Protein AF-A0AA50E262-F1 (afdb_monomer)

Secondary structure (DSSP, 8-state):
--------S-TTSPPPPPSS--TTTHHHHHTGGGTTTS-EEEEEE--S-TTS---EEEEE--PPPB-TTSSBSSSSSSPBHHHHHTTS-HHHHHHHHHHHHHHHHHHHHTT-GGGGT-GGGEEEETTEEEESSPPPPSSS---GGGHHHHTHHHHHT--GGGHHHHHHHHHHHHTT---SHHHHHHHHHHHHHHHHTTS---EEE------TTT-SS--EEEES--SSPEEESSGGGG-EEEEEB-BTBTTHHHHHHHHHHHHHHHHHHHHHHHTTS---HHHHHHHHHHHHHHHHHHHHHHHHHTT--TTSS--B-EEEEEEETTEEEEEEESS---EEE-SS-EEE-S---BHHHHHHHTTSS-HHHHTTSTTTT-BS--BTSS-GGG---EEE-

Foldseek 3Di:
DAAPDDDDPCLLDADDADQAFDLQQLLQLLCVLVCLAEWHFRHKDADPDPVDRPIDTDTHQFFFFADPVRHGPDSYGADFCVVCLLVDDLLLLLLQVLVLLVCQVSCLVSQFNCLSLDRVQWGDDRSGIYGVHTDRHPDSDDWLLVCLVSCVVSLCSHDPVCNVLSVVLSVCSPVCVQGGSVSVSVSSVVSNVVVLVVDDDKDWDADDFDCDPPDPDALKDKPPPDRDIDIDQQQLSQKIKIKQKPPQAPCSNVANVLCRVQLSVQLSVVSVVCVVPPDDPVNSLVSSLVSLQVSLQVLLVVCVVVVHDDRHFIWIWMWIWTDHRPDIKIKTFAADWDWDDDPRGIHTNDDHQFQLSVCSSVSSDHSSVLCVDDRSRPGPGTRNPDHSVPDDIRIDD

Structure (mmCIF, N/CA/C/O backbone):
data_AF-A0AA50E262-F1
#
_entry.id   AF-A0AA50E262-F1
#
loop_
_atom_site.group_PDB
_atom_site.id
_atom_site.type_symbol
_atom_site.label_atom_id
_atom_site.label_alt_id
_atom_site.label_comp_id
_atom_site.label_asym_id
_atom_site.label_entity_id
_atom_site.label_seq_id
_atom_site.pdbx_PDB_ins_code
_atom_site.Cartn_x
_atom_site.Cartn_y
_atom_site.Cartn_z
_atom_site.occupancy
_atom_site.B_iso_or_equiv
_atom_site.auth_seq_id
_atom_site.auth_comp_id
_atom_site.auth_asym_id
_atom_site.auth_atom_id
_atom_site.pdbx_PDB_model_num
ATOM 1 N N . MET A 1 1 ? -33.737 -5.470 2.012 1.00 43.41 1 MET A N 1
ATOM 2 C CA . MET A 1 1 ? -33.192 -5.248 0.654 1.00 43.41 1 MET A CA 1
ATOM 3 C C . MET A 1 1 ? -32.478 -6.526 0.243 1.00 43.41 1 MET A C 1
ATOM 5 O O . MET A 1 1 ? -31.955 -7.188 1.128 1.00 43.41 1 MET A O 1
ATOM 9 N N . ARG A 1 2 ? -32.543 -6.929 -1.033 1.00 38.16 2 ARG A N 1
ATOM 10 C CA . ARG A 1 2 ? -31.774 -8.078 -1.556 1.00 38.16 2 ARG A CA 1
ATOM 11 C C . ARG A 1 2 ? -30.265 -7.793 -1.442 1.00 38.16 2 ARG A C 1
ATOM 13 O O . ARG A 1 2 ? -29.926 -6.611 -1.355 1.00 38.16 2 ARG A O 1
ATOM 20 N N . PRO A 1 3 ? -29.393 -8.819 -1.430 1.00 51.00 3 PRO A N 1
ATOM 21 C CA . PRO A 1 3 ? -27.952 -8.598 -1.362 1.00 51.00 3 PRO A CA 1
ATOM 22 C C . PRO A 1 3 ? -27.506 -7.625 -2.462 1.00 51.00 3 PRO A C 1
ATOM 24 O O . PRO A 1 3 ? -27.822 -7.813 -3.634 1.00 51.00 3 PRO A O 1
ATOM 27 N N . GLN A 1 4 ? -26.805 -6.564 -2.051 1.00 69.06 4 GLN A N 1
ATOM 28 C CA . GLN A 1 4 ? -26.152 -5.560 -2.908 1.00 69.06 4 GLN A CA 1
ATOM 29 C C . GLN A 1 4 ? -24.793 -6.061 -3.429 1.00 69.06 4 GLN A C 1
ATOM 31 O O . GLN A 1 4 ? -23.923 -5.272 -3.778 1.00 69.06 4 GLN A O 1
ATOM 36 N N . VAL A 1 5 ? -24.594 -7.377 -3.421 1.00 73.56 5 VAL A N 1
ATOM 37 C CA . VAL A 1 5 ? -23.365 -8.032 -3.851 1.00 73.56 5 VAL A CA 1
ATOM 38 C C . VAL A 1 5 ? -23.658 -8.679 -5.193 1.00 73.56 5 VAL A C 1
ATOM 40 O O . VAL A 1 5 ? -24.605 -9.457 -5.318 1.00 73.56 5 VAL A O 1
ATOM 43 N N . LEU A 1 6 ? -22.871 -8.314 -6.197 1.00 76.31 6 LEU A N 1
ATOM 44 C CA . LEU A 1 6 ? -22.971 -8.836 -7.552 1.00 76.31 6 LEU A CA 1
ATOM 45 C C . LEU A 1 6 ? -21.699 -9.621 -7.857 1.00 76.31 6 LEU A C 1
ATOM 47 O O . LEU A 1 6 ? -20.601 -9.162 -7.554 1.00 76.31 6 LEU A O 1
ATOM 51 N N . LEU A 1 7 ? -21.859 -10.795 -8.460 1.00 77.19 7 LEU A N 1
ATOM 52 C CA . LEU A 1 7 ? -20.753 -11.560 -9.019 1.00 77.19 7 LEU A CA 1
ATOM 53 C C . LEU A 1 7 ? -20.654 -11.239 -10.510 1.00 77.19 7 LEU A C 1
ATOM 55 O O . LEU A 1 7 ? -21.590 -11.535 -11.257 1.00 77.19 7 LEU A O 1
ATOM 59 N N . ASP A 1 8 ? -19.536 -10.660 -10.947 1.00 79.56 8 ASP A N 1
ATOM 60 C CA . ASP A 1 8 ? -19.276 -10.489 -12.376 1.00 79.56 8 ASP A CA 1
ATOM 61 C C . ASP A 1 8 ? -18.851 -11.832 -12.990 1.00 79.56 8 ASP A C 1
ATOM 63 O O . ASP A 1 8 ? -17.751 -12.338 -12.768 1.00 79.56 8 ASP A O 1
ATOM 67 N N . THR A 1 9 ? -19.755 -12.432 -13.763 1.00 80.81 9 THR A N 1
ATOM 68 C CA . THR A 1 9 ? -19.512 -13.695 -14.473 1.00 80.81 9 THR A CA 1
ATOM 69 C C . THR A 1 9 ? -18.745 -13.516 -15.784 1.00 80.81 9 THR A C 1
ATOM 71 O O . THR A 1 9 ? -18.322 -14.500 -16.391 1.00 80.81 9 THR A O 1
ATOM 74 N N . THR A 1 10 ? -18.595 -12.280 -16.257 1.00 82.38 10 THR A N 1
ATOM 75 C CA . THR A 1 10 ? -17.989 -11.926 -17.544 1.00 82.38 10 THR A CA 1
ATOM 76 C C . THR A 1 10 ? -17.084 -10.693 -17.412 1.00 82.38 10 THR A C 1
ATOM 78 O O . THR A 1 10 ? -17.269 -9.728 -18.152 1.00 82.38 10 THR A O 1
ATOM 81 N N . PRO A 1 11 ? -16.049 -10.724 -16.549 1.00 79.38 11 PRO A N 1
ATOM 82 C CA . PRO A 1 11 ? -15.245 -9.540 -16.215 1.00 79.38 11 PRO A CA 1
ATOM 83 C C . PRO A 1 11 ? -14.501 -8.918 -17.408 1.00 79.38 11 PRO A C 1
ATOM 85 O O . PRO A 1 11 ? -14.114 -7.750 -17.367 1.00 79.38 11 PRO A O 1
ATOM 88 N N . ALA A 1 12 ? -14.320 -9.687 -18.487 1.00 78.75 12 ALA A N 1
ATOM 89 C CA . ALA A 1 12 ? -13.713 -9.232 -19.736 1.00 78.75 12 ALA A CA 1
ATOM 90 C C . ALA A 1 12 ? -14.646 -8.373 -20.614 1.00 78.75 12 ALA A C 1
ATOM 92 O O . ALA A 1 12 ? -14.174 -7.751 -21.560 1.00 78.75 12 ALA A O 1
ATOM 93 N N . LEU A 1 13 ? -15.956 -8.369 -20.353 1.00 75.44 13 LEU A N 1
ATOM 94 C CA . LEU A 1 13 ? -16.946 -7.609 -21.116 1.00 75.44 13 LEU A CA 1
ATOM 95 C C . LEU A 1 13 ? -17.377 -6.400 -20.283 1.00 75.44 13 LEU A C 1
ATOM 97 O O . LEU A 1 13 ? -18.293 -6.493 -19.470 1.00 75.44 13 LEU A O 1
ATOM 101 N N . GLY A 1 14 ? -16.680 -5.276 -20.455 1.00 67.19 14 GLY A N 1
ATOM 102 C CA . GLY A 1 14 ? -17.041 -4.027 -19.790 1.00 67.19 14 GLY A CA 1
ATOM 103 C C . GLY A 1 14 ? -18.207 -3.300 -20.454 1.00 67.19 14 GLY A C 1
ATOM 104 O O . GLY A 1 14 ? -18.466 -3.470 -21.646 1.00 67.19 14 GLY A O 1
ATOM 105 N N . VAL A 1 15 ? -18.903 -2.471 -19.675 1.00 74.81 15 VAL A N 1
ATOM 106 C CA . VAL A 1 15 ? -19.857 -1.483 -20.196 1.00 74.81 15 VAL A CA 1
ATOM 107 C C . VAL A 1 15 ? -19.081 -0.229 -20.612 1.00 74.81 15 VAL A C 1
ATOM 109 O O . VAL A 1 15 ? -18.029 0.073 -20.041 1.00 74.81 15 VAL A O 1
ATOM 112 N N . GLU A 1 16 ? -19.569 0.503 -21.615 1.00 76.56 16 GLU A N 1
ATOM 113 C CA . GLU A 1 16 ? -19.029 1.831 -21.921 1.00 76.56 16 GLU A CA 1
ATOM 114 C C . GLU A 1 16 ? -19.177 2.747 -20.697 1.00 76.56 16 GLU A C 1
ATOM 116 O O . GLU A 1 16 ? -20.249 2.858 -20.098 1.00 76.56 16 GLU A O 1
ATOM 121 N N . GLY A 1 17 ? -18.068 3.374 -20.302 1.00 73.44 17 GLY A N 1
ATOM 122 C CA . GLY A 1 17 ? -18.041 4.301 -19.177 1.00 73.44 17 GLY A CA 1
ATOM 123 C C . GLY A 1 17 ? -18.775 5.602 -19.491 1.00 73.44 17 GLY A C 1
ATOM 124 O O . GLY A 1 17 ? -19.005 5.920 -20.659 1.00 73.44 17 GLY A O 1
ATOM 125 N N . PRO A 1 18 ? -19.131 6.387 -18.462 1.00 81.25 18 PRO A N 1
ATOM 126 C CA . PRO A 1 18 ? -19.701 7.707 -18.691 1.00 81.25 18 PRO A CA 1
ATOM 127 C C . PRO A 1 18 ? -18.656 8.636 -19.328 1.00 81.25 18 PRO A C 1
ATOM 129 O O . PRO A 1 18 ? -17.459 8.486 -19.079 1.00 81.25 18 PRO A O 1
ATOM 132 N N . GLU A 1 19 ? -19.110 9.622 -20.111 1.00 79.50 19 GLU A N 1
ATOM 133 C CA . GLU A 1 19 ? -18.223 10.617 -20.743 1.00 79.50 19 GLU A CA 1
ATOM 134 C C . GLU A 1 19 ? -17.406 11.411 -19.711 1.00 79.50 19 GLU A C 1
ATOM 136 O O . GLU A 1 19 ? -16.244 11.735 -19.948 1.00 79.50 19 GLU A O 1
ATOM 141 N N . GLU A 1 20 ? -18.007 11.702 -18.555 1.00 86.06 20 GLU A N 1
ATOM 142 C CA . GLU A 1 20 ? -17.361 12.389 -17.440 1.00 86.06 20 GLU A CA 1
ATOM 143 C C . GLU A 1 20 ? -17.576 11.621 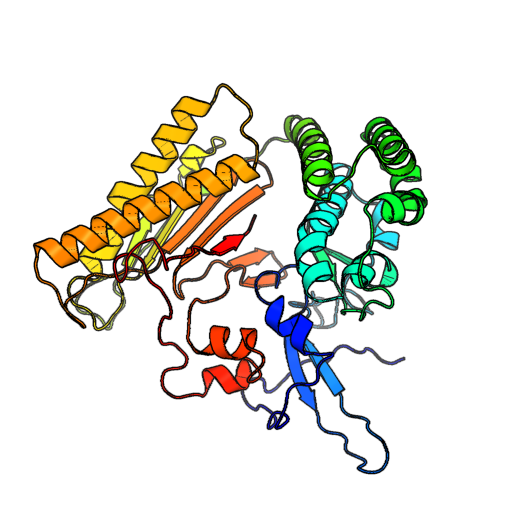-16.134 1.00 86.06 20 GLU A C 1
ATOM 145 O O . GLU A 1 20 ? -18.674 11.142 -15.838 1.00 86.06 20 GLU A O 1
ATOM 150 N N . ILE A 1 21 ? -16.525 11.545 -15.313 1.00 90.31 21 ILE A N 1
ATOM 151 C CA . ILE A 1 21 ? -16.613 10.960 -13.976 1.00 90.31 21 ILE A CA 1
ATOM 152 C C . ILE A 1 21 ? -17.231 11.987 -13.009 1.00 90.31 21 ILE A C 1
ATOM 154 O O . ILE A 1 21 ? -16.664 13.068 -12.820 1.00 90.31 21 ILE A O 1
ATOM 158 N N . PRO A 1 22 ? -18.356 11.670 -12.339 1.00 90.69 22 PRO A N 1
ATOM 159 C CA . PRO A 1 22 ? -19.002 12.598 -11.420 1.00 90.69 22 PRO A CA 1
ATOM 160 C C . PRO A 1 22 ? -18.115 12.993 -10.235 1.00 90.69 22 PRO A C 1
ATOM 162 O O . PRO A 1 22 ? -17.356 12.186 -9.695 1.00 90.69 22 PRO A O 1
ATOM 165 N N . ASN A 1 23 ? -18.300 14.217 -9.731 1.00 90.31 23 ASN A N 1
ATOM 166 C CA . ASN A 1 23 ? -17.513 14.756 -8.613 1.00 90.31 23 ASN A CA 1
ATOM 167 C C . ASN A 1 23 ? -17.556 13.903 -7.334 1.00 90.31 23 ASN A C 1
ATOM 169 O O . ASN A 1 23 ? -16.601 13.930 -6.564 1.00 90.31 23 ASN A O 1
ATOM 173 N N . TYR A 1 24 ? -18.637 13.154 -7.097 1.00 91.06 24 TYR A N 1
ATOM 174 C CA . TYR A 1 24 ? -18.760 12.266 -5.936 1.00 91.06 24 TYR A CA 1
ATOM 175 C C . TYR A 1 24 ? -18.024 10.923 -6.111 1.00 91.06 24 TYR A C 1
ATOM 177 O O . TYR A 1 24 ? -17.832 10.210 -5.130 1.00 91.06 24 TYR A O 1
ATOM 185 N N . ILE A 1 25 ? -17.576 10.597 -7.330 1.00 93.38 25 ILE A N 1
ATOM 186 C CA . ILE A 1 25 ? -16.771 9.408 -7.650 1.00 93.38 25 ILE A CA 1
ATOM 187 C C . ILE A 1 25 ? -15.269 9.719 -7.652 1.00 93.38 25 ILE A C 1
ATOM 189 O O . ILE A 1 25 ? -14.465 8.885 -7.232 1.00 93.38 25 ILE A O 1
ATOM 193 N N . LEU A 1 26 ? -14.877 10.940 -8.032 1.00 94.50 26 LEU A N 1
ATOM 194 C CA . LEU A 1 26 ? -13.472 11.376 -8.056 1.00 94.50 26 LEU A CA 1
ATOM 195 C C . LEU A 1 26 ? -12.675 11.077 -6.762 1.00 94.50 26 LEU A C 1
ATOM 197 O O . LEU A 1 26 ? -11.491 10.744 -6.876 1.00 94.50 26 LEU A O 1
ATOM 201 N N . PRO A 1 27 ? -13.244 11.168 -5.536 1.00 96.38 27 PRO A N 1
ATOM 202 C CA . PRO A 1 27 ? -12.531 10.789 -4.319 1.00 96.38 27 PRO A CA 1
ATOM 203 C C . PRO A 1 27 ? -12.021 9.345 -4.323 1.00 96.38 27 PRO A C 1
ATOM 205 O O . PRO A 1 27 ? -10.885 9.130 -3.909 1.00 96.38 27 PRO A O 1
ATOM 208 N N . TYR A 1 28 ? -12.796 8.377 -4.828 1.00 95.88 28 TYR A N 1
ATOM 209 C CA . TYR A 1 28 ? -12.381 6.969 -4.884 1.00 95.88 28 TYR A CA 1
ATOM 210 C C . TYR A 1 28 ? -11.129 6.799 -5.751 1.00 95.88 28 TYR A C 1
ATOM 212 O O . TYR A 1 28 ? -10.139 6.215 -5.323 1.00 95.88 28 TYR A O 1
ATOM 220 N N . GLN A 1 29 ? -11.128 7.406 -6.939 1.00 94.56 29 GLN A N 1
ATOM 221 C CA . GLN A 1 29 ? -9.999 7.362 -7.871 1.00 94.56 29 GLN A CA 1
ATOM 222 C C . GLN A 1 29 ? -8.734 8.025 -7.307 1.00 94.56 29 GLN A C 1
ATOM 224 O O . GLN A 1 29 ? -7.630 7.494 -7.428 1.00 94.56 29 GLN A O 1
ATOM 229 N N . LYS A 1 30 ? -8.878 9.173 -6.636 1.00 95.19 30 LYS A N 1
ATOM 230 C CA . LYS A 1 30 ? -7.750 9.872 -5.995 1.00 95.19 30 LYS A CA 1
ATOM 231 C C . LYS A 1 30 ? -7.217 9.138 -4.764 1.00 95.19 30 LYS A C 1
ATOM 233 O O . LYS A 1 30 ? -6.060 9.335 -4.392 1.00 95.19 30 LYS A O 1
ATOM 238 N N . LEU A 1 31 ? -8.051 8.314 -4.131 1.00 95.38 31 LEU A N 1
ATOM 239 C CA . LEU A 1 31 ? -7.701 7.475 -2.989 1.00 95.38 31 LEU A CA 1
ATOM 240 C C . LEU A 1 31 ? -7.254 6.065 -3.391 1.00 95.38 31 LEU A C 1
ATOM 242 O O . LEU A 1 31 ? -6.990 5.270 -2.496 1.00 95.38 31 LEU A O 1
ATOM 246 N N . LEU A 1 32 ? -7.058 5.778 -4.685 1.00 92.50 32 LEU A N 1
ATOM 247 C CA . LEU A 1 32 ? -6.508 4.506 -5.174 1.00 92.50 32 LEU A CA 1
ATOM 248 C C . LEU A 1 32 ? -5.227 4.044 -4.437 1.00 92.50 32 LEU A C 1
ATOM 250 O O . LEU A 1 32 ? -5.119 2.857 -4.143 1.00 92.50 32 LEU A O 1
ATOM 254 N N . PRO A 1 33 ? -4.279 4.924 -4.034 1.00 91.62 33 PRO A N 1
ATOM 255 C CA . PRO A 1 33 ? -3.136 4.508 -3.208 1.00 91.62 33 PRO A CA 1
ATOM 256 C C . PRO A 1 33 ? -3.506 3.892 -1.845 1.00 91.62 33 PRO A C 1
ATOM 258 O O . PRO A 1 33 ? -2.666 3.270 -1.207 1.00 91.62 33 PRO A O 1
ATOM 261 N N . PHE A 1 34 ? -4.749 4.062 -1.389 1.00 93.31 34 PHE A N 1
ATOM 262 C CA . PHE A 1 34 ? -5.308 3.504 -0.157 1.00 93.31 34 PHE A CA 1
ATOM 263 C C . PHE A 1 34 ? -6.287 2.352 -0.434 1.00 93.31 34 PHE A C 1
ATOM 265 O O . PHE A 1 34 ? -7.146 2.079 0.402 1.00 93.31 34 PHE A O 1
ATOM 272 N N . ARG A 1 35 ? -6.154 1.658 -1.576 1.00 90.44 35 ARG A N 1
ATOM 273 C CA . ARG A 1 35 ? -7.026 0.547 -2.014 1.00 90.44 35 ARG A CA 1
ATOM 274 C C . ARG A 1 35 ? -7.229 -0.581 -1.002 1.00 90.44 35 ARG A C 1
ATOM 276 O O . ARG A 1 35 ? -8.230 -1.281 -1.031 1.00 90.44 35 ARG A O 1
ATOM 283 N N . LEU A 1 36 ? -6.297 -0.754 -0.063 1.00 90.44 36 LEU A N 1
ATOM 284 C CA . LEU A 1 36 ? -6.463 -1.726 1.019 1.00 90.44 36 LEU A CA 1
ATOM 285 C C . LEU A 1 36 ? -7.535 -1.323 2.040 1.00 90.44 36 LEU A C 1
ATOM 287 O O . LEU A 1 36 ? -7.973 -2.162 2.819 1.00 90.44 36 LEU A O 1
ATOM 291 N N . ASN A 1 37 ? -7.935 -0.056 2.084 1.00 93.62 37 ASN A N 1
ATOM 292 C CA . ASN A 1 37 ? -8.917 0.450 3.036 1.00 93.62 37 ASN A CA 1
ATOM 293 C C . ASN A 1 37 ? -10.095 1.161 2.359 1.00 93.62 37 ASN A C 1
ATOM 295 O O . ASN A 1 37 ? -11.151 1.292 2.971 1.00 93.62 37 ASN A O 1
ATOM 299 N N . VAL A 1 38 ? -9.908 1.661 1.138 1.00 94.25 38 VAL A N 1
ATOM 300 C CA . VAL A 1 38 ? -10.913 2.383 0.353 1.00 94.25 38 VAL A CA 1
ATOM 301 C C . VAL A 1 38 ? -11.290 1.508 -0.842 1.00 94.25 38 VAL A C 1
ATOM 303 O O . VAL A 1 38 ? -10.383 1.079 -1.552 1.00 94.25 38 VAL A O 1
ATOM 306 N N . PRO A 1 39 ? -12.585 1.244 -1.078 1.00 92.38 39 PRO A N 1
ATOM 307 C CA . PRO A 1 39 ? -13.005 0.386 -2.174 1.00 92.38 39 PRO A CA 1
ATOM 308 C C . PRO A 1 39 ? -12.751 1.084 -3.512 1.00 92.38 39 PRO A C 1
ATOM 310 O O . PRO A 1 39 ? -12.756 2.315 -3.601 1.00 92.38 39 PRO A O 1
ATOM 313 N N . GLU A 1 40 ? -12.519 0.305 -4.557 1.00 91.69 40 GLU A N 1
ATOM 314 C CA . GLU A 1 40 ? -12.229 0.836 -5.889 1.00 91.69 40 GLU A CA 1
ATOM 315 C C . GLU A 1 40 ? -13.509 0.971 -6.706 1.00 91.69 40 GLU A C 1
ATOM 317 O O . GLU A 1 40 ? -14.490 0.278 -6.463 1.00 91.69 40 GLU A O 1
ATOM 322 N N . VAL A 1 41 ? -13.524 1.860 -7.696 1.00 92.25 41 VAL A N 1
ATOM 323 C CA . VAL A 1 41 ? -14.650 1.927 -8.634 1.00 92.25 41 VAL A CA 1
ATOM 324 C C . VAL A 1 41 ? -14.485 0.797 -9.638 1.00 92.25 41 VAL A C 1
ATOM 326 O O . VAL A 1 41 ? -13.563 0.830 -10.452 1.00 92.25 41 VAL A O 1
ATOM 329 N N . TYR A 1 42 ? -15.374 -0.190 -9.565 1.00 89.94 42 TYR A N 1
ATOM 330 C CA . TYR A 1 42 ? -15.347 -1.356 -10.438 1.00 89.94 42 TYR A CA 1
ATOM 331 C C . TYR A 1 42 ? -15.934 -1.030 -11.809 1.00 89.94 42 TYR A C 1
ATOM 333 O O . TYR A 1 42 ? -15.273 -1.193 -12.835 1.00 89.94 42 TYR A O 1
ATOM 341 N N . ASP A 1 43 ? -17.179 -0.545 -11.822 1.00 88.56 43 ASP A N 1
ATOM 342 C CA . ASP A 1 43 ? -17.925 -0.313 -13.054 1.00 88.56 43 ASP A CA 1
ATOM 343 C C . ASP A 1 43 ? -19.075 0.683 -12.880 1.00 88.56 43 ASP A C 1
ATOM 345 O O . ASP A 1 43 ? -19.463 1.035 -11.761 1.00 88.56 43 ASP A O 1
ATOM 349 N N . TYR A 1 44 ? -19.638 1.105 -14.007 1.00 88.31 44 TYR A N 1
ATOM 350 C CA . TYR A 1 44 ? -20.789 1.989 -14.086 1.00 88.31 44 TYR A CA 1
ATOM 351 C C . TYR A 1 44 ? -21.885 1.375 -14.957 1.00 88.31 44 TYR A C 1
ATOM 353 O O . TYR A 1 44 ? -21.654 1.004 -16.104 1.00 88.31 44 TYR A O 1
ATOM 361 N N . PHE A 1 45 ? -23.104 1.337 -14.422 1.00 86.00 45 PHE A N 1
ATOM 362 C CA . PHE A 1 45 ? -24.300 0.962 -15.161 1.00 86.00 45 PHE A CA 1
ATOM 363 C C . PHE A 1 45 ? -25.144 2.213 -15.406 1.00 86.00 45 PHE A C 1
ATOM 365 O O . PHE A 1 45 ? -25.623 2.817 -14.437 1.00 86.00 45 PHE A O 1
ATOM 372 N N . PRO A 1 46 ? -25.347 2.616 -16.674 1.00 83.00 46 PRO A N 1
ATOM 373 C CA . PRO A 1 46 ? -26.187 3.760 -16.988 1.00 83.00 46 PRO A CA 1
ATOM 374 C C . PRO A 1 46 ? -27.635 3.500 -16.570 1.00 83.00 46 PRO A C 1
ATOM 376 O O . PRO A 1 46 ? -28.091 2.355 -16.514 1.00 83.00 46 PRO A O 1
ATOM 379 N N . SER A 1 47 ? -28.370 4.580 -16.293 1.00 83.44 47 SER A N 1
ATOM 380 C CA . SER A 1 47 ? -29.797 4.465 -15.999 1.00 83.44 47 SER A CA 1
ATOM 381 C C . SER A 1 47 ? -30.532 3.823 -17.178 1.00 83.44 47 SER A C 1
ATOM 383 O O . SER A 1 47 ? -30.369 4.240 -18.323 1.00 83.44 47 SER A O 1
ATOM 385 N N . TRP A 1 48 ? -31.379 2.833 -16.897 1.00 77.94 48 TRP A N 1
ATOM 386 C CA . TRP A 1 48 ? -32.291 2.258 -17.891 1.00 77.94 48 TRP A CA 1
ATOM 387 C C . TRP A 1 48 ? -33.538 3.127 -18.133 1.00 77.94 48 TRP A C 1
ATOM 389 O O . TRP A 1 48 ? -34.341 2.816 -19.011 1.00 77.94 48 TRP A O 1
ATOM 399 N N . ASP A 1 49 ? -33.750 4.160 -17.313 1.00 79.62 49 ASP A N 1
ATOM 400 C CA . ASP A 1 49 ? -34.883 5.088 -17.367 1.00 79.62 49 ASP A CA 1
ATOM 401 C C . ASP A 1 49 ? -34.322 6.511 -17.484 1.00 79.62 49 ASP A C 1
ATOM 403 O O . ASP A 1 49 ? -33.713 7.020 -16.549 1.00 79.62 49 ASP A O 1
ATOM 407 N N . GLU A 1 50 ? -34.480 7.159 -18.637 1.00 71.50 50 GLU A N 1
ATOM 408 C CA . GLU A 1 50 ? -33.944 8.512 -18.854 1.00 71.50 50 GLU A CA 1
ATOM 409 C C . GLU A 1 50 ? -34.647 9.576 -17.987 1.00 71.50 50 GLU A C 1
ATOM 411 O O . GLU A 1 50 ? -34.079 10.640 -17.740 1.00 71.50 50 GLU A O 1
ATOM 416 N N . GLU A 1 51 ? -35.860 9.307 -17.484 1.00 78.88 51 GLU A N 1
ATOM 417 C CA . GLU A 1 51 ? -36.605 10.242 -16.627 1.00 78.88 51 GLU A CA 1
ATOM 418 C C . GLU A 1 51 ? -36.229 10.124 -15.142 1.00 78.88 51 GLU A C 1
ATOM 420 O O . GLU A 1 51 ? -36.510 11.028 -14.348 1.00 78.88 51 GLU A O 1
ATOM 425 N N . LYS A 1 52 ? -35.597 9.014 -14.745 1.00 75.44 52 LYS A N 1
ATOM 426 C CA . LYS A 1 52 ? -35.145 8.759 -13.375 1.00 75.44 52 LYS A CA 1
ATOM 427 C C . LYS A 1 52 ? -33.682 8.376 -13.421 1.00 75.44 52 LYS A C 1
ATOM 429 O O . LYS A 1 52 ? -33.369 7.298 -13.895 1.00 75.44 52 LYS A O 1
ATOM 434 N N . ASP A 1 53 ? -32.791 9.203 -12.884 1.00 74.81 53 ASP A N 1
ATOM 435 C CA . ASP A 1 53 ? -31.386 8.813 -12.744 1.00 74.81 53 ASP A CA 1
ATOM 436 C C . ASP A 1 53 ? -31.262 7.632 -11.762 1.00 74.81 53 ASP A C 1
ATOM 438 O O . ASP A 1 53 ? -31.215 7.799 -10.543 1.00 74.81 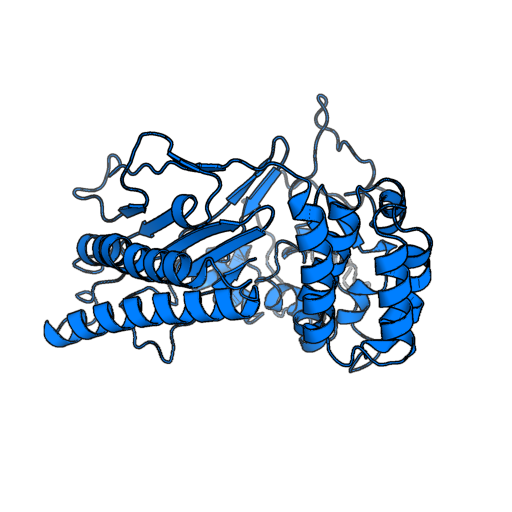53 ASP A O 1
ATOM 442 N N . LEU A 1 54 ? -31.310 6.419 -12.316 1.00 82.12 54 LEU A N 1
ATOM 443 C CA . LEU A 1 54 ? -31.135 5.135 -11.643 1.00 82.12 54 LEU A CA 1
ATOM 444 C C . LEU A 1 54 ? -29.777 4.534 -12.005 1.00 82.12 54 LEU A C 1
ATOM 446 O O . LEU A 1 54 ? -29.620 3.313 -11.984 1.00 82.12 54 LEU A O 1
ATOM 450 N N . SER A 1 55 ? -28.816 5.377 -12.385 1.00 84.94 55 SER A N 1
ATOM 451 C CA . SER A 1 55 ? -27.464 4.920 -12.645 1.00 84.94 55 SER A CA 1
ATOM 452 C C . SER A 1 55 ? -26.853 4.293 -11.387 1.00 84.94 55 SER A C 1
ATOM 454 O O . SER A 1 55 ? -27.120 4.706 -10.254 1.00 84.94 55 SER A O 1
ATOM 456 N N . VAL A 1 56 ? -26.057 3.242 -11.579 1.00 87.75 56 VAL A N 1
ATOM 457 C CA . VAL A 1 56 ? -25.464 2.474 -10.481 1.00 87.75 56 VAL A CA 1
ATOM 458 C C . VAL A 1 56 ? -23.959 2.423 -10.659 1.00 87.75 56 VAL A C 1
ATOM 460 O O . VAL A 1 56 ? -23.452 1.998 -11.693 1.00 87.75 56 VAL A O 1
ATOM 463 N N . TRP A 1 57 ? -23.247 2.821 -9.612 1.00 89.31 57 TRP A N 1
ATOM 464 C CA . TRP A 1 57 ? -21.804 2.663 -9.509 1.00 89.31 57 TRP A CA 1
ATOM 465 C C . TRP A 1 57 ? -21.499 1.416 -8.690 1.00 89.31 57 TRP A C 1
ATOM 467 O O . TRP A 1 57 ? -21.975 1.286 -7.561 1.00 89.31 57 TRP A O 1
ATOM 477 N N . LEU A 1 58 ? -20.721 0.501 -9.262 1.00 90.00 58 LEU A N 1
ATOM 478 C CA . LEU A 1 58 ? -20.229 -0.671 -8.554 1.00 90.00 58 LEU A CA 1
ATOM 479 C C . LEU A 1 58 ? -18.879 -0.365 -7.930 1.00 90.00 58 LEU A C 1
ATOM 481 O O . LEU A 1 58 ? -17.998 0.215 -8.567 1.00 90.00 58 LEU A O 1
ATOM 485 N N . LEU A 1 59 ? -18.725 -0.790 -6.682 1.00 89.81 59 LEU A N 1
ATOM 486 C CA . LEU A 1 59 ? -17.475 -0.693 -5.953 1.00 89.81 59 LEU A CA 1
ATOM 487 C C . LEU A 1 59 ? -16.878 -2.090 -5.797 1.00 89.81 59 LEU A C 1
ATOM 489 O O . LEU A 1 59 ? -17.573 -3.013 -5.372 1.00 89.81 59 LEU A O 1
ATOM 493 N N . ASP A 1 60 ? -15.599 -2.230 -6.127 1.00 87.31 60 ASP A N 1
ATOM 494 C CA . ASP A 1 60 ? -14.829 -3.417 -5.796 1.00 87.31 60 ASP A CA 1
ATOM 495 C C . ASP A 1 60 ? -14.433 -3.329 -4.325 1.00 87.31 60 ASP A C 1
ATOM 497 O O . ASP A 1 60 ? -13.643 -2.480 -3.898 1.00 87.31 60 ASP A O 1
ATOM 501 N N . TYR A 1 61 ? -15.057 -4.199 -3.544 1.00 74.69 61 TYR A N 1
ATOM 502 C CA . TYR A 1 61 ? -14.848 -4.324 -2.113 1.00 74.69 61 TYR A CA 1
ATOM 503 C C . TYR A 1 61 ? -13.780 -5.385 -1.772 1.00 74.69 61 TYR A C 1
ATOM 505 O O . TYR A 1 61 ? -13.421 -5.584 -0.609 1.00 74.69 61 TYR A O 1
ATOM 513 N N . GLY A 1 62 ? -13.238 -6.051 -2.793 1.00 74.62 62 GLY A N 1
ATOM 514 C CA . GLY A 1 62 ? -12.301 -7.150 -2.671 1.00 74.62 62 GLY A CA 1
ATOM 515 C C . GLY A 1 62 ? -12.981 -8.515 -2.501 1.00 74.62 62 GLY A C 1
ATOM 516 O O . GLY A 1 62 ? -14.204 -8.646 -2.596 1.00 74.62 62 GLY A O 1
ATOM 517 N N . PRO A 1 63 ? -12.178 -9.565 -2.260 1.00 72.31 63 PRO A N 1
ATOM 518 C CA . PRO A 1 63 ? -12.656 -10.939 -2.167 1.00 72.31 63 PRO A CA 1
ATOM 519 C C . PRO A 1 63 ? -13.676 -11.133 -1.040 1.00 72.31 63 PRO A C 1
ATOM 521 O O . PRO A 1 63 ? -13.460 -10.728 0.103 1.00 72.31 63 PRO A O 1
ATOM 524 N N . VAL A 1 64 ? -14.770 -11.814 -1.383 1.00 72.56 64 VAL A N 1
ATOM 525 C CA . VAL A 1 64 ? -15.812 -12.267 -0.459 1.00 72.56 64 VAL A CA 1
ATOM 526 C C . VAL A 1 64 ? -15.580 -13.749 -0.192 1.00 72.56 64 VAL A C 1
ATOM 528 O O . VAL A 1 64 ? -15.564 -14.544 -1.131 1.00 72.56 64 VAL A O 1
ATOM 531 N N . ALA A 1 65 ? -15.391 -14.122 1.075 1.00 72.31 65 ALA A N 1
ATOM 532 C CA . ALA A 1 65 ? -15.231 -15.521 1.455 1.00 72.31 65 ALA A CA 1
ATOM 533 C C . ALA A 1 65 ? -16.495 -16.312 1.088 1.00 72.31 65 ALA A C 1
ATOM 535 O O . ALA A 1 65 ? -17.606 -15.889 1.421 1.00 72.31 65 ALA A O 1
ATOM 536 N N . LEU A 1 66 ? -16.312 -17.451 0.422 1.00 75.81 66 LEU A N 1
ATOM 537 C CA . LEU A 1 66 ? -17.386 -18.361 0.030 1.00 75.81 66 LEU A CA 1
ATOM 538 C C . LEU A 1 66 ? -17.313 -19.650 0.858 1.00 75.81 66 LEU A C 1
ATOM 540 O O . LEU A 1 66 ? -16.225 -20.095 1.227 1.00 75.81 66 LEU A O 1
ATOM 544 N N . ASP A 1 67 ? -18.465 -20.234 1.163 1.00 79.00 67 ASP A N 1
ATOM 545 C CA . ASP A 1 67 ? -18.581 -21.538 1.801 1.00 79.00 67 ASP A CA 1
ATOM 546 C C . ASP A 1 67 ? -18.345 -22.686 0.797 1.00 79.00 67 ASP A C 1
ATOM 548 O O . ASP A 1 67 ? -18.088 -22.474 -0.390 1.00 79.00 67 ASP A O 1
ATOM 552 N N . GLU A 1 68 ? -18.424 -23.936 1.265 1.00 81.00 68 GLU A N 1
ATOM 553 C CA . GLU A 1 68 ? -18.235 -25.117 0.408 1.00 81.00 68 GLU A CA 1
ATOM 554 C C . GLU A 1 68 ? -19.281 -25.233 -0.718 1.00 81.00 68 GLU A C 1
ATOM 556 O O . GLU A 1 68 ? -19.043 -25.932 -1.705 1.00 81.00 68 GLU A O 1
ATOM 561 N N . ALA A 1 69 ? -20.431 -24.563 -0.588 1.00 80.25 69 ALA A N 1
ATOM 562 C CA . ALA A 1 69 ? -21.469 -24.502 -1.610 1.00 80.25 69 ALA A CA 1
ATOM 563 C C . ALA A 1 69 ? -21.243 -23.359 -2.619 1.00 80.25 69 ALA A C 1
ATOM 565 O O . ALA A 1 69 ? -21.961 -23.289 -3.618 1.00 80.25 69 ALA A O 1
ATOM 566 N N . GLY A 1 70 ? -20.231 -22.511 -2.404 1.00 72.19 70 GLY A N 1
ATOM 567 C CA . GLY A 1 70 ? -19.940 -21.339 -3.227 1.00 72.19 70 GLY A CA 1
ATOM 568 C C . GLY A 1 70 ? -20.777 -20.110 -2.864 1.00 72.19 70 GLY A C 1
ATOM 569 O O . GLY A 1 70 ? -20.788 -19.146 -3.628 1.00 72.19 70 GLY A O 1
ATOM 570 N N . GLU A 1 71 ? -21.466 -20.128 -1.723 1.00 72.62 71 GLU A N 1
ATOM 571 C CA . GLU A 1 71 ? -22.270 -19.010 -1.231 1.00 72.62 71 GLU A CA 1
ATOM 572 C C . GLU A 1 71 ? -21.445 -18.124 -0.284 1.00 72.62 71 GLU A C 1
ATOM 574 O O . GLU A 1 71 ? -20.577 -18.632 0.425 1.00 72.62 71 GLU A O 1
ATOM 579 N N . PRO A 1 72 ? -21.681 -16.802 -0.219 1.00 72.38 72 PRO A N 1
ATOM 580 C CA . PRO A 1 72 ? -20.981 -15.933 0.724 1.00 72.38 72 PRO A CA 1
ATOM 581 C C . PRO A 1 72 ? -21.110 -16.405 2.180 1.00 72.38 72 PRO A C 1
ATOM 583 O O . PRO A 1 72 ? -22.217 -16.571 2.688 1.00 72.38 72 PRO A O 1
ATOM 586 N N . VAL A 1 73 ? -19.979 -16.539 2.886 1.00 74.00 73 VAL A N 1
ATOM 587 C CA . VAL A 1 73 ? -19.927 -16.922 4.316 1.00 74.00 73 VAL A CA 1
ATOM 588 C C . VAL A 1 73 ? -20.707 -15.937 5.195 1.00 74.00 73 VAL A C 1
ATOM 590 O O . VAL A 1 73 ? -21.258 -16.306 6.232 1.00 74.00 73 VAL A O 1
ATOM 593 N N . HIS A 1 74 ? -20.765 -14.675 4.777 1.00 70.06 74 HIS A N 1
ATOM 594 C CA . HIS A 1 74 ? -21.543 -13.629 5.421 1.00 70.06 74 HIS A CA 1
ATOM 595 C C . HIS A 1 74 ? -22.698 -13.204 4.509 1.00 70.06 74 HIS A C 1
ATOM 597 O O . HIS A 1 74 ? -22.476 -12.849 3.352 1.00 70.06 74 HIS A O 1
ATOM 603 N N . GLU A 1 75 ? -23.926 -13.167 5.045 1.00 61.12 75 GLU A N 1
ATOM 604 C CA . GLU A 1 75 ? -25.125 -12.755 4.291 1.00 61.12 75 GLU A CA 1
ATOM 605 C C . GLU A 1 75 ? -25.012 -11.329 3.709 1.00 61.12 75 GLU A C 1
ATOM 607 O O . GLU A 1 75 ? -25.684 -10.999 2.728 1.00 61.12 75 GLU A O 1
ATOM 612 N N . GLN A 1 76 ? -24.192 -10.464 4.324 1.00 62.94 76 GLN A N 1
ATOM 613 C CA . GLN A 1 76 ? -24.010 -9.055 3.966 1.00 62.94 76 GLN A CA 1
ATOM 614 C C . GLN A 1 76 ? -22.550 -8.616 4.190 1.00 62.94 76 GLN A C 1
ATOM 616 O O . GLN A 1 76 ? -22.202 -8.263 5.310 1.00 62.94 76 GLN A O 1
ATOM 621 N N . LEU A 1 77 ? -21.722 -8.592 3.131 1.00 76.38 77 LEU A N 1
ATOM 622 C CA . LEU A 1 77 ? -20.314 -8.127 3.146 1.00 76.38 77 LEU A CA 1
ATOM 623 C C . LEU A 1 77 ? -19.519 -8.610 4.392 1.00 76.38 77 LEU A C 1
ATOM 625 O O . LEU A 1 77 ? -19.809 -9.659 4.953 1.00 76.38 77 LEU A O 1
ATOM 629 N N . LEU A 1 78 ? -18.467 -7.896 4.802 1.00 83.12 78 LEU A N 1
ATOM 630 C CA . LEU A 1 78 ? -17.729 -8.152 6.048 1.00 83.12 78 LEU A CA 1
ATOM 631 C C . LEU A 1 78 ? -18.509 -7.638 7.284 1.00 83.12 78 LEU A C 1
ATOM 633 O O . LEU A 1 78 ? -19.365 -6.765 7.134 1.00 83.12 78 LEU A O 1
ATOM 637 N N . PRO A 1 79 ? -18.222 -8.108 8.513 1.00 88.00 79 PRO A N 1
ATOM 638 C CA . PRO A 1 79 ? -18.849 -7.566 9.719 1.00 88.00 79 PRO A CA 1
ATOM 639 C C . PRO A 1 79 ? -18.394 -6.124 9.998 1.00 88.00 79 PRO A C 1
ATOM 641 O O . PRO A 1 79 ? -17.287 -5.713 9.622 1.00 88.00 79 PRO A O 1
ATOM 644 N N . SER A 1 80 ? -19.243 -5.336 10.660 1.00 91.50 80 SER A N 1
ATOM 645 C CA . SER A 1 80 ? -18.923 -3.947 11.000 1.00 91.50 80 SER A CA 1
ATOM 646 C C . SER A 1 80 ? -17.898 -3.841 12.133 1.00 91.50 80 SER A C 1
ATOM 648 O O . SER A 1 80 ? -17.772 -4.727 12.982 1.00 91.50 80 SER A O 1
ATOM 650 N N . LEU A 1 81 ? -17.179 -2.713 12.182 1.00 93.31 81 LEU A N 1
ATOM 651 C CA . LEU A 1 81 ? -16.260 -2.403 13.284 1.00 93.31 81 LEU A CA 1
ATOM 652 C C . LEU A 1 81 ? -16.979 -2.457 14.642 1.00 93.31 81 LEU A C 1
ATOM 654 O O . LEU A 1 81 ? -16.432 -2.994 15.601 1.00 93.31 81 LEU A O 1
ATOM 658 N N . GLY A 1 82 ? -18.193 -1.900 14.718 1.00 91.50 82 GLY A N 1
ATOM 659 C CA . GLY A 1 82 ? -18.979 -1.834 15.950 1.00 91.50 82 GLY A CA 1
ATOM 660 C C . GLY A 1 82 ? -19.387 -3.212 16.470 1.00 91.50 82 GLY A C 1
ATOM 661 O O . GLY A 1 82 ? -19.224 -3.478 17.658 1.00 91.50 82 GLY A O 1
ATOM 662 N N . GLU A 1 83 ? -19.847 -4.102 15.584 1.00 90.75 83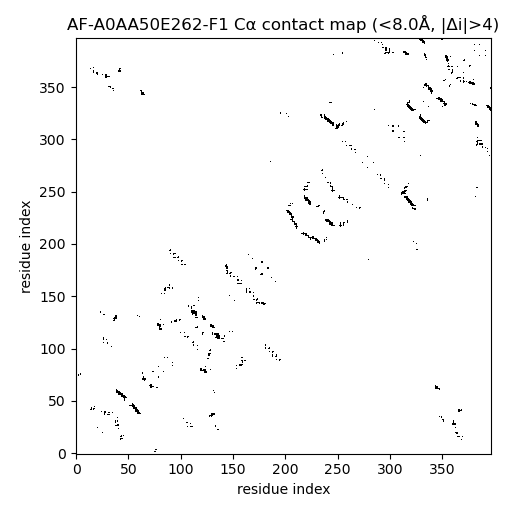 GLU A N 1
ATOM 663 C CA . GLU A 1 83 ? -20.214 -5.484 15.935 1.00 90.75 83 GLU A CA 1
ATOM 664 C C . GLU A 1 83 ? -19.014 -6.288 16.443 1.00 90.75 83 GLU A C 1
ATOM 666 O O . GLU A 1 83 ? -19.134 -7.059 17.392 1.00 90.75 83 GLU A O 1
ATOM 671 N N . MET A 1 84 ? -17.845 -6.104 15.826 1.00 93.25 84 MET A N 1
ATOM 672 C CA . MET A 1 84 ? -16.657 -6.893 16.150 1.00 93.25 84 MET A CA 1
ATOM 673 C C . MET A 1 84 ? -15.831 -6.329 17.301 1.00 93.25 84 MET A C 1
ATOM 675 O O . MET A 1 84 ? -14.980 -7.045 17.828 1.00 93.25 84 MET A O 1
ATOM 679 N N . TRP A 1 85 ? -16.052 -5.073 17.701 1.00 95.38 85 TRP A N 1
ATOM 680 C CA . TRP A 1 85 ? -15.182 -4.368 18.639 1.00 95.38 85 TRP A CA 1
ATOM 681 C C . TRP A 1 85 ? -14.977 -5.127 19.951 1.00 95.38 85 TRP A C 1
ATOM 683 O O . TRP A 1 85 ? -13.837 -5.404 20.316 1.00 95.38 85 TRP A O 1
ATOM 693 N N . GLU A 1 86 ? -16.055 -5.515 20.636 1.00 94.88 86 GLU A N 1
ATOM 694 C CA . GLU A 1 86 ? -15.987 -6.191 21.944 1.00 94.88 86 GLU A CA 1
ATOM 695 C C . GLU A 1 86 ? -15.444 -7.627 21.861 1.00 94.88 86 GLU A C 1
ATOM 697 O O . GLU A 1 86 ? -15.000 -8.188 22.863 1.00 94.88 86 GLU A O 1
ATOM 702 N N . HIS A 1 87 ? -15.451 -8.218 20.664 1.00 94.19 87 HIS A N 1
ATOM 703 C CA . HIS A 1 87 ? -14.947 -9.565 20.401 1.00 94.19 87 HIS A CA 1
ATOM 704 C C . HIS A 1 87 ? -13.492 -9.581 19.915 1.00 94.19 87 HIS A C 1
ATOM 706 O O . HIS A 1 87 ? -12.875 -10.647 19.870 1.00 94.19 87 HIS A O 1
ATOM 712 N N . ALA A 1 88 ? -12.940 -8.425 19.544 1.00 95.12 88 ALA A N 1
ATOM 713 C CA . ALA A 1 88 ? -11.592 -8.323 19.011 1.00 95.12 88 ALA A CA 1
ATOM 714 C C . ALA A 1 88 ? -10.526 -8.405 20.108 1.00 95.12 88 ALA A C 1
ATOM 716 O O . ALA A 1 88 ? -10.716 -7.977 21.251 1.00 95.12 88 ALA A O 1
ATOM 717 N N . CYS A 1 89 ? -9.350 -8.908 19.738 1.00 94.62 89 CYS A N 1
ATOM 718 C CA . CYS A 1 89 ? -8.200 -8.876 20.625 1.00 94.62 89 CYS A CA 1
ATOM 719 C C . CYS A 1 89 ? -7.676 -7.430 20.798 1.00 94.62 89 CYS A C 1
ATOM 721 O O . CYS A 1 89 ? -7.922 -6.564 19.950 1.00 94.62 89 CYS A O 1
ATOM 723 N N . PRO A 1 90 ? -6.898 -7.148 21.861 1.00 95.12 90 PRO A N 1
ATOM 724 C CA . PRO A 1 90 ? -6.320 -5.821 22.103 1.00 95.12 90 PRO A CA 1
ATOM 725 C C . PRO A 1 90 ? -5.568 -5.235 20.907 1.00 95.12 90 PRO A C 1
ATOM 727 O O . PRO A 1 90 ? -5.651 -4.039 20.628 1.00 95.12 90 PRO A O 1
ATOM 730 N N . LEU A 1 91 ? -4.830 -6.094 20.201 1.00 91.94 91 LEU A N 1
ATOM 731 C CA . LEU A 1 91 ? -4.011 -5.700 19.066 1.00 91.94 91 LEU A CA 1
ATOM 732 C C . LEU A 1 91 ? -4.882 -5.269 17.882 1.00 91.94 91 LEU A C 1
ATOM 734 O O . LEU A 1 91 ? -4.620 -4.229 17.289 1.00 91.94 91 LEU A O 1
ATOM 738 N N . GLN A 1 92 ? -5.962 -6.005 17.594 1.00 94.25 92 GLN A N 1
ATOM 739 C CA . GLN A 1 92 ? -6.948 -5.627 16.577 1.00 94.25 92 GLN A CA 1
ATOM 740 C C . GLN A 1 92 ? -7.565 -4.264 16.885 1.00 94.25 92 GLN A C 1
ATOM 742 O O . GLN A 1 92 ? -7.548 -3.388 16.025 1.00 94.25 92 GLN A O 1
ATOM 747 N N . GLN A 1 93 ? -8.031 -4.052 18.120 1.00 96.69 93 GLN A N 1
ATOM 748 C CA . GLN A 1 93 ? -8.657 -2.791 18.521 1.00 96.69 93 GLN A CA 1
ATOM 749 C C . GLN A 1 93 ? -7.731 -1.587 18.288 1.00 96.69 93 GLN A C 1
ATOM 751 O O . GLN A 1 93 ? -8.140 -0.603 17.668 1.00 96.69 93 GLN A O 1
ATOM 756 N N . LEU A 1 94 ? -6.467 -1.655 18.726 1.00 95.62 94 LEU A N 1
ATOM 757 C CA . LEU A 1 94 ? -5.524 -0.552 18.513 1.00 95.62 94 LEU A CA 1
ATOM 758 C C . LEU A 1 94 ? -5.119 -0.389 17.042 1.00 95.62 94 LEU A C 1
ATOM 760 O O . LEU A 1 94 ? -5.038 0.744 16.563 1.00 95.62 94 LEU A O 1
ATOM 764 N N . THR A 1 95 ? -4.907 -1.488 16.316 1.00 93.81 95 THR A N 1
ATOM 765 C CA . THR A 1 95 ? -4.549 -1.462 14.892 1.00 93.81 95 THR A CA 1
ATOM 766 C C . THR A 1 95 ? -5.678 -0.883 14.030 1.00 93.81 95 THR A C 1
ATOM 768 O O . THR A 1 95 ? -5.409 -0.120 13.099 1.00 93.81 95 THR A O 1
ATOM 771 N N . TRP A 1 96 ? -6.944 -1.154 14.358 1.00 96.19 96 TRP A N 1
ATOM 772 C CA . TRP A 1 96 ? -8.087 -0.565 13.659 1.00 96.19 96 TRP A CA 1
ATOM 773 C C . TRP A 1 96 ? -8.173 0.946 13.868 1.00 96.19 96 TRP A C 1
ATOM 775 O O . TRP A 1 96 ? -8.269 1.696 12.894 1.00 96.19 96 TRP A O 1
ATOM 785 N N . LEU A 1 97 ? -8.047 1.413 15.117 1.00 96.44 97 LEU A N 1
ATOM 786 C CA . LEU A 1 97 ? -7.981 2.849 15.404 1.00 96.44 97 LEU A CA 1
ATOM 787 C C . LEU A 1 97 ? -6.807 3.503 14.668 1.00 96.44 97 LEU A C 1
ATOM 789 O O . LEU A 1 97 ? -6.953 4.590 14.114 1.00 96.44 97 LEU A O 1
ATOM 793 N N . TRP A 1 98 ? -5.651 2.839 14.616 1.00 95.06 98 TRP A N 1
ATOM 794 C CA . TRP A 1 98 ? -4.476 3.340 13.907 1.00 95.06 98 TRP A CA 1
ATOM 795 C C . TRP A 1 98 ? -4.733 3.514 12.404 1.00 95.06 98 TRP A C 1
ATOM 797 O O . TRP A 1 98 ? -4.456 4.587 11.861 1.00 95.06 98 TRP A O 1
ATOM 807 N N . GLN A 1 99 ? -5.342 2.523 11.742 1.00 94.88 99 GLN A N 1
ATOM 808 C CA . GLN A 1 99 ? -5.673 2.603 10.313 1.00 94.88 99 GLN A CA 1
ATOM 809 C C . GLN A 1 99 ? -6.667 3.725 10.016 1.00 94.88 99 GLN A C 1
ATOM 811 O O . GLN A 1 99 ? -6.457 4.493 9.076 1.00 94.88 99 GLN A O 1
ATOM 816 N N . MET A 1 100 ? -7.695 3.892 10.853 1.00 96.38 100 MET A N 1
ATOM 817 C CA . MET A 1 100 ? -8.642 5.002 10.711 1.00 96.38 100 MET A CA 1
ATOM 818 C C . MET A 1 100 ? -7.920 6.357 10.722 1.00 96.38 100 MET A C 1
ATOM 820 O O . MET A 1 100 ? -8.193 7.226 9.897 1.00 96.38 100 MET A O 1
ATOM 824 N N . ILE A 1 101 ? -6.942 6.545 11.609 1.00 96.19 101 ILE A N 1
ATOM 825 C CA . ILE A 1 101 ? -6.210 7.816 11.694 1.00 96.19 101 ILE A CA 1
ATOM 826 C C . ILE A 1 101 ? -5.193 7.979 10.567 1.00 96.19 101 ILE A C 1
ATOM 828 O O . ILE A 1 101 ? -4.996 9.100 10.091 1.00 96.19 101 ILE A O 1
ATOM 832 N N . ARG A 1 102 ? -4.593 6.890 10.077 1.00 93.56 102 ARG A N 1
ATOM 833 C CA . ARG A 1 102 ? -3.737 6.922 8.882 1.00 93.56 102 ARG A CA 1
ATOM 834 C C . ARG A 1 102 ? -4.509 7.452 7.668 1.00 93.56 102 ARG A C 1
ATOM 836 O O . ARG A 1 102 ? -3.964 8.243 6.899 1.00 93.56 102 ARG A O 1
ATOM 843 N N . LEU A 1 103 ? -5.781 7.077 7.541 1.00 95.19 103 LEU A N 1
ATOM 844 C CA . LEU A 1 103 ? -6.682 7.516 6.471 1.00 95.19 103 LEU A CA 1
ATOM 845 C C . LEU A 1 103 ? -7.209 8.946 6.656 1.00 95.19 103 LEU A C 1
ATOM 847 O O . LEU A 1 103 ? -7.652 9.562 5.689 1.00 95.19 103 LEU A O 1
ATOM 851 N N . TRP A 1 104 ? -7.113 9.522 7.857 1.00 95.44 104 TRP A N 1
ATOM 852 C CA . TRP A 1 104 ? -7.718 10.820 8.165 1.00 95.44 104 TRP A CA 1
ATOM 853 C C . TRP A 1 104 ? -7.287 11.944 7.216 1.00 95.44 104 TRP A C 1
ATOM 855 O O . TRP A 1 104 ? -8.115 12.636 6.630 1.00 95.44 104 TRP A O 1
ATOM 865 N N . GLN A 1 105 ? -5.976 12.154 7.069 1.00 94.31 105 GLN A N 1
ATOM 866 C CA . GLN A 1 105 ? -5.422 13.220 6.226 1.00 94.31 105 GLN A CA 1
ATOM 867 C C . GLN A 1 105 ? -5.771 13.031 4.737 1.00 94.31 105 GLN A C 1
ATOM 869 O O . GLN A 1 105 ? -6.259 13.990 4.136 1.00 94.31 105 GLN A O 1
ATOM 874 N N . PRO A 1 106 ? -5.550 11.845 4.133 1.00 95.19 106 PRO A N 1
ATOM 875 C CA . PRO A 1 106 ? -5.959 11.571 2.756 1.00 95.19 106 PRO A CA 1
ATOM 876 C C . PRO A 1 106 ? -7.444 11.825 2.493 1.00 95.19 106 PRO A C 1
ATOM 878 O O . PRO A 1 106 ? -7.770 12.558 1.561 1.00 95.19 106 PRO A O 1
ATOM 881 N N . LEU A 1 107 ? -8.332 11.292 3.336 1.00 96.31 107 LEU A N 1
ATOM 882 C CA . LEU A 1 107 ? -9.776 11.444 3.157 1.00 96.31 107 LEU A CA 1
ATOM 883 C C . LEU A 1 107 ? -10.219 12.896 3.364 1.00 96.31 107 LEU A C 1
ATOM 885 O O . LEU A 1 107 ? -11.029 13.400 2.592 1.00 96.31 107 LEU A O 1
ATOM 889 N N . GLN A 1 108 ? -9.635 13.612 4.330 1.00 95.31 108 GLN A N 1
ATOM 890 C CA . GLN A 1 108 ? -9.964 15.021 4.557 1.00 95.31 108 GLN A CA 1
ATOM 891 C C . GLN A 1 108 ? -9.554 15.915 3.383 1.00 95.31 108 GLN A C 1
ATOM 893 O O . GLN A 1 108 ? -10.263 16.862 3.058 1.00 95.31 108 GLN A O 1
ATOM 898 N N . ARG A 1 109 ? -8.442 15.614 2.697 1.00 95.25 109 ARG A N 1
ATOM 899 C CA . ARG A 1 109 ? -8.054 16.341 1.471 1.00 95.25 109 ARG A CA 1
ATOM 900 C C . ARG A 1 109 ? -9.037 16.129 0.323 1.00 95.25 109 ARG A C 1
ATOM 902 O O . ARG A 1 109 ? -9.136 17.002 -0.532 1.00 95.25 109 ARG A O 1
ATOM 909 N N . GLN A 1 110 ? -9.728 14.991 0.305 1.00 95.88 110 GLN A N 1
ATOM 910 C CA . GLN A 1 110 ? -10.764 14.687 -0.681 1.00 95.88 110 GLN A CA 1
ATOM 911 C C . GLN A 1 110 ? -12.177 15.066 -0.212 1.00 95.88 110 GLN A C 1
ATOM 913 O O . GLN A 1 110 ? -13.125 14.853 -0.959 1.00 95.88 110 GLN A O 1
ATOM 918 N N . GLY A 1 111 ? -12.328 15.638 0.991 1.00 96.06 111 GLY A N 1
ATOM 919 C CA . GLY A 1 111 ? -13.629 16.014 1.546 1.00 96.06 111 GLY A CA 1
ATOM 920 C C . GLY A 1 111 ? -14.539 14.815 1.811 1.00 96.06 111 GLY A C 1
ATOM 921 O O . GLY A 1 111 ? -15.734 14.895 1.542 1.00 96.06 111 GLY A O 1
ATOM 922 N N . VAL A 1 112 ? -13.970 13.699 2.280 1.00 96.44 112 VAL A N 1
ATOM 923 C CA . VAL A 1 112 ? -14.711 12.471 2.620 1.00 96.44 112 VAL A CA 1
ATOM 924 C C . VAL A 1 112 ? -14.303 11.865 3.972 1.00 96.44 112 VAL A C 1
ATOM 926 O O . VAL A 1 112 ? -14.448 10.660 4.196 1.00 96.44 112 VAL A O 1
ATOM 929 N N . VAL A 1 113 ? -13.738 12.654 4.892 1.00 95.94 113 VAL A N 1
ATOM 930 C CA . VAL A 1 113 ? -13.234 12.135 6.183 1.00 95.94 113 VAL A CA 1
ATOM 931 C C . VAL A 1 113 ? -14.348 11.690 7.125 1.00 95.94 113 VAL A C 1
ATOM 933 O O . VAL A 1 113 ? -14.131 10.804 7.952 1.00 95.94 113 VAL A O 1
ATOM 936 N N . SER A 1 114 ? -15.556 12.230 6.962 1.00 94.50 114 SER A N 1
ATOM 937 C CA . SER A 1 114 ? -16.746 11.811 7.703 1.00 94.50 114 SER A CA 1
ATOM 938 C C . SER A 1 114 ? -17.102 10.338 7.485 1.00 94.50 114 SER A C 1
ATOM 940 O O . SER A 1 114 ? -17.715 9.739 8.365 1.00 94.50 114 SER A O 1
ATOM 942 N N . SER A 1 115 ? -16.631 9.717 6.395 1.00 94.88 115 SER A N 1
ATOM 943 C CA . SER A 1 115 ? -16.748 8.268 6.162 1.00 94.88 115 SER A CA 1
ATOM 944 C C . SER A 1 115 ? -16.155 7.431 7.304 1.00 94.88 115 SER A C 1
ATOM 946 O O . SER A 1 115 ? -16.628 6.335 7.573 1.00 94.88 115 SER A O 1
ATOM 948 N N . LEU A 1 116 ? -15.138 7.947 8.008 1.00 94.69 116 LEU A N 1
ATOM 949 C CA . LEU A 1 116 ? -14.511 7.281 9.159 1.00 94.69 116 LEU A CA 1
ATOM 950 C C . LEU A 1 116 ? -15.301 7.437 10.467 1.00 94.69 116 LEU A C 1
ATOM 952 O O . LEU A 1 116 ? -14.920 6.857 11.484 1.00 94.69 116 LEU A O 1
ATOM 956 N N . LEU A 1 117 ? -16.339 8.273 10.482 1.00 92.00 117 LEU A N 1
ATOM 957 C CA . LEU A 1 117 ? -17.113 8.585 11.685 1.00 92.00 117 LEU A CA 1
ATOM 958 C C . LEU A 1 117 ? -18.388 7.738 11.796 1.00 92.00 117 LEU A C 1
ATOM 960 O O . LEU A 1 117 ? -18.975 7.675 12.872 1.00 92.00 117 LEU A O 1
ATOM 964 N N . GLU A 1 118 ? -18.784 7.071 10.711 1.00 89.12 118 GLU A N 1
ATOM 965 C CA . GLU A 1 118 ? -19.949 6.190 10.642 1.00 89.12 118 GLU A CA 1
ATOM 966 C C . GLU A 1 118 ? -19.489 4.731 10.795 1.00 89.12 118 GLU A C 1
ATOM 968 O O . GLU A 1 118 ? -19.040 4.099 9.838 1.00 89.12 118 GLU A O 1
ATOM 973 N N . PHE A 1 119 ? -19.571 4.171 12.007 1.00 86.56 119 PHE A N 1
ATOM 974 C CA . PHE A 1 119 ? -19.085 2.806 12.276 1.00 86.56 119 PHE A CA 1
ATOM 975 C C . PHE A 1 119 ? -19.798 1.733 11.452 1.00 86.56 119 PHE A C 1
ATOM 977 O O . PHE A 1 119 ? -19.183 0.727 11.103 1.00 86.56 119 PHE A O 1
ATOM 984 N N . ASP A 1 120 ? -21.045 1.988 11.057 1.00 83.88 120 ASP A N 1
ATOM 985 C CA . ASP A 1 120 ? -21.817 1.115 10.175 1.00 83.88 120 ASP A CA 1
ATOM 986 C C . ASP A 1 120 ? -21.253 1.050 8.753 1.00 83.88 120 ASP A C 1
ATOM 988 O O . ASP A 1 120 ? -21.658 0.176 7.993 1.00 83.88 120 ASP A O 1
ATOM 992 N N . TRP A 1 121 ? -20.337 1.940 8.359 1.00 89.25 121 TRP A N 1
ATOM 993 C CA . TRP A 1 121 ? -19.658 1.906 7.055 1.00 89.25 121 TRP A CA 1
ATOM 994 C C . TRP A 1 121 ? -18.240 1.356 7.155 1.00 89.25 121 TRP A C 1
ATOM 996 O O . TRP A 1 121 ? -17.613 1.075 6.134 1.00 89.25 121 TRP A O 1
ATOM 1006 N N . LEU A 1 122 ? -17.737 1.185 8.377 1.00 92.75 122 LEU A N 1
ATOM 1007 C CA . LEU A 1 122 ? -16.457 0.559 8.643 1.00 92.75 122 LEU A CA 1
ATOM 1008 C C . LEU A 1 122 ? -16.658 -0.931 8.834 1.00 92.75 122 LEU A C 1
ATOM 1010 O O . LEU A 1 122 ? -17.564 -1.402 9.522 1.00 92.75 122 LEU A O 1
ATOM 1014 N N . ARG A 1 123 ? -15.785 -1.681 8.201 1.00 91.62 123 ARG A N 1
ATOM 1015 C CA . ARG A 1 123 ? -15.825 -3.127 8.128 1.00 91.62 123 ARG A CA 1
ATOM 1016 C C . ARG A 1 123 ? -14.464 -3.658 8.504 1.00 91.62 123 ARG A C 1
ATOM 1018 O O . ARG A 1 123 ? -13.462 -2.971 8.298 1.00 91.62 123 ARG A O 1
ATOM 1025 N N . VAL A 1 124 ? -14.422 -4.858 9.061 1.00 91.31 124 VAL A N 1
ATOM 1026 C CA . VAL A 1 124 ? -13.169 -5.424 9.556 1.00 91.31 124 VAL A CA 1
ATOM 1027 C C . VAL A 1 124 ? -12.951 -6.849 9.074 1.00 91.31 124 VAL A C 1
ATOM 1029 O O . VAL A 1 124 ? -13.877 -7.654 9.017 1.00 91.31 124 VAL A O 1
ATOM 1032 N N . GLN A 1 125 ? -11.697 -7.161 8.751 1.00 86.94 125 GLN A N 1
ATOM 1033 C CA . GLN A 1 125 ? -11.235 -8.510 8.421 1.00 86.94 125 GLN A CA 1
ATOM 1034 C C . GLN A 1 125 ? -9.842 -8.706 9.021 1.00 86.94 125 GLN A C 1
ATOM 1036 O O . GLN A 1 125 ? -8.874 -8.069 8.604 1.00 86.94 125 GLN A O 1
ATOM 1041 N N . GLY A 1 126 ? -9.729 -9.563 10.038 1.00 87.12 126 GLY A N 1
ATOM 1042 C CA . GLY A 1 126 ? -8.474 -9.742 10.769 1.00 87.12 126 GLY A CA 1
ATOM 1043 C C . GLY A 1 126 ? -7.996 -8.427 11.395 1.00 87.12 126 GLY A C 1
ATOM 1044 O O . GLY A 1 126 ? -8.661 -7.884 12.276 1.00 87.12 126 GLY A O 1
ATOM 1045 N N . LEU A 1 127 ? -6.845 -7.920 10.947 1.00 88.25 127 LEU A N 1
ATOM 1046 C CA . LEU A 1 127 ? -6.293 -6.627 11.370 1.00 88.25 127 LEU A CA 1
ATOM 1047 C C . LEU A 1 127 ? -6.739 -5.457 10.481 1.00 88.25 127 LEU A C 1
ATOM 1049 O O . LEU A 1 127 ? -6.486 -4.317 10.841 1.00 88.25 127 LEU A O 1
ATOM 1053 N N . GLN A 1 128 ? -7.379 -5.696 9.337 1.00 89.19 128 GLN A N 1
ATOM 1054 C CA . GLN A 1 128 ? -7.696 -4.667 8.343 1.00 89.19 128 GLN A CA 1
ATOM 1055 C C . GLN A 1 128 ? -9.011 -3.942 8.658 1.00 89.19 128 GLN A C 1
ATOM 1057 O O . GLN A 1 128 ? -9.991 -4.582 9.039 1.00 89.19 128 GLN A O 1
ATOM 1062 N N . VAL A 1 129 ? -9.034 -2.623 8.441 1.00 93.38 129 VAL A N 1
ATOM 1063 C CA . VAL A 1 129 ? -10.256 -1.804 8.373 1.00 93.38 129 VAL A CA 1
ATOM 1064 C C . VAL A 1 129 ? -10.545 -1.463 6.918 1.00 93.38 129 VAL A C 1
ATOM 1066 O O . VAL A 1 129 ? -9.659 -0.994 6.211 1.00 93.38 129 VAL A O 1
ATOM 1069 N N . LEU A 1 130 ? -11.783 -1.640 6.475 1.00 92.62 130 LEU A N 1
ATOM 1070 C CA . LEU A 1 130 ? -12.231 -1.281 5.135 1.00 92.62 130 LEU A CA 1
ATOM 1071 C C . LEU A 1 130 ? -13.451 -0.367 5.218 1.00 92.62 130 LEU A C 1
ATOM 1073 O O . LEU A 1 130 ? -14.343 -0.574 6.040 1.00 92.62 130 LEU A O 1
ATOM 1077 N N . LEU A 1 131 ? -13.507 0.629 4.345 1.00 93.88 131 LEU A N 1
ATOM 1078 C CA . LEU A 1 131 ? -14.695 1.438 4.118 1.00 93.88 131 LEU A CA 1
ATOM 1079 C C . LEU A 1 131 ? -15.606 0.725 3.127 1.00 93.88 131 LEU A C 1
ATOM 1081 O O . LEU A 1 131 ? -15.162 0.277 2.079 1.00 93.88 131 LEU A O 1
ATOM 1085 N N . GLN A 1 132 ? -16.893 0.641 3.438 1.00 90.88 132 GLN A N 1
ATOM 1086 C CA . GLN A 1 132 ? -17.891 0.145 2.495 1.00 90.88 132 GLN A CA 1
ATOM 1087 C C . GLN A 1 132 ? -18.145 1.150 1.364 1.00 90.88 132 GLN A C 1
ATOM 1089 O O . GLN A 1 132 ? -18.375 0.759 0.225 1.00 90.88 132 GLN A O 1
ATOM 1094 N N . GLN A 1 133 ? -18.124 2.442 1.689 1.00 91.50 133 GLN A N 1
ATOM 1095 C CA . GLN A 1 133 ? -18.366 3.547 0.765 1.00 91.50 133 GLN A CA 1
ATOM 1096 C C . GLN A 1 133 ? -17.806 4.854 1.344 1.00 91.50 133 GLN A C 1
ATOM 1098 O O . GLN A 1 133 ? -17.474 4.932 2.530 1.00 91.50 133 GLN A O 1
ATOM 1103 N N . LEU A 1 134 ? -17.731 5.889 0.511 1.00 94.44 134 LEU A N 1
ATOM 1104 C CA . LEU A 1 134 ? -17.332 7.243 0.885 1.00 94.44 134 LEU A CA 1
ATOM 1105 C C . LEU A 1 134 ? -18.550 8.163 1.035 1.00 94.44 134 LEU A C 1
ATOM 1107 O O . LEU A 1 134 ? -19.460 8.161 0.206 1.00 94.44 134 LEU A O 1
ATOM 1111 N N . LYS A 1 135 ? -18.532 8.985 2.087 1.00 92.81 135 LYS A N 1
ATOM 1112 C CA . LYS A 1 135 ? -19.484 10.068 2.356 1.00 92.81 135 LYS A CA 1
ATOM 1113 C C . LYS A 1 135 ? -18.843 11.376 1.939 1.00 92.81 135 LYS A C 1
ATOM 1115 O O . LYS A 1 135 ? -17.740 11.659 2.393 1.00 92.81 135 LYS A O 1
ATOM 1120 N N . LEU A 1 136 ? -19.530 12.189 1.143 1.00 93.00 136 LEU A N 1
ATOM 1121 C CA . LEU A 1 136 ? -19.116 13.581 0.979 1.00 93.00 136 LEU A CA 1
ATOM 1122 C C . LEU A 1 136 ? -19.331 14.335 2.291 1.00 93.00 136 LEU A C 1
ATOM 1124 O O . LEU A 1 136 ? -20.396 14.253 2.905 1.00 93.00 136 LEU A O 1
ATOM 1128 N N . ASP A 1 137 ? -18.308 15.068 2.701 1.00 94.19 137 ASP A N 1
ATOM 1129 C CA . ASP A 1 137 ? -18.312 15.829 3.935 1.00 94.19 137 ASP A CA 1
ATOM 1130 C C . ASP A 1 137 ? -19.299 17.004 3.865 1.00 94.19 137 ASP A C 1
ATOM 1132 O O . ASP A 1 137 ? -19.298 17.799 2.925 1.00 94.19 137 ASP A O 1
ATOM 1136 N N . GLU A 1 138 ? -20.102 17.170 4.917 1.00 85.62 138 GLU A N 1
ATOM 1137 C CA . GLU A 1 138 ? -20.957 18.356 5.095 1.00 85.62 138 GLU A CA 1
ATOM 1138 C C . GLU A 1 138 ? -20.144 19.598 5.491 1.00 85.62 138 GLU A C 1
ATOM 1140 O O . GLU A 1 138 ? -20.593 20.742 5.370 1.00 85.62 138 GLU A O 1
ATOM 1145 N N . HIS A 1 139 ? -18.938 19.375 6.010 1.00 81.75 139 HIS A N 1
ATOM 1146 C CA . HIS A 1 139 ? -18.041 20.407 6.498 1.00 81.75 139 HIS A CA 1
ATOM 1147 C C . HIS A 1 139 ? -16.705 20.328 5.781 1.00 81.75 139 HIS A C 1
ATOM 1149 O O . HIS A 1 139 ? -16.163 19.256 5.554 1.00 81.75 139 HIS A O 1
ATOM 1155 N N . GLN A 1 140 ? -16.109 21.485 5.510 1.00 75.62 140 GLN A N 1
ATOM 1156 C CA . GLN A 1 140 ? -14.816 21.543 4.832 1.00 75.62 140 GLN A CA 1
ATOM 1157 C C . GLN A 1 140 ? -13.672 20.912 5.653 1.00 75.62 140 GLN A C 1
ATOM 1159 O O . GLN A 1 140 ? -12.618 20.601 5.101 1.00 75.62 140 GLN A O 1
ATOM 1164 N N . PHE A 1 141 ? -13.838 20.770 6.975 1.00 86.44 141 PHE A N 1
ATOM 1165 C CA . PHE A 1 141 ? -12.784 20.295 7.867 1.00 86.44 141 PHE A CA 1
ATOM 1166 C C . PHE A 1 141 ? -13.335 19.692 9.166 1.00 86.44 141 PHE A C 1
ATOM 1168 O O . PHE A 1 141 ? -14.187 20.296 9.820 1.00 86.44 141 PHE A O 1
ATOM 1175 N N . TYR A 1 142 ? -12.763 18.563 9.591 1.00 89.12 142 TYR A N 1
ATOM 1176 C CA . TYR A 1 142 ? -13.033 17.914 10.872 1.00 89.12 142 TYR A CA 1
ATOM 1177 C C . TYR A 1 142 ? -11.787 17.967 11.768 1.00 89.12 142 TYR A C 1
ATOM 1179 O O . TYR A 1 142 ? -10.689 17.527 11.425 1.00 89.12 142 TYR A O 1
ATOM 1187 N N . GLU A 1 143 ? -11.949 18.513 12.970 1.00 87.88 143 GLU A N 1
ATOM 1188 C CA . GLU A 1 143 ? -10.888 18.545 13.980 1.00 87.88 143 GLU A CA 1
ATOM 1189 C C . GLU A 1 143 ? -10.728 17.192 14.700 1.00 87.88 143 GLU A C 1
ATOM 1191 O O . GLU A 1 143 ? -11.683 16.445 14.897 1.00 87.88 143 GLU A O 1
ATOM 1196 N N . MET A 1 144 ? -9.537 16.915 15.237 1.00 89.81 144 MET A N 1
ATOM 1197 C CA . MET A 1 144 ? -9.302 15.705 16.047 1.00 89.81 144 MET A CA 1
ATOM 1198 C C . MET A 1 144 ? -10.237 15.591 17.259 1.00 89.81 144 MET A C 1
ATOM 1200 O O . MET A 1 144 ? -10.553 14.490 17.696 1.00 89.81 144 MET A O 1
ATOM 1204 N N . LYS A 1 145 ? -10.709 16.716 17.813 1.00 87.00 145 LYS A N 1
ATOM 1205 C CA . LYS A 1 145 ? -11.599 16.716 18.985 1.00 87.00 145 LYS A CA 1
ATOM 1206 C C . LYS A 1 145 ? -12.941 16.020 18.725 1.00 87.00 145 LYS A C 1
ATOM 1208 O O . LYS A 1 145 ? -13.537 15.529 19.677 1.00 87.00 145 LYS A O 1
ATOM 1213 N N . TYR A 1 146 ? -13.403 15.958 17.469 1.00 86.38 146 TYR A N 1
ATOM 1214 C CA . TYR A 1 146 ? -14.650 15.269 17.115 1.00 86.38 146 TYR A CA 1
ATOM 1215 C C . TYR A 1 146 ? -14.557 13.764 17.403 1.00 86.38 146 TYR A C 1
ATOM 1217 O O . TYR A 1 146 ? -15.529 13.168 17.864 1.00 86.38 146 TYR A O 1
ATOM 1225 N N . LEU A 1 147 ? -13.361 13.176 17.261 1.00 91.88 147 LEU A N 1
ATOM 1226 C CA . LEU A 1 147 ? -13.108 11.776 17.606 1.00 91.88 147 LEU A CA 1
ATOM 1227 C C . LEU A 1 147 ? -13.388 11.471 19.077 1.00 91.88 147 LEU A C 1
ATOM 1229 O O . LEU A 1 147 ? -13.744 10.347 19.393 1.00 91.88 147 LEU A O 1
ATOM 1233 N N . ALA A 1 148 ? -13.263 12.446 19.985 1.00 90.69 148 ALA A N 1
ATOM 1234 C CA . ALA A 1 148 ? -13.516 12.208 21.405 1.00 90.69 148 ALA A CA 1
ATOM 1235 C C . ALA A 1 148 ? -14.960 11.757 21.676 1.00 90.69 148 ALA A C 1
ATOM 1237 O O . ALA A 1 148 ? -15.169 10.946 22.571 1.00 90.69 148 ALA A O 1
ATOM 1238 N N . GLY A 1 149 ? -15.930 12.295 20.926 1.00 91.81 149 GLY A N 1
ATOM 1239 C CA . GLY A 1 149 ? -17.332 11.886 21.023 1.00 91.81 149 GLY A CA 1
ATOM 1240 C C . GLY A 1 149 ? -17.608 10.615 20.227 1.00 91.81 149 GLY A C 1
ATOM 1241 O O . GLY A 1 149 ? -18.215 9.688 20.747 1.00 91.81 149 GLY A O 1
ATOM 1242 N N . VAL A 1 150 ? -17.101 10.541 18.992 1.00 93.06 150 VAL A N 1
ATOM 1243 C CA . VAL A 1 150 ? -17.331 9.390 18.102 1.00 93.06 150 VAL A CA 1
ATOM 1244 C C . VAL A 1 150 ? -16.731 8.107 18.681 1.00 93.06 150 VAL A C 1
ATOM 1246 O O . VAL A 1 150 ? -17.390 7.077 18.702 1.00 93.06 150 VAL A O 1
ATOM 1249 N N . TRP A 1 151 ? -15.508 8.159 19.211 1.00 95.38 151 TRP A N 1
ATOM 1250 C CA . TRP A 1 151 ? -14.823 6.998 19.785 1.00 95.38 151 TRP A CA 1
ATOM 1251 C C . TRP A 1 151 ? -15.171 6.722 21.249 1.00 95.38 151 TRP A C 1
ATOM 1253 O O . TRP A 1 151 ? -14.670 5.745 21.795 1.00 95.38 151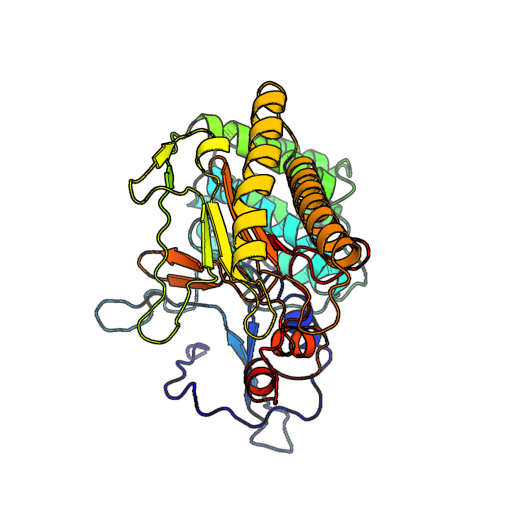 TRP A O 1
ATOM 1263 N N . GLU A 1 152 ? -16.001 7.535 21.911 1.00 95.00 152 GLU A N 1
ATOM 1264 C CA . GLU A 1 152 ? -16.367 7.293 23.314 1.00 95.00 152 GLU A CA 1
ATOM 1265 C C . GLU A 1 152 ? -16.923 5.872 23.545 1.00 95.00 152 GLU A C 1
ATOM 1267 O O . GLU A 1 152 ? -16.404 5.205 24.445 1.00 95.00 152 GLU A O 1
ATOM 1272 N N . PRO A 1 153 ? -17.859 5.341 22.725 1.00 94.25 153 PRO A N 1
ATOM 1273 C CA . PRO A 1 153 ? -18.351 3.973 22.894 1.00 94.25 153 PRO A CA 1
ATOM 1274 C C . PRO A 1 153 ? -17.247 2.918 22.732 1.00 94.25 153 PRO A C 1
ATOM 1276 O O . PRO A 1 153 ? -17.117 2.034 23.576 1.00 94.25 153 PRO A O 1
ATOM 1279 N N . LEU A 1 154 ? -16.399 3.053 21.704 1.00 95.44 154 LEU A N 1
ATOM 1280 C CA . LEU A 1 154 ? -15.301 2.115 21.439 1.00 95.44 154 LEU A CA 1
ATOM 1281 C C . LEU A 1 154 ? -14.283 2.107 22.587 1.00 95.44 154 LEU A C 1
ATOM 1283 O O . LEU A 1 154 ? -13.913 1.060 23.108 1.00 95.44 154 LEU A O 1
ATOM 1287 N N . LEU A 1 155 ? -13.842 3.286 23.025 1.00 95.81 155 LEU A N 1
ATOM 1288 C CA . LEU A 1 155 ? -12.829 3.401 24.074 1.00 95.81 155 LEU A CA 1
ATOM 1289 C C . LEU A 1 155 ? -13.370 3.002 25.454 1.00 95.81 155 LEU A C 1
ATOM 1291 O O . LEU A 1 155 ? -12.590 2.539 26.283 1.00 95.81 155 LEU A O 1
ATOM 1295 N N . THR A 1 156 ? -14.675 3.158 25.702 1.00 94.19 156 THR A N 1
ATOM 1296 C CA . THR A 1 156 ? -15.314 2.709 26.952 1.00 94.19 156 THR A CA 1
ATOM 1297 C C . THR A 1 156 ? -15.426 1.188 27.012 1.00 94.19 156 THR A C 1
ATOM 1299 O O . THR A 1 156 ? -15.162 0.608 28.062 1.00 94.19 156 THR A O 1
ATOM 1302 N N . ASN A 1 157 ? -15.746 0.546 25.886 1.00 95.00 157 ASN A N 1
ATOM 1303 C CA . ASN A 1 157 ? -15.902 -0.908 25.781 1.00 95.00 157 ASN A CA 1
ATOM 1304 C C . ASN A 1 157 ? -14.641 -1.594 25.222 1.00 95.00 157 ASN A C 1
ATOM 1306 O O . ASN A 1 157 ? -14.713 -2.644 24.584 1.00 95.00 157 ASN A O 1
ATOM 1310 N N . ALA A 1 158 ? -13.470 -0.984 25.413 1.00 97.25 158 ALA A N 1
ATOM 1311 C CA . ALA A 1 158 ? -12.206 -1.558 24.974 1.00 97.25 158 ALA A CA 1
ATOM 1312 C C . ALA A 1 158 ? -11.845 -2.805 25.797 1.00 97.25 158 ALA A C 1
ATOM 1314 O O . ALA A 1 158 ? -12.242 -2.957 26.955 1.00 97.25 158 ALA A O 1
ATOM 1315 N N . HIS A 1 159 ? -11.047 -3.693 25.207 1.00 97.19 159 HIS A N 1
ATOM 1316 C CA . HIS A 1 159 ? -10.589 -4.905 25.867 1.00 97.19 159 HIS A CA 1
ATOM 1317 C C . HIS A 1 159 ? -9.843 -4.557 27.175 1.00 97.19 159 HIS A C 1
ATOM 1319 O O . HIS A 1 159 ? -9.024 -3.630 27.177 1.00 97.19 159 HIS A O 1
ATOM 1325 N N . PRO A 1 160 ? -10.032 -5.313 28.279 1.00 96.25 160 PRO A N 1
ATOM 1326 C CA . PRO A 1 160 ? -9.452 -4.984 29.587 1.00 96.25 160 PRO A CA 1
ATOM 1327 C C . PRO A 1 160 ? -7.944 -4.700 29.576 1.00 96.25 160 PRO A C 1
ATOM 1329 O O . PRO A 1 160 ? -7.481 -3.785 30.248 1.00 96.25 160 PRO A O 1
ATOM 1332 N N . ALA A 1 161 ? -7.183 -5.441 28.764 1.00 95.44 161 ALA A N 1
ATOM 1333 C CA . ALA A 1 161 ? -5.735 -5.266 28.604 1.00 95.44 161 ALA A CA 1
ATOM 1334 C C . ALA A 1 161 ? -5.295 -3.875 28.095 1.00 95.44 161 ALA A C 1
ATOM 1336 O O . ALA A 1 161 ? -4.146 -3.501 28.303 1.00 95.44 161 ALA A O 1
ATOM 1337 N N . ILE A 1 162 ? -6.178 -3.110 27.441 1.00 96.38 162 ILE A N 1
ATOM 1338 C CA . ILE A 1 162 ? -5.885 -1.757 26.931 1.00 96.38 162 ILE A CA 1
ATOM 1339 C C . ILE A 1 162 ? -6.810 -0.679 27.505 1.00 96.38 162 ILE A C 1
ATOM 1341 O O . ILE A 1 162 ? -6.725 0.478 27.092 1.00 96.38 162 ILE A O 1
ATOM 1345 N N . ALA A 1 163 ? -7.670 -1.018 28.468 1.00 96.56 163 ALA A N 1
ATOM 1346 C CA . ALA A 1 163 ? -8.674 -0.100 29.003 1.00 96.56 163 ALA A CA 1
ATOM 1347 C C . ALA A 1 163 ? -8.053 1.199 29.557 1.00 96.56 163 ALA A C 1
ATOM 1349 O O . ALA A 1 163 ? -8.498 2.295 29.212 1.00 96.56 163 ALA A O 1
ATOM 1350 N N . ASP A 1 164 ? -6.966 1.099 30.330 1.00 96.56 164 ASP A N 1
ATOM 1351 C CA . ASP A 1 164 ? -6.267 2.262 30.900 1.00 96.56 164 ASP A CA 1
ATOM 1352 C C . ASP A 1 164 ? -5.641 3.162 29.818 1.00 96.56 164 ASP A C 1
ATOM 1354 O O . ASP A 1 164 ? -5.679 4.401 29.901 1.00 96.56 164 ASP A O 1
ATOM 1358 N N . PHE A 1 165 ? -5.088 2.542 28.770 1.00 97.00 165 PHE A N 1
ATOM 1359 C CA . PHE A 1 165 ? -4.548 3.248 27.610 1.00 97.00 165 PHE A CA 1
ATOM 1360 C C . PHE A 1 165 ? -5.665 3.998 26.870 1.00 97.00 165 PHE A C 1
ATOM 1362 O O . PHE A 1 165 ? -5.550 5.208 26.649 1.00 97.00 165 PHE A O 1
ATOM 1369 N N . CYS A 1 166 ? -6.774 3.318 26.562 1.00 97.06 166 CYS A N 1
ATOM 1370 C CA . CYS A 1 166 ? -7.941 3.883 25.884 1.00 97.06 166 CYS A CA 1
ATOM 1371 C C . CYS A 1 166 ? -8.587 5.018 26.690 1.00 97.06 166 CYS A C 1
ATOM 1373 O O . CYS A 1 166 ? -8.893 6.074 26.131 1.00 97.06 166 CYS A O 1
ATOM 1375 N N . GLN A 1 167 ? -8.709 4.872 28.012 1.00 96.19 167 GLN A N 1
ATOM 1376 C CA . GLN A 1 167 ? -9.239 5.919 28.888 1.00 96.19 167 GLN A CA 1
ATOM 1377 C C . GLN A 1 167 ? -8.337 7.163 28.895 1.00 96.19 167 GLN A C 1
ATOM 1379 O O . GLN A 1 167 ? -8.812 8.305 28.826 1.00 96.19 167 GLN A O 1
ATOM 1384 N N . THR A 1 168 ? -7.018 6.961 28.943 1.00 96.25 168 THR A N 1
ATOM 1385 C CA . THR A 1 168 ? -6.037 8.052 28.870 1.00 96.25 168 THR A CA 1
ATOM 1386 C C . THR A 1 168 ? -6.096 8.758 27.518 1.00 96.25 168 THR A C 1
ATOM 1388 O O . THR A 1 168 ? -6.092 9.994 27.464 1.00 96.25 168 THR A O 1
ATOM 1391 N N . LEU A 1 169 ? -6.175 7.988 26.432 1.00 95.94 169 LEU A N 1
ATOM 1392 C CA . LEU A 1 169 ? -6.299 8.492 25.072 1.00 95.94 169 LEU A CA 1
ATOM 1393 C C . LEU A 1 169 ? -7.565 9.345 24.912 1.00 95.94 169 LEU A C 1
ATOM 1395 O O . LEU A 1 169 ? -7.474 10.502 24.492 1.00 95.94 169 LEU A O 1
ATOM 1399 N N . TRP A 1 170 ? -8.719 8.823 25.332 1.00 95.81 170 TRP A N 1
ATOM 1400 C CA . TRP A 1 170 ? -9.997 9.532 25.298 1.00 95.81 170 TRP A CA 1
ATOM 1401 C C . TRP A 1 170 ? -9.935 10.866 26.051 1.00 95.81 170 TRP A C 1
ATOM 1403 O O . TRP A 1 170 ? -10.308 11.916 25.522 1.00 95.81 170 TRP A O 1
ATOM 1413 N N . LYS A 1 171 ? -9.370 10.870 27.266 1.00 95.00 171 LYS A N 1
ATOM 1414 C CA . LYS A 1 171 ? -9.200 12.095 28.061 1.00 95.00 171 LYS A CA 1
ATOM 1415 C C . LYS A 1 171 ? -8.313 13.120 27.352 1.00 95.00 171 LYS A C 1
ATOM 1417 O O . LYS A 1 171 ? -8.615 14.314 27.395 1.00 95.00 171 LYS A O 1
ATOM 1422 N N . LYS A 1 172 ? -7.229 12.686 26.698 1.00 94.81 172 LYS A N 1
ATOM 1423 C CA . LYS A 1 172 ? -6.353 13.573 25.913 1.00 94.81 172 LYS A CA 1
ATOM 1424 C C . LYS A 1 172 ? -7.081 14.162 24.700 1.00 94.81 172 LYS A C 1
ATOM 1426 O O . LYS A 1 172 ? -6.937 15.364 24.468 1.00 94.81 172 LYS A O 1
ATOM 1431 N N . LEU A 1 173 ? -7.876 13.364 23.981 1.00 94.31 173 LEU A N 1
ATOM 1432 C CA . LEU A 1 173 ? -8.712 13.826 22.864 1.00 94.31 173 LEU A CA 1
ATOM 1433 C C . LEU A 1 173 ? -9.725 14.879 23.330 1.00 94.31 173 LEU A C 1
ATOM 1435 O O . LEU A 1 173 ? -9.748 15.988 22.801 1.00 94.31 173 LEU A O 1
ATOM 1439 N N . LYS A 1 174 ? -10.486 14.578 24.390 1.00 93.50 174 LYS A N 1
ATOM 1440 C CA . LYS A 1 174 ? -11.503 15.477 24.961 1.00 93.50 174 LYS A CA 1
ATOM 1441 C C . LYS A 1 174 ? -10.923 16.808 25.446 1.00 93.50 174 LYS A C 1
ATOM 1443 O O . LYS A 1 174 ? -11.574 17.843 25.356 1.00 93.50 174 LYS A O 1
ATOM 1448 N N . GLN A 1 175 ? -9.692 16.791 25.956 1.00 93.75 175 GLN A N 1
ATOM 1449 C CA . GLN A 1 175 ? -8.969 17.986 26.404 1.00 93.75 175 GLN A CA 1
ATOM 1450 C C . GLN A 1 175 ? -8.264 18.746 25.266 1.00 93.75 175 GLN A C 1
ATOM 1452 O O . GLN A 1 175 ? -7.579 19.726 25.547 1.00 93.75 175 GLN A O 1
ATOM 1457 N N . GLY A 1 176 ? -8.364 18.291 24.011 1.00 92.12 176 GLY A N 1
ATOM 1458 C CA . GLY A 1 176 ? -7.685 18.913 22.869 1.00 92.12 176 GLY A CA 1
ATOM 1459 C C . GLY A 1 176 ? -6.156 18.788 22.902 1.00 92.12 176 GLY A C 1
ATOM 1460 O O . GLY A 1 176 ? -5.460 19.542 22.231 1.00 92.12 176 GLY A O 1
ATOM 1461 N N . LYS A 1 177 ? -5.605 17.843 23.677 1.00 93.75 177 LYS A N 1
ATOM 1462 C CA . LYS A 1 177 ? -4.147 17.627 23.803 1.00 93.75 177 LYS A CA 1
ATOM 1463 C C . LYS A 1 177 ? -3.540 16.863 22.626 1.00 93.75 177 LYS A C 1
ATOM 1465 O O . LYS A 1 177 ? -2.321 16.735 22.542 1.00 93.75 177 LYS A O 1
ATOM 1470 N N . ILE A 1 178 ? -4.385 16.351 21.738 1.00 93.38 178 ILE A N 1
ATOM 1471 C CA . ILE A 1 178 ? -4.004 15.691 20.492 1.00 93.38 178 ILE A CA 1
ATOM 1472 C C . ILE A 1 178 ? -4.486 16.597 19.362 1.00 93.38 178 ILE A C 1
ATOM 1474 O O . ILE A 1 178 ? -5.645 16.513 18.960 1.00 93.38 178 ILE A O 1
ATOM 1478 N N . PRO A 1 179 ? -3.642 17.531 18.899 1.00 88.62 179 PRO A N 1
ATOM 1479 C CA . PRO A 1 179 ? -4.110 18.585 18.023 1.00 88.62 179 PRO A CA 1
ATOM 1480 C C . PRO A 1 179 ? -4.208 18.107 16.567 1.00 88.62 179 PRO A C 1
ATOM 1482 O O . PRO A 1 179 ? -4.952 18.702 15.791 1.00 88.62 179 PRO A O 1
ATOM 1485 N N . HIS A 1 180 ? -3.434 17.091 16.155 1.00 90.69 180 HIS A N 1
ATOM 1486 C CA . HIS A 1 180 ? -3.302 16.651 14.757 1.00 90.69 180 HIS A CA 1
ATOM 1487 C C . HIS A 1 180 ? -3.216 15.115 14.675 1.00 90.69 180 HIS A C 1
ATOM 1489 O O . HIS A 1 180 ? -2.727 14.483 15.616 1.00 90.69 180 HIS A O 1
ATOM 1495 N N . ALA A 1 181 ? -3.613 14.538 13.533 1.00 92.06 181 ALA A N 1
ATOM 1496 C CA . ALA A 1 181 ? -3.622 13.088 13.282 1.00 92.06 181 ALA A CA 1
ATOM 1497 C C . ALA A 1 181 ? -2.252 12.428 13.526 1.00 92.06 181 ALA A C 1
ATOM 1499 O O . ALA A 1 181 ? -2.169 11.372 14.140 1.00 92.06 181 ALA A O 1
ATOM 1500 N N . ASP A 1 182 ? -1.162 13.102 13.155 1.00 89.88 182 ASP A N 1
ATOM 1501 C CA . ASP A 1 182 ? 0.202 12.596 13.351 1.00 89.88 182 ASP A CA 1
ATOM 1502 C C . ASP A 1 182 ? 0.566 12.405 14.830 1.00 89.88 182 ASP A C 1
ATOM 1504 O O . ASP A 1 182 ? 1.301 11.487 15.182 1.00 89.88 182 ASP A O 1
ATOM 1508 N N . HIS A 1 183 ? 0.048 13.257 15.722 1.00 91.81 183 HIS A N 1
ATOM 1509 C CA . HIS A 1 183 ? 0.244 13.065 17.158 1.00 91.81 183 HIS A CA 1
ATOM 1510 C C . HIS A 1 183 ? -0.561 11.857 17.651 1.00 91.81 183 HIS A C 1
ATOM 1512 O O . HIS A 1 183 ? -0.062 11.092 18.469 1.00 91.81 183 HIS A O 1
ATOM 1518 N N . LEU A 1 184 ? -1.775 11.659 17.135 1.00 94.38 184 LEU A N 1
ATOM 1519 C CA . LEU A 1 184 ? -2.606 10.515 17.496 1.00 94.38 184 LEU A CA 1
ATOM 1520 C C . LEU A 1 184 ? -1.985 9.188 17.043 1.00 94.38 184 LEU A C 1
ATOM 1522 O O . LEU A 1 184 ? -1.922 8.261 17.845 1.00 94.38 184 LEU A O 1
ATOM 1526 N N . LEU A 1 185 ? -1.458 9.130 15.815 1.00 92.12 185 LEU A N 1
ATOM 1527 C CA . LEU A 1 185 ? -0.723 7.967 15.308 1.00 92.12 185 LEU A CA 1
ATOM 1528 C C . LEU A 1 185 ? 0.422 7.591 16.247 1.00 92.12 185 LEU A C 1
ATOM 1530 O O . LEU A 1 185 ? 0.456 6.460 16.704 1.00 92.12 185 LEU A O 1
ATOM 1534 N N . ARG A 1 186 ? 1.255 8.557 16.662 1.00 88.50 186 ARG A N 1
ATOM 1535 C CA . ARG A 1 186 ? 2.355 8.290 17.608 1.00 88.50 186 ARG A CA 1
ATOM 1536 C C . ARG A 1 186 ? 1.887 7.705 18.940 1.00 88.50 186 ARG A C 1
ATOM 1538 O O . ARG A 1 186 ? 2.566 6.862 19.516 1.00 88.50 186 ARG A O 1
ATOM 1545 N N . VAL A 1 187 ? 0.751 8.175 19.458 1.00 92.94 187 VAL A N 1
ATOM 1546 C CA . VAL A 1 187 ? 0.184 7.634 20.703 1.00 92.94 187 VAL A CA 1
ATOM 1547 C C . VAL A 1 187 ? -0.262 6.186 20.499 1.00 92.94 187 VAL A C 1
ATOM 1549 O O . VAL A 1 187 ? 0.013 5.352 21.358 1.00 92.94 187 VAL A O 1
ATOM 1552 N N . LEU A 1 188 ? -0.918 5.888 19.375 1.00 93.69 188 LEU A N 1
ATOM 1553 C CA . LEU A 1 188 ? -1.360 4.537 19.024 1.00 93.69 188 LEU A CA 1
ATOM 1554 C C . LEU A 1 188 ? -0.176 3.600 18.751 1.00 93.69 188 LEU A C 1
ATOM 1556 O O . LEU A 1 188 ? -0.193 2.486 19.261 1.00 93.69 188 LEU A O 1
ATOM 1560 N N . ASP A 1 189 ? 0.872 4.069 18.067 1.00 88.38 189 ASP A N 1
ATOM 1561 C CA . ASP A 1 189 ? 2.117 3.325 17.829 1.00 88.38 189 ASP A CA 1
ATOM 1562 C C . ASP A 1 189 ? 2.729 2.840 19.148 1.00 88.38 189 ASP A C 1
ATOM 1564 O O . ASP A 1 189 ? 3.072 1.670 19.279 1.00 88.38 189 ASP A O 1
ATOM 1568 N N . THR A 1 190 ? 2.789 3.708 20.167 1.00 88.81 190 THR A N 1
ATOM 1569 C CA . THR A 1 190 ? 3.312 3.327 21.493 1.00 88.81 190 THR A CA 1
ATOM 1570 C C . THR A 1 190 ? 2.457 2.243 22.159 1.00 88.81 190 THR A C 1
ATOM 1572 O O . THR A 1 190 ? 2.992 1.325 22.776 1.00 88.81 190 THR A O 1
ATOM 1575 N N . GLY A 1 191 ? 1.127 2.336 22.044 1.00 91.75 191 GLY A N 1
ATOM 1576 C CA . GLY A 1 191 ? 0.219 1.325 22.594 1.00 91.75 191 GLY A CA 1
ATOM 1577 C C . GLY A 1 191 ? 0.354 -0.020 21.880 1.00 91.75 191 GLY A C 1
ATOM 1578 O O . GLY A 1 191 ? 0.442 -1.061 22.526 1.00 91.75 191 GLY A O 1
ATOM 1579 N N . ILE A 1 192 ? 0.434 0.015 20.551 1.00 89.69 192 ILE A N 1
ATOM 1580 C CA . ILE A 1 192 ? 0.641 -1.156 19.700 1.00 89.69 192 ILE A CA 1
ATOM 1581 C C . ILE A 1 192 ? 1.975 -1.834 20.019 1.00 89.69 192 ILE A C 1
ATOM 1583 O O . ILE A 1 192 ? 2.001 -3.043 20.226 1.00 89.69 192 ILE A O 1
ATOM 1587 N N . GLN A 1 193 ? 3.063 -1.069 20.102 1.00 85.25 193 GLN A N 1
ATOM 1588 C CA . GLN A 1 193 ? 4.395 -1.600 20.388 1.00 85.25 193 GLN A CA 1
ATOM 1589 C C . GLN A 1 193 ? 4.444 -2.288 21.757 1.00 85.25 193 GLN A C 1
ATOM 1591 O O . GLN A 1 193 ? 4.955 -3.397 21.870 1.00 85.25 193 GLN A O 1
ATOM 1596 N N . SER A 1 194 ? 3.824 -1.689 22.779 1.00 87.50 194 SER A N 1
ATOM 1597 C CA . SER A 1 194 ? 3.752 -2.289 24.117 1.00 87.50 194 SER A CA 1
ATOM 1598 C C . SER A 1 194 ? 2.963 -3.604 24.154 1.00 87.50 194 SER A C 1
ATOM 1600 O O . SER A 1 194 ? 3.259 -4.468 24.979 1.00 87.50 194 SER A O 1
ATOM 1602 N N . LEU A 1 195 ? 1.956 -3.769 23.290 1.00 87.44 195 LEU A N 1
ATOM 1603 C CA . LEU A 1 195 ? 1.265 -5.051 23.135 1.00 87.44 195 LEU A CA 1
ATOM 1604 C C . LEU A 1 195 ? 2.109 -6.049 22.347 1.00 87.44 195 LEU A C 1
ATOM 1606 O O . LEU A 1 195 ? 2.127 -7.223 22.700 1.00 87.44 195 LEU A O 1
ATOM 1610 N N . ALA A 1 196 ? 2.781 -5.590 21.290 1.00 79.25 196 ALA A N 1
ATOM 1611 C CA . ALA A 1 196 ? 3.571 -6.424 20.391 1.00 79.25 196 ALA A CA 1
ATOM 1612 C C . ALA A 1 196 ? 4.706 -7.160 21.118 1.00 79.25 196 ALA A C 1
ATOM 1614 O O . ALA A 1 196 ? 4.981 -8.304 20.778 1.00 79.25 196 ALA A O 1
ATOM 1615 N N . GLU A 1 197 ? 5.282 -6.569 22.171 1.00 80.25 197 GLU A N 1
ATOM 1616 C CA . GLU A 1 197 ? 6.281 -7.212 23.047 1.00 80.25 197 GLU A CA 1
ATOM 1617 C C . GLU A 1 197 ? 5.800 -8.527 23.696 1.00 80.25 197 GLU A C 1
ATOM 1619 O O . GLU A 1 197 ? 6.610 -9.293 24.212 1.00 80.25 197 GLU A O 1
ATOM 1624 N N . GLN A 1 198 ? 4.491 -8.797 23.694 1.00 82.88 198 GLN A N 1
ATOM 1625 C CA . GLN A 1 198 ? 3.891 -10.002 24.275 1.00 82.88 198 GLN A CA 1
ATOM 1626 C C . GLN A 1 198 ? 3.685 -11.131 23.256 1.00 82.88 198 GLN A C 1
ATOM 1628 O O . GLN A 1 198 ? 3.216 -12.206 23.634 1.00 82.88 198 GLN A O 1
ATOM 1633 N N . TYR A 1 199 ? 3.986 -10.892 21.978 1.00 80.50 199 TYR A N 1
ATOM 1634 C CA . TYR A 1 199 ? 3.772 -11.843 20.893 1.00 80.50 199 TYR A CA 1
ATOM 1635 C C . TYR A 1 199 ? 5.107 -12.277 20.289 1.00 80.50 199 TYR A C 1
ATOM 1637 O O . TYR A 1 199 ? 5.961 -11.449 19.975 1.00 80.50 199 TYR A O 1
ATOM 1645 N N . ASP A 1 200 ? 5.249 -13.581 20.062 1.00 81.19 200 ASP A N 1
ATOM 1646 C CA . ASP A 1 200 ? 6.358 -14.131 19.292 1.00 81.19 200 ASP A CA 1
ATOM 1647 C C . ASP A 1 200 ? 5.989 -14.152 17.804 1.00 81.19 200 ASP A C 1
ATOM 1649 O O . ASP A 1 200 ? 4.976 -14.733 17.409 1.00 81.19 200 ASP A O 1
ATOM 1653 N N . PHE A 1 201 ? 6.832 -13.543 16.972 1.00 78.94 201 PHE A N 1
ATOM 1654 C CA . PHE A 1 201 ? 6.706 -13.578 15.516 1.00 78.94 201 PHE A CA 1
ATOM 1655 C C . PHE A 1 201 ? 7.925 -14.251 14.898 1.00 78.94 201 PHE A C 1
ATOM 1657 O O . PHE A 1 201 ? 9.043 -14.155 15.405 1.00 78.94 201 PHE A O 1
ATOM 1664 N N . SER A 1 202 ? 7.712 -14.916 13.770 1.00 84.88 202 SER A N 1
ATOM 1665 C CA . SER A 1 202 ? 8.777 -15.452 12.932 1.00 84.88 202 SER A CA 1
ATOM 1666 C C . SER A 1 202 ? 8.402 -15.257 11.478 1.00 84.88 202 SER A C 1
ATOM 1668 O O . SER A 1 202 ? 7.264 -15.535 11.095 1.00 84.88 202 SER A O 1
ATOM 1670 N N . TYR A 1 203 ? 9.368 -14.838 10.673 1.00 86.88 203 TYR A N 1
ATOM 1671 C CA . TYR A 1 203 ? 9.201 -14.744 9.233 1.00 86.88 203 TYR A CA 1
ATOM 1672 C C . TYR A 1 203 ? 10.070 -15.773 8.543 1.00 86.88 203 TYR A C 1
ATOM 1674 O O . TYR A 1 203 ? 11.187 -16.068 8.977 1.00 86.88 203 TYR A O 1
ATOM 1682 N N . THR A 1 204 ? 9.550 -16.256 7.427 1.00 89.19 204 THR A N 1
ATOM 1683 C CA . THR A 1 204 ? 10.283 -17.078 6.483 1.00 89.19 204 THR A CA 1
ATOM 1684 C C . THR A 1 204 ? 10.296 -16.333 5.164 1.00 89.19 204 THR A C 1
ATOM 1686 O O . THR A 1 204 ? 9.244 -16.031 4.604 1.00 89.19 204 THR A O 1
ATOM 1689 N N . VAL A 1 205 ? 11.493 -16.019 4.687 1.00 89.81 205 VAL A N 1
ATOM 1690 C CA . VAL A 1 205 ? 11.709 -15.268 3.456 1.00 89.81 205 VAL A CA 1
ATOM 1691 C C . VAL A 1 205 ? 12.459 -16.136 2.460 1.00 89.81 205 VAL A C 1
ATOM 1693 O O . VAL A 1 205 ? 13.457 -16.758 2.803 1.00 89.81 205 VAL A O 1
ATOM 1696 N N . PHE A 1 206 ? 12.006 -16.157 1.215 1.00 90.56 206 PHE A N 1
ATOM 1697 C CA . PHE A 1 206 ? 12.724 -16.753 0.094 1.00 90.56 206 PHE A CA 1
ATOM 1698 C C . PHE A 1 206 ? 12.447 -15.925 -1.158 1.00 90.56 206 PHE A C 1
ATOM 1700 O O . PHE A 1 206 ? 11.427 -15.238 -1.235 1.00 90.56 206 PHE A O 1
ATOM 1707 N N . ALA A 1 207 ? 13.351 -15.987 -2.129 1.00 91.44 207 ALA A N 1
ATOM 1708 C CA . ALA A 1 207 ? 13.159 -15.350 -3.420 1.00 91.44 207 ALA A CA 1
ATOM 1709 C C . ALA A 1 207 ? 13.627 -16.291 -4.531 1.00 91.44 207 ALA A C 1
ATOM 1711 O O . ALA A 1 207 ? 14.555 -17.078 -4.345 1.00 91.44 207 ALA A O 1
ATOM 1712 N N . LEU A 1 208 ? 12.940 -16.230 -5.667 1.00 92.44 208 LEU A N 1
ATOM 1713 C CA . LEU A 1 208 ? 13.184 -17.062 -6.839 1.00 92.44 208 LEU A CA 1
ATOM 1714 C C . LEU A 1 208 ? 13.073 -16.184 -8.084 1.00 92.44 208 LEU A C 1
ATOM 1716 O O . LEU A 1 208 ? 12.278 -15.245 -8.109 1.00 92.44 208 LEU A O 1
ATOM 1720 N N . THR A 1 209 ? 13.850 -16.513 -9.110 1.00 93.12 209 THR A N 1
ATOM 1721 C CA . THR A 1 209 ? 13.821 -15.846 -10.415 1.00 93.12 209 THR A CA 1
ATOM 1722 C C . THR A 1 209 ? 14.052 -16.879 -11.517 1.00 93.12 209 THR A C 1
ATOM 1724 O O . THR A 1 209 ? 14.768 -17.858 -11.305 1.00 93.12 209 THR A O 1
ATOM 1727 N N . ASP A 1 210 ? 13.430 -16.686 -12.678 1.00 92.06 210 ASP A N 1
ATOM 1728 C CA . ASP A 1 210 ? 13.539 -17.566 -13.843 1.00 92.06 210 ASP A CA 1
ATOM 1729 C C . ASP A 1 210 ? 13.474 -16.717 -15.118 1.00 92.06 210 ASP A C 1
ATOM 1731 O O . ASP A 1 2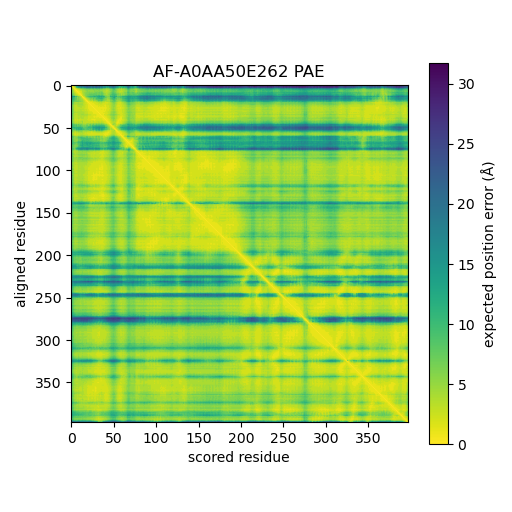10 ? 12.642 -15.822 -15.217 1.00 92.06 210 ASP A O 1
ATOM 1735 N N . GLY A 1 211 ? 14.333 -16.992 -16.105 1.00 88.94 211 GLY A N 1
ATOM 1736 C CA . GLY A 1 211 ? 14.339 -16.235 -17.369 1.00 88.94 211 GLY A CA 1
ATOM 1737 C C . GLY A 1 211 ? 13.137 -16.524 -18.275 1.00 88.94 211 GLY A C 1
ATOM 1738 O O . GLY A 1 211 ? 12.951 -15.878 -19.308 1.00 88.94 211 GLY A O 1
ATOM 1739 N N . GLY A 1 212 ? 12.318 -17.508 -17.910 1.00 90.31 212 GLY A N 1
ATOM 1740 C CA . GLY A 1 212 ? 11.215 -17.986 -18.712 1.00 90.31 212 GLY A CA 1
ATOM 1741 C C . GLY A 1 212 ? 11.670 -18.659 -20.013 1.00 90.31 212 GLY A C 1
ATOM 1742 O O . GLY A 1 212 ? 12.856 -18.768 -20.324 1.00 90.31 212 GLY A O 1
ATOM 1743 N N . PRO A 1 213 ? 10.708 -19.127 -20.825 1.00 89.12 213 PRO A N 1
ATOM 1744 C CA . PRO A 1 213 ? 11.006 -19.859 -22.055 1.00 89.12 213 PRO A CA 1
ATOM 1745 C C . PRO A 1 213 ? 11.282 -18.957 -23.269 1.00 89.12 213 PRO A C 1
ATOM 1747 O O . PRO A 1 213 ? 11.641 -19.469 -24.328 1.00 89.12 213 PRO A O 1
ATOM 1750 N N . SER A 1 214 ? 11.050 -17.645 -23.153 1.00 86.12 214 SER A N 1
ATOM 1751 C CA . SER A 1 214 ? 10.894 -16.742 -24.307 1.00 86.12 214 SER A CA 1
ATOM 1752 C C . SER A 1 214 ? 11.936 -15.625 -24.396 1.00 86.12 214 SER A C 1
ATOM 1754 O O . SER A 1 214 ? 11.945 -14.906 -25.394 1.00 86.12 214 SER A O 1
ATOM 1756 N N . ARG A 1 215 ? 12.760 -15.421 -23.364 1.00 80.56 215 ARG A N 1
ATOM 1757 C CA . ARG A 1 215 ? 13.771 -14.356 -23.316 1.00 80.56 215 ARG A CA 1
ATOM 1758 C C . ARG A 1 215 ? 15.169 -14.964 -23.365 1.00 80.56 215 ARG A C 1
ATOM 1760 O O . ARG A 1 215 ? 15.413 -16.007 -22.770 1.00 80.56 215 ARG A O 1
ATOM 1767 N N . ASP A 1 216 ? 16.082 -14.289 -24.061 1.00 82.69 216 ASP A N 1
ATOM 1768 C CA . ASP A 1 216 ? 17.481 -14.726 -24.174 1.00 82.69 216 ASP A CA 1
ATOM 1769 C C . ASP A 1 216 ? 18.276 -14.479 -22.880 1.00 82.69 216 ASP A C 1
ATOM 1771 O O . ASP A 1 216 ? 19.246 -15.181 -22.590 1.00 82.69 216 ASP A O 1
ATOM 1775 N N . HIS A 1 217 ? 17.848 -13.491 -22.090 1.00 85.88 217 HIS A N 1
ATOM 1776 C CA . HIS A 1 217 ? 18.455 -13.095 -20.826 1.00 85.88 217 HIS A CA 1
ATOM 1777 C C . HIS A 1 217 ? 17.370 -12.774 -19.798 1.00 85.88 217 HIS A C 1
ATOM 1779 O O . HIS A 1 217 ? 16.290 -12.302 -20.155 1.00 85.88 217 HIS A O 1
ATOM 1785 N N . ASN A 1 218 ? 17.674 -13.042 -18.528 1.00 91.94 218 ASN A N 1
ATOM 1786 C CA . ASN A 1 218 ? 16.828 -12.655 -17.409 1.00 91.94 218 ASN A CA 1
ATOM 1787 C C . ASN A 1 218 ? 17.239 -11.253 -16.939 1.00 91.94 218 ASN A C 1
ATOM 1789 O O . ASN A 1 218 ? 18.362 -11.077 -16.465 1.00 91.94 218 ASN A O 1
ATOM 1793 N N . GLU A 1 219 ? 16.354 -10.274 -17.113 1.00 94.25 219 GLU A N 1
ATOM 1794 C CA . GLU A 1 219 ? 16.548 -8.898 -16.638 1.00 94.25 219 GLU A CA 1
ATOM 1795 C C . GLU A 1 219 ? 15.972 -8.695 -15.224 1.00 94.25 219 GLU A C 1
ATOM 1797 O O . GLU A 1 219 ? 16.156 -7.627 -14.639 1.00 94.25 219 GLU A O 1
ATOM 1802 N N . ASP A 1 220 ? 15.353 -9.728 -14.641 1.00 95.62 220 ASP A N 1
ATOM 1803 C CA . ASP A 1 220 ? 14.806 -9.701 -13.290 1.00 95.62 220 ASP A CA 1
ATOM 1804 C C . ASP A 1 220 ? 15.875 -10.034 -12.248 1.00 95.62 220 ASP A C 1
ATOM 1806 O O . ASP A 1 220 ? 16.681 -10.959 -12.396 1.00 95.62 220 ASP A O 1
ATOM 1810 N N . ALA A 1 221 ? 15.819 -9.333 -11.121 1.00 96.06 221 ALA A N 1
ATOM 1811 C CA . ALA A 1 221 ? 16.668 -9.571 -9.967 1.00 96.06 221 ALA A CA 1
ATOM 1812 C C . ALA A 1 221 ? 15.841 -9.586 -8.679 1.00 96.06 221 ALA A C 1
ATOM 1814 O O . ALA A 1 221 ? 14.896 -8.814 -8.508 1.00 96.06 221 ALA A O 1
ATOM 1815 N N . CYS A 1 222 ? 16.214 -10.449 -7.734 1.00 96.06 222 CYS A N 1
ATOM 1816 C CA . CYS A 1 222 ? 15.541 -10.544 -6.445 1.00 96.06 222 CYS A CA 1
ATOM 1817 C C . CYS A 1 222 ? 16.528 -10.622 -5.278 1.00 96.06 222 CYS A C 1
ATOM 1819 O O . CYS A 1 222 ? 17.661 -11.084 -5.413 1.00 96.06 222 CYS A O 1
ATOM 1821 N N . PHE A 1 223 ? 16.075 -10.188 -4.106 1.00 94.00 223 PHE A N 1
ATOM 1822 C CA . PHE A 1 223 ? 16.799 -10.293 -2.845 1.00 94.00 223 PHE A CA 1
ATOM 1823 C C . PHE A 1 223 ? 15.874 -10.895 -1.775 1.00 94.00 223 PHE A C 1
ATOM 1825 O O . PHE A 1 223 ? 14.708 -10.494 -1.712 1.00 94.00 223 PHE A O 1
ATOM 1832 N N . PRO A 1 224 ? 16.366 -11.797 -0.906 1.00 91.56 224 PRO A N 1
ATOM 1833 C CA . PRO A 1 224 ? 17.739 -12.311 -0.838 1.00 91.56 224 PRO A CA 1
ATOM 1834 C C . PRO A 1 224 ? 18.101 -13.195 -2.040 1.00 91.56 224 PRO A C 1
ATOM 1836 O O . PRO A 1 224 ? 17.245 -13.857 -2.613 1.00 91.56 224 PRO A O 1
ATOM 1839 N N . VAL A 1 225 ? 19.387 -13.249 -2.400 1.00 81.88 225 VAL A N 1
ATOM 1840 C CA . VAL A 1 225 ? 19.896 -14.158 -3.448 1.00 81.88 225 VAL A CA 1
ATOM 1841 C C . VAL A 1 225 ? 20.083 -15.555 -2.844 1.00 81.88 225 VAL A C 1
ATOM 1843 O O . VAL A 1 225 ? 21.197 -16.040 -2.658 1.00 81.88 225 VAL A O 1
ATOM 1846 N N . SER A 1 226 ? 18.983 -16.158 -2.403 1.00 77.31 226 SER A N 1
ATOM 1847 C CA . SER A 1 226 ? 18.955 -17.470 -1.761 1.00 77.31 226 SER A CA 1
ATOM 1848 C C . SER A 1 226 ? 17.638 -18.163 -2.075 1.00 77.31 226 SER A C 1
ATOM 1850 O O . SER A 1 226 ? 16.576 -17.700 -1.664 1.00 77.31 226 SER A O 1
ATOM 1852 N N . GLU A 1 227 ? 17.730 -19.320 -2.729 1.00 74.69 227 GLU A N 1
ATOM 1853 C CA . GLU A 1 227 ? 16.589 -20.222 -2.933 1.00 74.69 227 GLU A CA 1
ATOM 1854 C C . GLU A 1 227 ? 16.199 -20.949 -1.637 1.00 74.69 227 GLU A C 1
ATOM 1856 O O . GLU A 1 227 ? 15.108 -21.507 -1.524 1.00 74.69 227 GLU A O 1
ATOM 1861 N N . THR A 1 228 ? 17.090 -20.957 -0.637 1.00 79.75 228 THR A N 1
ATOM 1862 C CA . THR A 1 228 ? 16.783 -21.521 0.676 1.00 79.75 228 THR A CA 1
ATOM 1863 C C . THR A 1 228 ? 16.040 -20.507 1.541 1.00 79.75 228 THR A C 1
ATOM 1865 O O . THR A 1 228 ? 16.481 -19.353 1.612 1.00 79.75 228 THR A O 1
ATOM 1868 N N . PRO A 1 229 ? 14.965 -20.924 2.235 1.00 83.12 229 PRO A N 1
ATOM 1869 C CA . PRO A 1 229 ? 14.259 -20.058 3.162 1.00 83.12 229 PRO A CA 1
ATOM 1870 C C . PRO A 1 229 ? 15.179 -19.527 4.265 1.00 83.12 229 PRO A C 1
ATOM 1872 O O . PRO A 1 229 ? 15.887 -20.287 4.924 1.00 83.12 229 PRO A O 1
ATOM 1875 N N . ILE A 1 230 ? 15.147 -18.214 4.469 1.00 82.88 230 ILE A N 1
ATOM 1876 C CA . ILE A 1 230 ? 15.802 -17.526 5.574 1.00 82.88 230 ILE A CA 1
ATOM 1877 C C . ILE A 1 230 ? 14.756 -17.328 6.664 1.00 82.88 230 ILE A C 1
ATOM 1879 O O . ILE A 1 230 ? 13.755 -16.639 6.464 1.00 82.88 230 ILE A O 1
ATOM 1883 N N . GLU A 1 231 ? 14.990 -17.943 7.819 1.00 81.38 231 GLU A N 1
ATOM 1884 C CA . GLU A 1 231 ? 14.198 -17.702 9.020 1.00 81.38 231 GLU A CA 1
ATOM 1885 C C . GLU A 1 231 ? 14.792 -16.534 9.806 1.00 81.38 231 GLU A C 1
ATOM 1887 O O . GLU A 1 231 ? 16.007 -16.440 10.012 1.00 81.38 231 GLU A O 1
ATOM 1892 N N . GLY A 1 232 ? 13.936 -15.630 10.269 1.00 67.00 232 GLY A N 1
ATOM 1893 C CA . GLY A 1 232 ? 14.390 -14.486 11.038 1.00 67.00 232 GLY A CA 1
ATOM 1894 C C . GLY A 1 232 ? 13.281 -13.813 11.825 1.00 67.00 232 GLY A C 1
ATOM 1895 O O . GLY A 1 232 ? 12.120 -13.800 11.427 1.00 67.00 232 GLY A O 1
ATOM 1896 N N . GLN A 1 233 ? 13.677 -13.230 12.953 1.00 65.44 233 GLN A N 1
ATOM 1897 C CA . GLN A 1 233 ? 12.842 -12.332 13.758 1.00 65.44 233 GLN A CA 1
ATOM 1898 C C . GLN A 1 233 ? 13.318 -10.877 13.666 1.00 65.44 233 GLN A C 1
ATOM 1900 O O . GLN A 1 233 ? 12.606 -9.963 14.059 1.00 65.44 233 GLN A O 1
ATOM 1905 N N . GLN A 1 234 ? 14.537 -10.651 13.166 1.00 71.94 234 GLN A N 1
ATOM 1906 C CA . GLN A 1 234 ? 15.113 -9.315 13.042 1.00 71.94 234 GLN A CA 1
ATOM 1907 C C . GLN A 1 234 ? 14.699 -8.679 11.720 1.00 71.94 234 GLN A C 1
ATOM 1909 O O . GLN A 1 234 ? 14.851 -9.306 10.674 1.00 71.94 234 GLN A O 1
ATOM 1914 N N . LEU A 1 235 ? 14.302 -7.406 11.766 1.00 76.19 235 LEU A N 1
ATOM 1915 C CA . LEU A 1 235 ? 13.928 -6.589 10.607 1.00 76.19 235 LEU A CA 1
ATOM 1916 C C . LEU A 1 235 ? 14.933 -6.663 9.443 1.00 76.19 235 LEU A C 1
ATOM 1918 O O . LEU A 1 235 ? 14.555 -6.720 8.279 1.00 76.19 235 LEU A O 1
ATOM 1922 N N . ALA A 1 236 ? 16.233 -6.719 9.739 1.00 76.19 236 ALA A N 1
ATOM 1923 C CA . ALA A 1 236 ? 17.268 -6.846 8.711 1.00 76.19 236 ALA A CA 1
ATOM 1924 C C . ALA A 1 236 ? 17.166 -8.153 7.896 1.00 76.19 236 ALA A C 1
ATOM 1926 O O . ALA A 1 236 ? 17.520 -8.170 6.720 1.00 76.19 236 ALA A O 1
ATOM 1927 N N . ASN A 1 237 ? 16.669 -9.232 8.506 1.00 82.25 237 ASN A N 1
ATOM 1928 C CA . ASN A 1 237 ? 16.547 -10.551 7.882 1.00 82.25 237 ASN A CA 1
ATOM 1929 C C . ASN A 1 237 ? 15.218 -10.728 7.133 1.00 82.25 237 ASN A C 1
ATOM 1931 O O . ASN A 1 237 ? 15.029 -11.750 6.480 1.00 82.25 237 ASN A O 1
ATOM 1935 N N . THR A 1 238 ? 14.298 -9.763 7.233 1.00 87.81 238 THR A N 1
ATOM 1936 C CA . THR A 1 238 ? 12.990 -9.809 6.564 1.00 87.81 238 THR A CA 1
ATOM 1937 C C . THR A 1 238 ? 12.970 -9.033 5.249 1.00 87.81 238 THR A C 1
ATOM 1939 O O . THR A 1 238 ? 11.965 -9.050 4.540 1.00 87.81 238 THR A O 1
ATOM 1942 N N . MET A 1 239 ? 14.075 -8.356 4.910 1.00 91.06 239 MET A N 1
ATOM 1943 C CA . MET A 1 239 ? 14.174 -7.546 3.703 1.00 91.06 239 MET A CA 1
ATOM 1944 C C . MET A 1 239 ? 14.047 -8.408 2.448 1.00 91.06 239 MET A C 1
ATOM 1946 O O . MET A 1 239 ? 14.833 -9.328 2.229 1.00 91.06 239 MET A O 1
ATOM 1950 N N . THR A 1 240 ? 13.091 -8.051 1.598 1.00 93.88 240 THR A N 1
ATOM 1951 C CA . THR A 1 240 ? 12.888 -8.651 0.279 1.00 93.88 240 THR A CA 1
ATOM 1952 C C . THR A 1 240 ? 12.802 -7.582 -0.783 1.00 93.88 240 THR A C 1
ATOM 1954 O O . THR A 1 240 ? 12.284 -6.493 -0.531 1.00 93.88 240 THR A O 1
ATOM 1957 N N . LEU A 1 241 ? 13.344 -7.883 -1.960 1.00 95.81 241 LEU A N 1
ATOM 1958 C CA . LEU A 1 241 ? 13.279 -7.007 -3.119 1.00 95.81 241 LEU A CA 1
ATOM 1959 C C . LEU A 1 241 ? 13.010 -7.830 -4.370 1.00 95.81 241 LEU A C 1
ATOM 1961 O O . LEU A 1 241 ? 13.555 -8.921 -4.522 1.00 95.81 241 LEU A O 1
ATOM 1965 N N . ILE A 1 242 ? 12.227 -7.264 -5.277 1.00 96.88 242 ILE A N 1
ATOM 1966 C CA . ILE A 1 242 ? 12.086 -7.709 -6.660 1.00 96.88 242 ILE A CA 1
ATOM 1967 C C . ILE A 1 242 ? 12.295 -6.484 -7.545 1.00 96.88 242 ILE A C 1
ATOM 1969 O O . ILE A 1 242 ? 11.812 -5.394 -7.232 1.00 96.88 242 ILE A O 1
ATOM 1973 N N . CYS A 1 243 ? 13.063 -6.660 -8.607 1.00 97.31 243 CYS A N 1
ATOM 1974 C CA . CYS A 1 243 ? 13.404 -5.650 -9.594 1.00 97.31 243 CYS A CA 1
ATOM 1975 C C . CYS A 1 243 ? 13.240 -6.282 -10.978 1.00 97.31 243 CYS A C 1
ATOM 1977 O O . CYS A 1 243 ? 13.817 -7.337 -11.217 1.00 97.31 243 CYS A O 1
ATOM 1979 N N . ASP A 1 244 ? 12.480 -5.643 -11.856 1.00 96.00 244 ASP A N 1
ATOM 1980 C CA . ASP A 1 244 ? 12.303 -6.012 -13.265 1.00 96.00 244 ASP A CA 1
ATOM 1981 C C . ASP A 1 244 ? 12.994 -4.936 -14.113 1.00 96.00 244 ASP A C 1
ATOM 1983 O O . ASP A 1 244 ? 12.643 -3.748 -14.046 1.00 96.00 244 ASP A O 1
ATOM 1987 N N . GLY A 1 245 ? 14.045 -5.327 -14.835 1.00 94.88 245 GLY A N 1
ATOM 1988 C CA . GLY A 1 245 ? 14.748 -4.441 -15.756 1.00 94.88 245 GLY A CA 1
ATOM 1989 C C . GLY A 1 245 ? 13.802 -3.959 -16.855 1.00 94.88 245 GLY A C 1
ATOM 1990 O O . GLY A 1 245 ? 13.142 -4.748 -17.517 1.00 94.88 245 GLY A O 1
ATOM 1991 N N . VAL A 1 246 ? 13.714 -2.644 -17.071 1.00 86.00 246 VAL A N 1
ATOM 1992 C CA . VAL A 1 246 ? 12.704 -2.073 -17.975 1.00 86.00 246 VAL A CA 1
ATOM 1993 C C . VAL A 1 246 ? 12.939 -2.547 -19.412 1.00 86.00 246 VAL A C 1
ATOM 1995 O O . VAL A 1 246 ? 13.778 -2.008 -20.136 1.00 86.00 246 VAL A O 1
ATOM 1998 N N . GLY A 1 247 ? 12.137 -3.517 -19.850 1.00 69.69 247 GLY A N 1
ATOM 1999 C CA . GLY A 1 247 ? 12.259 -4.120 -21.171 1.00 69.69 247 GLY A CA 1
ATOM 2000 C C . GLY A 1 247 ? 12.129 -3.110 -22.319 1.00 69.69 247 GLY A C 1
ATOM 2001 O O . GLY A 1 247 ? 11.240 -2.257 -22.349 1.00 69.69 247 GLY A O 1
ATOM 2002 N N . GLY A 1 248 ? 13.012 -3.228 -23.315 1.00 68.31 248 GLY A N 1
ATOM 2003 C CA . GLY A 1 248 ? 13.099 -2.292 -24.444 1.00 68.31 248 GLY A CA 1
ATOM 2004 C C . GLY A 1 248 ? 14.029 -1.096 -24.203 1.00 68.31 248 GLY A C 1
ATOM 2005 O O . GLY A 1 248 ? 14.180 -0.271 -25.112 1.00 68.31 248 GLY A O 1
ATOM 2006 N N . GLN A 1 249 ? 14.644 -1.030 -23.018 1.00 71.38 249 GLN A N 1
ATOM 2007 C CA . GLN A 1 249 ? 15.858 -0.270 -22.727 1.00 71.38 249 GLN A CA 1
ATOM 2008 C C . GLN A 1 249 ? 17.090 -1.192 -22.796 1.00 71.38 249 GLN A C 1
ATOM 2010 O O . GLN A 1 249 ? 16.965 -2.401 -22.620 1.00 71.38 249 GLN A O 1
ATOM 2015 N N . GLU A 1 250 ? 18.281 -0.646 -23.038 1.00 81.44 250 GLU A N 1
ATOM 2016 C CA . GLU A 1 250 ? 19.537 -1.392 -22.900 1.00 81.44 250 GLU A CA 1
ATOM 2017 C C . GLU A 1 250 ? 19.984 -1.455 -21.429 1.00 81.44 250 GLU A C 1
ATOM 2019 O O . GLU A 1 250 ? 19.923 -0.463 -20.698 1.00 81.44 250 GLU A O 1
ATOM 2024 N N . GLY A 1 251 ? 20.483 -2.617 -20.996 1.00 89.06 251 GLY A N 1
ATOM 2025 C CA . GLY A 1 251 ? 21.062 -2.806 -19.663 1.00 89.06 251 GLY A CA 1
ATOM 2026 C C . GLY A 1 251 ? 20.036 -2.892 -18.528 1.00 89.06 251 GLY A C 1
ATOM 2027 O O . GLY A 1 251 ? 20.321 -2.431 -17.418 1.00 89.06 251 GLY A O 1
ATOM 2028 N N . GLY A 1 252 ? 18.852 -3.459 -18.789 1.00 92.88 252 GLY A N 1
ATOM 2029 C CA . GLY A 1 252 ? 17.842 -3.746 -17.764 1.00 92.88 252 GLY A CA 1
ATOM 2030 C C . GLY A 1 252 ? 18.387 -4.652 -16.656 1.00 92.88 252 GLY A C 1
ATOM 2031 O O . GLY A 1 252 ? 18.232 -4.345 -15.475 1.00 92.88 252 GLY A O 1
ATOM 2032 N N . GLU A 1 253 ? 19.155 -5.678 -17.024 1.00 93.50 253 GLU A N 1
ATOM 2033 C CA . GLU A 1 253 ? 19.853 -6.583 -16.109 1.00 93.50 253 GLU A CA 1
ATOM 2034 C C . GLU A 1 253 ? 20.905 -5.864 -15.253 1.00 93.50 253 GLU A C 1
ATOM 2036 O O . GLU A 1 253 ? 21.126 -6.202 -14.092 1.00 93.50 253 GLU A O 1
ATOM 2041 N N . ILE A 1 254 ? 21.549 -4.827 -15.802 1.00 94.88 254 ILE A N 1
ATOM 2042 C CA . ILE A 1 254 ? 22.510 -4.011 -15.053 1.00 94.88 254 ILE A CA 1
ATOM 2043 C C . ILE A 1 254 ? 21.766 -3.146 -14.030 1.00 94.88 254 ILE A C 1
ATOM 2045 O O . ILE A 1 254 ? 22.252 -2.966 -12.912 1.00 94.88 254 ILE A O 1
ATOM 2049 N N . ALA A 1 255 ? 20.603 -2.602 -14.398 1.00 96.75 255 ALA A N 1
ATOM 2050 C CA . ALA A 1 255 ? 19.785 -1.786 -13.509 1.00 96.75 255 ALA A CA 1
ATOM 2051 C C . ALA A 1 255 ? 19.193 -2.596 -12.350 1.00 96.75 255 ALA A C 1
ATOM 2053 O O . ALA A 1 255 ? 19.307 -2.172 -11.198 1.00 96.75 255 ALA A O 1
ATOM 2054 N N . SER A 1 256 ? 18.586 -3.749 -12.631 1.00 97.06 256 SER A N 1
ATOM 2055 C CA . SER A 1 256 ? 17.976 -4.594 -11.602 1.00 97.06 256 SER A CA 1
ATOM 2056 C C . SER A 1 256 ? 19.034 -5.132 -10.631 1.00 97.06 256 SER A C 1
ATOM 2058 O O . SER A 1 256 ? 18.879 -5.002 -9.411 1.00 97.06 256 SER A O 1
ATOM 2060 N N . GLN A 1 257 ? 20.180 -5.587 -11.153 1.00 96.38 257 GLN A N 1
ATOM 2061 C CA . GLN A 1 257 ? 21.327 -6.005 -10.344 1.00 96.38 257 GLN A CA 1
ATOM 2062 C C . GLN A 1 257 ? 21.879 -4.859 -9.480 1.00 96.38 257 GLN A C 1
ATOM 2064 O O . GLN A 1 257 ? 22.181 -5.049 -8.300 1.00 96.38 257 GLN A O 1
ATOM 2069 N N . TRP A 1 258 ? 21.966 -3.643 -10.031 1.00 97.25 258 TRP A N 1
ATOM 2070 C CA . TRP A 1 258 ? 22.426 -2.466 -9.292 1.00 97.25 258 TRP A CA 1
ATOM 2071 C C . TRP A 1 258 ? 21.601 -2.231 -8.026 1.00 97.25 258 TRP A C 1
ATOM 2073 O O . TRP A 1 258 ? 22.162 -1.984 -6.954 1.00 97.25 258 TRP A O 1
ATOM 2083 N N . VAL A 1 259 ? 20.273 -2.325 -8.128 1.00 97.56 259 VAL A N 1
ATOM 2084 C CA . VAL A 1 259 ? 19.379 -2.086 -6.992 1.00 97.56 259 VAL A CA 1
ATOM 2085 C C . VAL A 1 259 ? 19.565 -3.146 -5.909 1.00 97.56 259 VAL A C 1
ATOM 2087 O O . VAL A 1 259 ? 19.735 -2.775 -4.744 1.00 97.56 259 VAL A O 1
ATOM 2090 N N . ILE A 1 260 ? 19.607 -4.434 -6.265 1.00 96.00 260 ILE A N 1
ATOM 2091 C CA . ILE A 1 260 ? 19.759 -5.508 -5.270 1.00 96.00 260 ILE A CA 1
ATOM 2092 C C . ILE A 1 260 ? 21.157 -5.556 -4.629 1.00 96.00 260 ILE A C 1
ATOM 2094 O O . ILE A 1 260 ? 21.292 -6.041 -3.507 1.00 96.00 260 ILE A O 1
ATOM 2098 N N . GLU A 1 261 ? 22.192 -5.010 -5.276 1.00 95.56 261 GLU A N 1
ATOM 2099 C CA . GLU A 1 261 ? 23.541 -4.898 -4.698 1.00 95.56 261 GLU A CA 1
ATOM 2100 C C . GLU A 1 261 ? 23.688 -3.706 -3.740 1.00 95.56 261 GLU A C 1
ATOM 2102 O O . GLU A 1 261 ? 24.386 -3.799 -2.727 1.00 95.56 261 GLU A O 1
ATOM 2107 N N . HIS A 1 262 ? 23.042 -2.575 -4.040 1.00 96.56 262 HIS A N 1
ATOM 2108 C CA . HIS A 1 262 ? 23.278 -1.320 -3.322 1.00 96.56 262 HIS A CA 1
ATOM 2109 C C . HIS A 1 262 ? 22.222 -1.033 -2.251 1.00 96.56 262 HIS A C 1
ATOM 2111 O O . HIS A 1 262 ? 22.571 -0.578 -1.157 1.00 96.56 262 HIS A O 1
ATOM 2117 N N . LEU A 1 263 ? 20.938 -1.281 -2.529 1.00 96.75 263 LEU A N 1
ATOM 2118 C CA . LEU A 1 263 ? 19.854 -0.901 -1.620 1.00 96.75 263 LEU A CA 1
ATOM 2119 C C . LEU A 1 263 ? 19.874 -1.707 -0.305 1.00 96.75 263 LEU A C 1
ATOM 2121 O O . LEU A 1 263 ? 19.846 -1.072 0.756 1.00 96.75 263 LEU A O 1
ATOM 2125 N N . PRO A 1 264 ? 20.020 -3.050 -0.309 1.00 94.56 264 PRO A N 1
ATOM 2126 C CA . PRO A 1 264 ? 20.052 -3.827 0.931 1.00 94.56 264 PRO A CA 1
ATOM 2127 C C . PRO A 1 264 ? 21.199 -3.438 1.856 1.00 94.56 264 PRO A C 1
ATOM 2129 O O . PRO A 1 264 ? 20.992 -3.261 3.054 1.00 94.56 264 PRO A O 1
ATOM 2132 N N . VAL A 1 265 ? 22.400 -3.215 1.311 1.00 92.69 265 VAL A N 1
ATOM 2133 C CA . VAL A 1 265 ? 23.576 -2.807 2.098 1.00 92.69 265 VAL A CA 1
ATOM 2134 C C . VAL A 1 265 ? 23.306 -1.499 2.844 1.00 92.69 265 VAL A C 1
ATOM 2136 O O . VAL A 1 265 ? 23.630 -1.372 4.028 1.00 92.69 265 VAL A O 1
ATOM 2139 N N . ARG A 1 266 ? 22.682 -0.522 2.179 1.00 92.88 266 ARG A N 1
ATOM 2140 C CA . ARG A 1 266 ? 22.347 0.768 2.793 1.00 92.88 266 ARG A CA 1
ATOM 2141 C C . ARG A 1 266 ? 21.318 0.615 3.904 1.00 92.88 266 ARG A C 1
ATOM 2143 O O . ARG A 1 266 ? 21.574 1.066 5.020 1.00 92.88 266 ARG A O 1
ATOM 2150 N N . VAL A 1 267 ? 20.207 -0.054 3.610 1.00 91.88 267 VAL A N 1
ATOM 2151 C CA . VAL A 1 267 ? 19.079 -0.197 4.536 1.00 91.88 267 VAL A CA 1
ATOM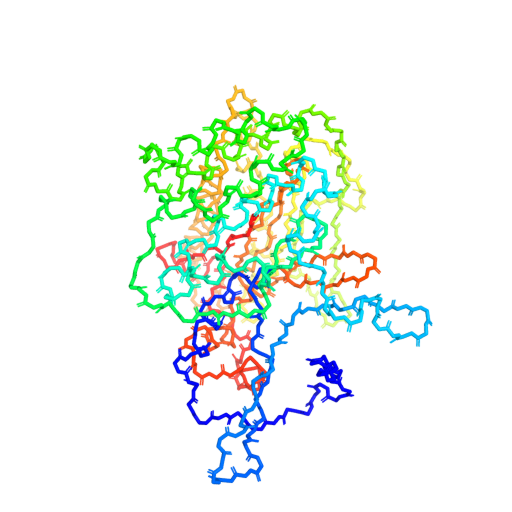 2152 C C . VAL A 1 267 ? 19.474 -1.040 5.749 1.00 91.88 267 VAL A C 1
ATOM 2154 O O . VAL A 1 267 ? 19.346 -0.583 6.884 1.00 91.88 267 VAL A O 1
ATOM 2157 N N . ILE A 1 268 ? 20.062 -2.220 5.533 1.00 88.94 268 ILE A N 1
ATOM 2158 C CA . ILE A 1 268 ? 20.485 -3.124 6.612 1.00 88.94 268 ILE A CA 1
ATOM 2159 C C . ILE A 1 268 ? 21.543 -2.460 7.500 1.00 88.94 268 ILE A C 1
ATOM 2161 O O . ILE A 1 268 ? 21.450 -2.537 8.725 1.00 88.94 268 ILE A O 1
ATOM 2165 N N . SER A 1 269 ? 22.524 -1.757 6.919 1.00 86.94 269 SER A N 1
ATOM 2166 C CA . SER A 1 269 ? 23.565 -1.097 7.719 1.00 86.94 269 SER A CA 1
ATOM 2167 C C . SER A 1 269 ? 23.027 0.037 8.598 1.00 86.94 269 SER A C 1
ATOM 2169 O O . SER A 1 269 ? 23.580 0.282 9.672 1.00 86.94 269 SER A O 1
ATOM 2171 N N . LYS A 1 270 ? 21.964 0.732 8.172 1.00 85.06 270 LYS A N 1
ATOM 2172 C CA . LYS A 1 270 ? 21.275 1.736 8.995 1.00 85.06 270 LYS A CA 1
ATOM 2173 C C . LYS A 1 270 ? 20.464 1.080 10.104 1.00 85.06 270 LYS A C 1
ATOM 2175 O O . LYS A 1 270 ? 20.678 1.436 11.261 1.00 85.06 270 LYS A O 1
ATOM 2180 N N . ILE A 1 271 ? 19.651 0.073 9.770 1.00 83.12 271 ILE A N 1
ATOM 2181 C CA . ILE A 1 271 ? 18.868 -0.701 10.746 1.00 83.12 271 ILE A CA 1
ATOM 2182 C C . ILE A 1 271 ? 19.784 -1.212 11.862 1.00 83.12 271 ILE A C 1
ATOM 2184 O O . ILE A 1 271 ? 19.528 -0.954 13.033 1.00 83.12 271 ILE A O 1
ATOM 2188 N N . GLN A 1 272 ? 20.911 -1.841 11.509 1.00 80.44 272 GLN A N 1
ATOM 2189 C CA . GLN A 1 272 ? 21.881 -2.373 12.474 1.00 80.44 272 GLN A CA 1
ATOM 2190 C C . GLN A 1 272 ? 22.509 -1.296 13.375 1.00 80.44 272 GLN A C 1
ATOM 2192 O O . GLN A 1 272 ? 22.783 -1.554 14.546 1.00 80.44 272 GLN A O 1
ATOM 2197 N N . LYS A 1 273 ? 22.736 -0.079 12.863 1.00 77.88 273 LYS A N 1
ATOM 2198 C CA . LYS A 1 273 ? 23.270 1.045 13.655 1.00 77.88 273 LYS A CA 1
ATOM 2199 C C . LYS A 1 273 ? 22.225 1.662 14.582 1.00 77.88 273 LYS A C 1
ATOM 2201 O O . LYS A 1 273 ? 22.594 2.197 15.624 1.00 77.88 273 LYS A O 1
ATOM 2206 N N . GLN A 1 274 ? 20.953 1.601 14.198 1.00 70.19 274 GLN A N 1
ATOM 2207 C CA . GLN A 1 274 ? 19.832 2.201 14.919 1.00 70.19 274 GLN A CA 1
ATOM 2208 C C . GLN A 1 274 ? 19.144 1.232 15.896 1.00 70.19 274 GLN A C 1
ATOM 2210 O O . GLN A 1 274 ? 18.267 1.664 16.631 1.00 70.19 274 GLN A O 1
ATOM 2215 N N . MET A 1 275 ? 19.589 -0.031 15.994 1.00 55.44 275 MET A N 1
ATOM 2216 C CA . MET A 1 275 ? 18.998 -1.080 16.853 1.00 55.44 275 MET A CA 1
ATOM 2217 C C . MET A 1 275 ? 18.799 -0.710 18.338 1.00 55.44 275 MET A C 1
ATOM 2219 O O . MET A 1 275 ? 18.078 -1.415 19.038 1.00 55.44 275 MET A O 1
ATOM 2223 N N . ASN A 1 276 ? 19.428 0.359 18.835 1.00 47.97 276 ASN A N 1
ATOM 2224 C CA . ASN A 1 276 ? 19.364 0.765 20.242 1.00 47.97 276 ASN A CA 1
ATOM 2225 C C . ASN A 1 276 ? 18.395 1.926 20.529 1.00 47.97 276 ASN A C 1
ATOM 2227 O O . ASN A 1 276 ? 18.232 2.286 21.694 1.00 47.97 276 ASN A O 1
ATOM 2231 N N . GLU A 1 277 ? 17.756 2.517 19.515 1.00 54.62 277 GLU A N 1
ATOM 2232 C CA . GLU A 1 277 ? 16.748 3.565 19.699 1.00 54.62 277 GLU A CA 1
ATOM 2233 C C . GLU A 1 277 ? 15.464 3.177 18.953 1.00 54.62 277 GLU A C 1
ATOM 2235 O O . GLU A 1 277 ? 15.531 2.914 17.754 1.00 54.62 277 GLU A O 1
ATOM 2240 N N . PRO A 1 278 ? 14.291 3.138 19.617 1.00 55.75 278 PRO A N 1
ATOM 2241 C CA . PRO A 1 278 ? 13.020 2.930 18.932 1.00 55.75 278 PRO A CA 1
ATOM 2242 C C . PRO A 1 278 ? 12.805 4.042 17.899 1.00 55.75 278 PRO A C 1
ATOM 2244 O O . PRO A 1 278 ? 12.463 5.177 18.246 1.00 55.75 278 PRO A O 1
ATOM 2247 N N . GLU A 1 279 ? 13.049 3.742 16.624 1.00 62.66 279 GLU A N 1
ATOM 2248 C CA . GLU A 1 279 ? 12.811 4.692 15.548 1.00 62.66 279 GLU A CA 1
ATOM 2249 C C . GLU A 1 279 ? 11.315 4.739 15.232 1.00 62.66 279 GLU A C 1
ATOM 2251 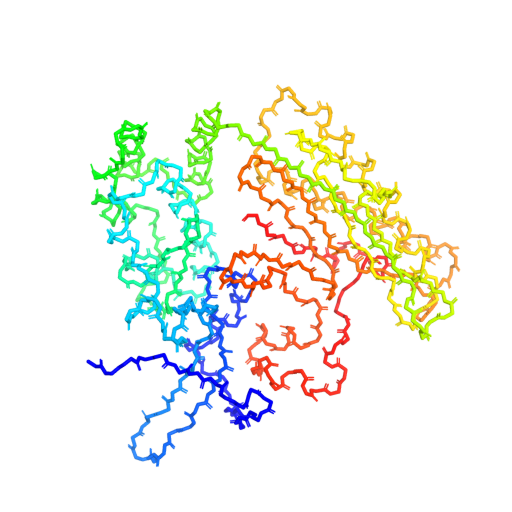O O . GLU A 1 279 ? 10.627 3.726 15.139 1.00 62.66 279 GLU A O 1
ATOM 2256 N N . GLN A 1 280 ? 10.781 5.948 15.084 1.00 69.44 280 GLN A N 1
ATOM 2257 C CA . GLN A 1 280 ? 9.379 6.132 14.729 1.00 69.44 280 GLN A CA 1
ATOM 2258 C C . GLN A 1 280 ? 9.154 5.663 13.285 1.00 69.44 280 GLN A C 1
ATOM 2260 O O . GLN A 1 280 ? 9.891 6.077 12.392 1.00 69.44 280 GLN A O 1
ATOM 2265 N N . ILE A 1 281 ? 8.077 4.910 13.035 1.00 72.31 281 ILE A N 1
ATOM 2266 C CA . ILE A 1 281 ? 7.658 4.387 11.712 1.00 72.31 281 ILE A CA 1
ATOM 2267 C C . ILE A 1 281 ? 7.801 5.429 10.596 1.00 72.31 281 ILE A C 1
ATOM 2269 O O . ILE A 1 281 ? 8.309 5.143 9.517 1.00 72.31 281 ILE A O 1
ATOM 2273 N N . ARG A 1 282 ? 7.377 6.673 10.839 1.00 72.44 282 ARG A N 1
ATOM 2274 C CA . ARG A 1 282 ? 7.479 7.745 9.836 1.00 72.44 282 ARG A CA 1
ATOM 2275 C C . ARG A 1 282 ? 8.909 8.138 9.507 1.00 72.44 282 ARG A C 1
ATOM 2277 O O . ARG A 1 282 ? 9.205 8.396 8.346 1.00 72.44 282 ARG A O 1
ATOM 2284 N N . THR A 1 283 ? 9.761 8.216 10.521 1.00 80.38 283 THR A N 1
ATOM 2285 C CA . THR A 1 283 ? 11.187 8.482 10.339 1.00 80.38 283 THR A CA 1
ATOM 2286 C C . THR A 1 283 ? 11.818 7.340 9.551 1.00 80.38 283 THR A C 1
ATOM 2288 O O . THR A 1 283 ? 12.524 7.596 8.583 1.00 80.38 283 THR A O 1
ATOM 2291 N N . PHE A 1 284 ? 11.453 6.097 9.873 1.00 83.25 284 PHE A N 1
ATOM 2292 C CA . PHE A 1 284 ? 11.902 4.919 9.141 1.00 83.25 284 PHE A CA 1
ATOM 2293 C C . PHE A 1 284 ? 11.477 4.946 7.660 1.00 83.25 284 PHE A C 1
ATOM 2295 O O . PHE A 1 284 ? 12.320 4.825 6.775 1.00 83.25 284 PHE A O 1
ATOM 2302 N N . ILE A 1 285 ? 10.198 5.216 7.360 1.00 86.62 285 ILE A N 1
ATOM 2303 C CA . ILE A 1 285 ? 9.699 5.377 5.978 1.00 86.62 285 ILE A CA 1
ATOM 2304 C C . ILE A 1 285 ? 10.448 6.498 5.243 1.00 86.62 285 ILE A C 1
ATOM 2306 O O . ILE A 1 285 ? 10.804 6.346 4.074 1.00 86.62 285 ILE A O 1
ATOM 2310 N N . GLN A 1 286 ? 10.707 7.622 5.913 1.00 88.75 286 GLN A N 1
ATOM 2311 C CA . GLN A 1 286 ? 11.456 8.730 5.325 1.00 88.75 286 GLN A CA 1
ATOM 2312 C C . GLN A 1 286 ? 12.908 8.329 5.011 1.00 88.75 286 GLN A C 1
ATOM 2314 O O . GLN A 1 286 ? 13.396 8.634 3.924 1.00 88.75 286 GLN A O 1
ATOM 2319 N N . HIS A 1 287 ? 13.570 7.581 5.897 1.00 90.12 287 HIS A N 1
ATOM 2320 C CA . HIS A 1 287 ? 14.906 7.040 5.647 1.00 90.12 287 HIS A CA 1
ATOM 2321 C C . HIS A 1 287 ? 14.930 6.040 4.487 1.00 90.12 287 HIS A C 1
ATOM 2323 O O . HIS A 1 287 ? 15.822 6.123 3.641 1.00 90.12 287 HIS A O 1
ATOM 2329 N N . LEU A 1 288 ? 13.939 5.145 4.397 1.00 92.19 288 LEU A N 1
ATOM 2330 C CA . LEU A 1 288 ? 13.797 4.233 3.259 1.00 92.19 288 LEU A CA 1
ATOM 2331 C C . LEU A 1 288 ? 13.627 5.008 1.950 1.00 92.19 288 LEU A C 1
ATOM 2333 O O . LEU A 1 288 ? 14.279 4.692 0.957 1.00 92.19 288 LEU A O 1
ATOM 2337 N N . LYS A 1 289 ? 12.799 6.059 1.947 1.00 94.56 289 LYS A N 1
ATOM 2338 C CA . LYS A 1 289 ? 12.622 6.929 0.778 1.00 94.56 289 LYS A CA 1
ATOM 2339 C C . LYS A 1 289 ? 13.939 7.553 0.334 1.00 94.56 289 LYS A C 1
ATOM 2341 O O . LYS A 1 289 ? 14.245 7.531 -0.855 1.00 94.56 289 LYS A O 1
ATOM 2346 N N . GLU A 1 290 ? 14.713 8.084 1.273 1.00 94.38 290 GLU A N 1
ATOM 2347 C CA . GLU A 1 290 ? 16.021 8.681 0.997 1.00 94.38 290 GLU A CA 1
ATOM 2348 C C . GLU A 1 290 ? 17.019 7.656 0.449 1.00 94.38 290 GLU A C 1
ATOM 2350 O O . GLU A 1 290 ? 17.770 7.969 -0.472 1.00 94.38 290 GLU A O 1
ATOM 2355 N N . ASP A 1 291 ? 17.014 6.421 0.956 1.00 95.56 291 ASP A N 1
ATOM 2356 C CA . ASP A 1 291 ? 17.894 5.370 0.442 1.00 95.56 291 ASP A CA 1
ATOM 2357 C C . ASP A 1 291 ? 17.523 4.925 -0.973 1.00 95.56 291 ASP A C 1
ATOM 2359 O O . ASP A 1 291 ? 18.418 4.779 -1.806 1.00 95.56 291 ASP A O 1
ATOM 2363 N N . ILE A 1 292 ? 16.230 4.784 -1.280 1.00 97.19 292 ILE A N 1
ATOM 2364 C CA . ILE A 1 292 ? 15.775 4.480 -2.644 1.00 97.19 292 ILE A CA 1
ATOM 2365 C C . ILE A 1 292 ? 16.123 5.645 -3.587 1.00 97.19 292 ILE A C 1
ATOM 2367 O O . ILE A 1 292 ? 16.628 5.421 -4.686 1.00 97.19 292 ILE A O 1
ATOM 2371 N N . GLN A 1 293 ? 15.913 6.895 -3.159 1.00 96.94 293 GLN A N 1
ATOM 2372 C CA . GLN A 1 293 ? 16.267 8.089 -3.938 1.00 96.94 293 GLN A CA 1
ATOM 2373 C C . GLN A 1 293 ? 17.773 8.208 -4.190 1.00 96.94 293 GLN A C 1
ATOM 2375 O O . GLN A 1 293 ? 18.180 8.646 -5.266 1.00 96.94 293 GLN A O 1
ATOM 2380 N N . GLU A 1 294 ? 18.609 7.816 -3.233 1.00 96.94 294 GLU A N 1
ATOM 2381 C CA . GLU A 1 294 ? 20.059 7.809 -3.406 1.00 96.94 294 GLU A CA 1
ATOM 2382 C C . GLU A 1 294 ? 20.501 6.710 -4.384 1.00 96.94 294 GLU A C 1
ATOM 2384 O O . GLU A 1 294 ? 21.323 6.971 -5.260 1.00 96.94 294 GLU A O 1
ATOM 2389 N N . VAL A 1 295 ? 19.931 5.502 -4.303 1.00 97.69 295 VAL A N 1
ATOM 2390 C CA . VAL A 1 295 ? 20.214 4.426 -5.273 1.00 97.69 295 VAL A CA 1
ATOM 2391 C C . VAL A 1 295 ? 19.777 4.828 -6.686 1.00 97.69 295 VAL A C 1
ATOM 2393 O O . VAL A 1 295 ? 20.544 4.634 -7.633 1.00 97.69 295 VAL A O 1
ATOM 2396 N N . ASN A 1 296 ? 18.603 5.458 -6.822 1.00 97.81 296 ASN A N 1
ATOM 2397 C CA . ASN A 1 296 ? 18.128 6.039 -8.080 1.00 97.81 296 ASN A CA 1
ATOM 2398 C C . ASN A 1 296 ? 19.126 7.058 -8.648 1.00 97.81 296 ASN A C 1
ATOM 2400 O O . ASN A 1 296 ? 19.524 6.961 -9.807 1.00 97.81 296 ASN A O 1
ATOM 2404 N N . GLU A 1 297 ? 19.555 8.013 -7.824 1.00 97.19 297 GLU A N 1
ATOM 2405 C CA . GLU A 1 297 ? 20.470 9.082 -8.222 1.00 97.19 297 GLU A CA 1
ATOM 2406 C C . GLU A 1 297 ? 21.832 8.531 -8.674 1.00 97.19 297 GLU A C 1
ATOM 2408 O O . GLU A 1 297 ? 22.418 9.017 -9.641 1.00 97.19 297 GLU A O 1
ATOM 2413 N N . GLN A 1 298 ? 22.343 7.487 -8.017 1.00 97.06 298 GLN A N 1
ATOM 2414 C CA . GLN A 1 298 ? 23.602 6.861 -8.417 1.00 97.06 298 GLN A CA 1
ATOM 2415 C C . GLN A 1 298 ? 23.498 6.155 -9.774 1.00 97.06 298 GLN A C 1
ATOM 2417 O O . GLN A 1 298 ? 24.392 6.328 -10.610 1.00 97.06 298 GLN A O 1
ATOM 2422 N N . LEU A 1 299 ? 22.409 5.416 -10.022 1.00 96.75 299 LEU A N 1
ATOM 2423 C CA . LEU A 1 299 ? 22.168 4.771 -11.316 1.00 96.75 299 LEU A CA 1
ATOM 2424 C C . LEU A 1 299 ? 21.940 5.812 -12.423 1.00 96.75 299 LEU A C 1
ATOM 2426 O O . LEU A 1 299 ? 22.503 5.701 -13.511 1.00 96.75 299 LEU A O 1
ATOM 2430 N N . ASN A 1 300 ? 21.202 6.882 -12.122 1.00 96.06 300 ASN A N 1
ATOM 2431 C CA . ASN A 1 300 ? 20.969 7.991 -13.042 1.00 96.06 300 ASN A CA 1
ATOM 2432 C C . ASN A 1 300 ? 22.280 8.696 -13.440 1.00 96.06 300 ASN A C 1
ATOM 2434 O O . ASN A 1 300 ? 22.551 8.875 -14.625 1.00 96.06 300 ASN A O 1
ATOM 2438 N N . ARG A 1 301 ? 23.163 8.982 -12.473 1.00 96.69 301 ARG A N 1
ATOM 2439 C CA . ARG A 1 301 ? 24.503 9.536 -12.746 1.00 96.69 301 ARG A CA 1
ATOM 2440 C C . ARG A 1 301 ? 25.379 8.592 -13.554 1.00 96.69 301 ARG A C 1
ATOM 2442 O O . ARG A 1 301 ? 26.232 9.056 -14.307 1.00 96.69 301 ARG A O 1
ATOM 2449 N N . ARG A 1 302 ? 25.232 7.278 -13.372 1.00 96.25 302 ARG A N 1
ATOM 2450 C CA . ARG A 1 302 ? 25.947 6.290 -14.184 1.00 96.25 302 ARG A CA 1
ATOM 2451 C C . ARG A 1 302 ? 25.472 6.339 -15.635 1.00 96.25 302 ARG A C 1
ATOM 2453 O O . ARG A 1 302 ? 26.321 6.395 -16.517 1.00 96.25 302 ARG A O 1
ATOM 2460 N N . ASN A 1 303 ? 24.159 6.401 -15.868 1.00 96.06 303 ASN A N 1
ATOM 2461 C CA . ASN A 1 303 ? 23.605 6.624 -17.206 1.00 96.06 303 ASN A CA 1
ATOM 2462 C C . ASN A 1 303 ? 24.196 7.887 -17.854 1.00 96.06 303 ASN A C 1
ATOM 2464 O O . ASN A 1 303 ? 24.640 7.826 -18.994 1.00 96.06 303 ASN A O 1
ATOM 2468 N N . ASP A 1 304 ? 24.287 8.996 -17.114 1.00 96.00 304 ASP A N 1
ATOM 2469 C CA . ASP A 1 304 ? 24.826 10.255 -17.646 1.00 96.00 304 ASP A CA 1
ATOM 2470 C C . ASP A 1 304 ? 26.333 10.190 -17.941 1.00 96.00 304 ASP A C 1
ATOM 2472 O O . ASP A 1 304 ? 26.791 10.704 -18.958 1.00 96.00 304 ASP A O 1
ATOM 2476 N N . ARG A 1 305 ? 27.120 9.544 -17.070 1.00 97.12 305 ARG A N 1
ATOM 2477 C CA . ARG A 1 305 ? 28.571 9.351 -17.269 1.00 97.12 305 ARG A CA 1
ATOM 2478 C C . ARG A 1 305 ? 28.895 8.463 -18.463 1.00 97.12 305 ARG A C 1
ATOM 2480 O O . ARG A 1 305 ? 29.949 8.635 -19.062 1.00 97.12 305 ARG A O 1
ATOM 2487 N N . GLU A 1 306 ? 28.028 7.500 -18.750 1.00 95.81 306 GLU A N 1
ATOM 2488 C CA . GLU A 1 306 ? 28.146 6.600 -19.898 1.00 95.81 306 GLU A CA 1
ATOM 2489 C C . GLU A 1 306 ? 27.412 7.148 -21.136 1.00 95.81 306 GLU A C 1
ATOM 2491 O O . GLU A 1 306 ? 27.260 6.427 -22.113 1.00 95.81 306 GLU A O 1
ATOM 2496 N N . GLU A 1 307 ? 26.978 8.417 -21.100 1.00 95.19 307 GLU A N 1
ATOM 2497 C CA . GLU A 1 307 ? 26.322 9.136 -22.205 1.00 95.19 307 GLU A CA 1
ATOM 2498 C C . GLU A 1 307 ? 25.067 8.430 -22.761 1.00 95.19 307 GLU A C 1
ATOM 2500 O O . GLU A 1 307 ? 24.694 8.632 -23.913 1.00 95.19 307 GLU A O 1
ATOM 2505 N N . ARG A 1 308 ? 24.375 7.636 -21.930 1.00 93.19 308 ARG A N 1
ATOM 2506 C CA . ARG A 1 308 ? 23.175 6.883 -22.323 1.00 93.19 308 ARG A CA 1
ATOM 2507 C C . ARG A 1 308 ? 21.962 7.788 -22.495 1.00 93.19 308 ARG A C 1
ATOM 2509 O O . ARG A 1 308 ? 21.570 8.516 -21.568 1.00 93.19 308 ARG A O 1
ATOM 2516 N N . THR A 1 309 ? 21.301 7.673 -23.643 1.00 90.44 309 THR A N 1
ATOM 2517 C CA . THR A 1 309 ? 20.130 8.480 -24.009 1.00 90.44 309 THR A CA 1
ATOM 2518 C C . THR A 1 309 ? 18.911 7.633 -24.366 1.00 90.44 309 THR A C 1
ATOM 2520 O O . THR A 1 309 ? 19.034 6.512 -24.833 1.00 90.44 309 THR A O 1
ATOM 2523 N N . GLU A 1 310 ? 17.708 8.169 -24.138 1.00 87.25 310 GLU A N 1
ATOM 2524 C CA . GLU A 1 310 ? 16.424 7.542 -24.499 1.00 87.25 310 GLU A CA 1
ATOM 2525 C C . GLU A 1 310 ? 16.286 6.058 -24.120 1.00 87.25 310 GLU A C 1
ATOM 2527 O O . GLU A 1 310 ? 15.949 5.778 -22.974 1.00 87.25 310 GLU A O 1
ATOM 2532 N N . ARG A 1 311 ? 16.482 5.150 -25.091 1.00 85.62 311 ARG A N 1
ATOM 2533 C CA . ARG A 1 311 ? 16.382 3.688 -24.957 1.00 85.62 311 ARG A CA 1
ATOM 2534 C C . ARG A 1 311 ? 17.665 3.025 -24.466 1.00 85.62 311 ARG A C 1
ATOM 2536 O O . ARG A 1 311 ? 17.672 1.839 -24.186 1.00 85.62 311 ARG A O 1
ATOM 2543 N N . GLU A 1 312 ? 18.759 3.760 -24.389 1.00 87.94 312 GLU A N 1
ATOM 2544 C CA . GLU A 1 312 ? 20.024 3.248 -23.875 1.00 87.94 312 GLU A CA 1
ATOM 2545 C C . GLU A 1 312 ? 20.086 3.372 -22.351 1.00 87.94 312 GLU A C 1
ATOM 2547 O O . GLU A 1 312 ? 20.996 2.827 -21.737 1.00 87.94 312 GLU A O 1
ATOM 2552 N N . ARG A 1 313 ? 19.176 4.138 -21.723 1.00 93.31 313 ARG A N 1
ATOM 2553 C CA . ARG A 1 313 ? 19.221 4.408 -20.282 1.00 93.31 313 ARG A CA 1
ATOM 2554 C C . ARG A 1 313 ? 18.780 3.178 -19.501 1.00 93.31 313 ARG A C 1
ATOM 2556 O O . ARG A 1 313 ? 17.626 2.773 -19.547 1.00 93.31 313 ARG A O 1
ATOM 2563 N N . MET A 1 314 ? 19.680 2.680 -18.663 1.00 95.38 314 MET A N 1
ATOM 2564 C CA . MET A 1 314 ? 19.398 1.567 -17.766 1.00 95.38 314 MET A CA 1
ATOM 2565 C C . MET A 1 314 ? 18.328 1.982 -16.753 1.00 95.38 314 MET A C 1
ATOM 2567 O O . MET A 1 314 ? 18.464 3.020 -16.089 1.00 95.38 314 MET A O 1
ATOM 2571 N N . GLY A 1 315 ? 17.289 1.166 -16.610 1.00 96.12 315 GLY A N 1
ATOM 2572 C CA . GLY A 1 315 ? 16.237 1.378 -15.627 1.00 96.12 315 GLY A CA 1
ATOM 2573 C C . GLY A 1 315 ? 15.619 0.071 -15.155 1.00 96.12 315 GLY A C 1
ATOM 2574 O O . GLY A 1 315 ? 15.665 -0.928 -15.862 1.00 96.12 315 GLY A O 1
ATOM 2575 N N . THR A 1 316 ? 15.055 0.083 -13.951 1.00 97.88 316 THR A N 1
ATOM 2576 C CA . THR A 1 316 ? 14.405 -1.086 -13.341 1.00 97.88 316 THR A CA 1
ATOM 2577 C C . THR A 1 316 ? 13.219 -0.659 -12.485 1.00 97.88 316 THR A C 1
ATOM 2579 O O . THR A 1 316 ? 13.201 0.451 -11.940 1.00 97.88 316 THR A O 1
ATOM 2582 N N . THR A 1 317 ? 12.237 -1.538 -12.330 1.00 97.69 317 THR A N 1
ATOM 2583 C CA . THR A 1 317 ? 11.231 -1.430 -11.271 1.00 97.69 317 THR A CA 1
ATOM 2584 C C . THR A 1 317 ? 11.856 -1.743 -9.906 1.00 97.69 317 THR A C 1
ATOM 2586 O O . THR A 1 317 ? 13.002 -2.194 -9.807 1.00 97.69 317 THR A O 1
ATOM 2589 N N . LEU A 1 318 ? 11.095 -1.498 -8.843 1.00 98.06 318 LEU A N 1
ATOM 2590 C CA . LEU A 1 318 ? 11.410 -1.920 -7.486 1.00 98.06 318 LEU A CA 1
ATOM 2591 C C . LEU A 1 318 ? 10.112 -2.246 -6.750 1.00 98.06 318 LEU A C 1
ATOM 2593 O O . LEU A 1 318 ? 9.244 -1.390 -6.631 1.00 98.06 318 LEU A O 1
ATOM 2597 N N . VAL A 1 319 ? 10.027 -3.430 -6.156 1.00 97.75 319 VAL A N 1
ATOM 2598 C CA . VAL A 1 319 ? 9.141 -3.718 -5.023 1.00 97.75 319 VAL A CA 1
ATOM 2599 C C . VAL A 1 319 ? 10.015 -4.184 -3.874 1.00 97.75 319 VAL A C 1
ATOM 2601 O O . VAL A 1 319 ? 10.802 -5.110 -4.035 1.00 97.75 319 VAL A O 1
ATOM 2604 N N . MET A 1 320 ? 9.888 -3.543 -2.718 1.00 96.06 320 MET A N 1
ATOM 2605 C CA . MET A 1 320 ? 10.621 -3.877 -1.500 1.00 96.06 320 MET A CA 1
ATOM 2606 C C . MET A 1 320 ? 9.641 -4.126 -0.362 1.00 96.06 320 MET A C 1
ATOM 2608 O O . MET A 1 320 ? 8.715 -3.336 -0.190 1.00 96.06 320 MET A O 1
ATOM 2612 N N . ALA A 1 321 ? 9.885 -5.160 0.442 1.00 93.62 321 ALA A N 1
ATOM 2613 C CA . ALA A 1 321 ? 9.193 -5.381 1.706 1.00 93.62 321 ALA A CA 1
ATOM 2614 C C . ALA A 1 321 ? 10.178 -5.545 2.865 1.00 93.62 321 ALA A C 1
ATOM 2616 O O . ALA A 1 321 ? 11.232 -6.163 2.724 1.00 93.62 321 ALA A O 1
ATOM 2617 N N . LEU A 1 322 ? 9.802 -5.011 4.021 1.00 90.69 322 LEU A N 1
ATOM 2618 C CA . LEU A 1 322 ? 10.459 -5.202 5.309 1.00 90.69 322 LEU A CA 1
ATOM 2619 C C . LEU A 1 322 ? 9.377 -5.503 6.338 1.00 90.69 322 LEU A C 1
ATOM 2621 O O . LEU A 1 322 ? 8.418 -4.745 6.453 1.00 90.69 322 LEU A O 1
ATOM 2625 N N . ALA A 1 323 ? 9.524 -6.593 7.077 1.00 86.56 323 ALA A N 1
ATOM 2626 C CA . ALA A 1 323 ? 8.575 -6.980 8.113 1.00 86.56 323 ALA A CA 1
ATOM 2627 C C . ALA A 1 323 ? 9.143 -6.680 9.505 1.00 86.56 323 ALA A C 1
ATOM 2629 O O . ALA A 1 323 ? 10.240 -7.145 9.830 1.00 86.56 323 ALA A O 1
ATOM 2630 N N . ASP A 1 324 ? 8.387 -5.920 10.298 1.00 79.06 324 ASP A N 1
ATOM 2631 C CA . ASP A 1 324 ? 8.660 -5.599 11.700 1.00 79.06 324 ASP A CA 1
ATOM 2632 C C . ASP A 1 324 ? 7.425 -5.918 12.559 1.00 79.06 324 ASP A C 1
ATOM 2634 O O . ASP A 1 324 ? 6.404 -5.228 12.500 1.00 79.06 324 ASP A O 1
ATOM 2638 N N . PHE A 1 325 ? 7.489 -6.985 13.352 1.00 77.12 325 PHE A N 1
ATOM 2639 C CA . PHE A 1 325 ? 6.373 -7.526 14.146 1.00 77.12 325 PHE A CA 1
ATOM 2640 C C . PHE A 1 325 ? 5.063 -7.786 13.364 1.00 77.12 325 PHE A C 1
ATOM 2642 O O . PHE A 1 325 ? 4.854 -8.843 12.769 1.00 77.12 325 PHE A O 1
ATOM 2649 N N . GLN A 1 326 ? 4.135 -6.835 13.374 1.00 71.62 326 GLN A N 1
ATOM 2650 C CA . GLN A 1 326 ? 2.867 -6.927 12.639 1.00 71.62 326 GLN A CA 1
ATOM 2651 C C . GLN A 1 326 ? 2.782 -5.929 11.478 1.00 71.62 326 GLN A C 1
ATOM 2653 O O . GLN A 1 326 ? 1.741 -5.825 10.834 1.00 71.62 326 GLN A O 1
ATOM 2658 N N . GLN A 1 327 ? 3.845 -5.164 11.240 1.00 78.06 327 GLN A N 1
ATOM 2659 C CA . GLN A 1 327 ? 3.900 -4.135 10.213 1.00 78.06 327 GLN A CA 1
ATOM 2660 C C . GLN A 1 327 ? 4.765 -4.603 9.052 1.00 78.06 327 GLN A C 1
ATOM 2662 O O . GLN A 1 327 ? 5.831 -5.188 9.241 1.00 78.06 327 GLN A O 1
ATOM 2667 N N . PHE A 1 328 ? 4.299 -4.319 7.841 1.00 86.00 328 PHE A N 1
ATOM 2668 C CA . PHE A 1 328 ? 5.042 -4.563 6.616 1.00 86.00 328 PHE A CA 1
ATOM 2669 C C . PHE A 1 328 ? 5.288 -3.224 5.940 1.00 86.00 328 PHE A C 1
ATOM 2671 O O . PHE A 1 328 ? 4.365 -2.610 5.417 1.00 86.00 328 PHE A O 1
ATOM 2678 N N . PHE A 1 329 ? 6.536 -2.776 5.927 1.00 89.38 329 PHE A N 1
ATOM 2679 C CA . PHE A 1 329 ? 6.941 -1.603 5.171 1.00 89.38 329 PHE A CA 1
ATOM 2680 C C . PHE A 1 329 ? 7.177 -2.014 3.728 1.00 89.38 329 PHE A C 1
ATOM 2682 O O . PHE A 1 329 ? 8.146 -2.704 3.415 1.00 89.38 329 PHE A O 1
ATOM 2689 N N . LEU A 1 330 ? 6.285 -1.575 2.855 1.00 93.44 330 LEU A N 1
ATOM 2690 C CA . LEU A 1 330 ? 6.337 -1.821 1.428 1.00 93.44 330 LEU A CA 1
ATOM 2691 C C . LEU A 1 330 ? 6.710 -0.536 0.703 1.00 93.44 330 LEU A C 1
ATOM 2693 O O . LEU A 1 330 ? 6.069 0.495 0.902 1.00 93.44 330 LEU A O 1
ATOM 2697 N N . ALA A 1 331 ? 7.706 -0.610 -0.171 1.00 95.44 331 ALA A N 1
ATOM 2698 C CA . ALA A 1 331 ? 8.005 0.439 -1.135 1.00 95.44 331 ALA A CA 1
ATOM 2699 C C . ALA A 1 331 ? 7.839 -0.115 -2.548 1.00 95.44 331 ALA A C 1
ATOM 2701 O O . ALA A 1 331 ? 8.236 -1.250 -2.808 1.00 95.44 331 ALA A O 1
ATOM 2702 N N . ASN A 1 332 ? 7.266 0.667 -3.457 1.00 96.38 332 ASN A N 1
ATOM 2703 C CA . ASN A 1 332 ? 7.182 0.294 -4.864 1.00 96.38 332 ASN A CA 1
ATOM 2704 C C . ASN A 1 332 ? 7.481 1.466 -5.802 1.00 96.38 332 ASN A C 1
ATOM 2706 O O . ASN A 1 332 ? 7.231 2.628 -5.465 1.00 96.38 332 ASN A O 1
ATOM 2710 N N . VAL A 1 333 ? 8.054 1.118 -6.951 1.00 97.50 333 VAL A N 1
ATOM 2711 C CA . VAL A 1 333 ? 8.322 1.966 -8.109 1.00 97.50 333 VAL A CA 1
ATOM 2712 C C . VAL A 1 333 ? 8.148 1.100 -9.353 1.00 97.50 333 VAL A C 1
ATOM 2714 O O . VAL A 1 333 ? 8.828 0.082 -9.492 1.00 97.50 333 VAL A O 1
ATOM 2717 N N . GLY A 1 334 ? 7.309 1.531 -10.284 1.00 96.00 334 GLY A N 1
ATOM 2718 C CA . GLY A 1 334 ? 7.027 0.785 -11.513 1.00 96.00 334 GLY A CA 1
ATOM 2719 C C . GLY A 1 334 ? 5.772 -0.081 -11.394 1.00 96.00 334 GLY A C 1
ATOM 2720 O O . GLY A 1 334 ? 4.880 0.212 -10.602 1.00 96.00 334 GLY A O 1
ATOM 2721 N N . ASP A 1 335 ? 5.681 -1.131 -12.200 1.00 95.75 335 ASP A N 1
ATOM 2722 C CA . ASP A 1 335 ? 4.506 -2.004 -12.332 1.00 95.75 335 ASP A CA 1
ATOM 2723 C C . ASP A 1 335 ? 4.715 -3.415 -11.760 1.00 95.75 335 ASP A C 1
ATOM 2725 O O . ASP A 1 335 ? 3.820 -4.257 -11.830 1.00 95.75 335 ASP A O 1
ATOM 2729 N N . SER A 1 336 ? 5.861 -3.686 -11.132 1.00 96.88 336 SER A N 1
ATOM 2730 C CA . SER A 1 336 ? 6.018 -4.882 -10.306 1.00 96.88 336 SER A CA 1
ATOM 2731 C C . SER A 1 336 ? 5.079 -4.826 -9.096 1.00 96.88 336 SER A C 1
ATOM 2733 O O . SER A 1 336 ? 4.784 -3.757 -8.550 1.00 96.88 336 SER A O 1
ATOM 2735 N N . ARG A 1 337 ? 4.595 -5.992 -8.648 1.00 96.19 337 ARG A N 1
ATOM 2736 C CA . ARG A 1 337 ? 3.470 -6.064 -7.705 1.00 96.19 337 ARG A CA 1
ATOM 2737 C C . ARG A 1 337 ? 3.775 -6.816 -6.419 1.00 96.19 337 ARG A C 1
ATOM 2739 O O . ARG A 1 337 ? 4.492 -7.810 -6.410 1.00 96.19 337 ARG A O 1
ATOM 2746 N N . CYS A 1 338 ? 3.147 -6.364 -5.335 1.00 95.94 338 CYS A N 1
ATOM 2747 C CA . CYS A 1 338 ? 3.040 -7.105 -4.080 1.00 95.94 338 CYS A CA 1
ATOM 2748 C C . CYS A 1 338 ? 1.583 -7.515 -3.861 1.00 95.94 338 CYS A C 1
ATOM 2750 O O . CYS A 1 338 ? 0.674 -6.702 -4.051 1.00 95.94 338 CYS A O 1
ATOM 2752 N N . TYR A 1 339 ? 1.371 -8.756 -3.428 1.00 94.12 339 TYR A N 1
ATOM 2753 C CA . TYR A 1 339 ? 0.056 -9.305 -3.119 1.00 94.12 339 TYR A CA 1
ATOM 2754 C C . TYR A 1 339 ? 0.005 -9.778 -1.667 1.00 94.12 339 TYR A C 1
ATOM 2756 O O . TYR A 1 339 ? 0.932 -10.425 -1.184 1.00 94.12 339 TYR A O 1
ATOM 2764 N N . TRP A 1 340 ? -1.103 -9.491 -0.988 1.00 90.62 340 TRP A N 1
ATOM 2765 C CA . TRP A 1 340 ? -1.449 -10.090 0.293 1.00 90.62 340 TRP A CA 1
ATOM 2766 C C . TRP A 1 340 ? -2.370 -11.284 0.044 1.00 90.62 340 TRP A C 1
ATOM 2768 O O . TRP A 1 340 ? -3.509 -11.126 -0.407 1.00 90.62 340 TRP A O 1
ATOM 2778 N N . LEU A 1 341 ? -1.847 -12.477 0.326 1.00 89.81 341 LEU A N 1
ATOM 2779 C CA . LEU A 1 341 ? -2.554 -13.747 0.201 1.00 89.81 341 LEU A CA 1
ATOM 2780 C C . LEU A 1 341 ? -2.967 -14.272 1.582 1.00 89.81 341 LEU A C 1
ATOM 2782 O O . LEU A 1 341 ? -2.154 -14.326 2.506 1.00 89.81 341 LEU A O 1
ATOM 2786 N N . THR A 1 342 ? -4.221 -14.690 1.705 1.00 84.56 342 THR A N 1
ATOM 2787 C CA . THR A 1 342 ? -4.765 -15.460 2.832 1.00 84.56 342 THR A CA 1
ATOM 2788 C C . THR A 1 342 ? -5.419 -16.734 2.291 1.00 84.56 342 THR A C 1
ATOM 2790 O O . THR A 1 342 ? -5.430 -16.972 1.084 1.00 84.56 342 THR A O 1
ATOM 2793 N N . ALA A 1 343 ? -5.968 -17.578 3.169 1.00 81.12 343 ALA A N 1
ATOM 2794 C CA . ALA A 1 343 ? -6.677 -18.788 2.744 1.00 81.12 343 ALA A CA 1
ATOM 2795 C C . ALA A 1 343 ? -7.901 -18.494 1.849 1.00 81.12 343 ALA A C 1
ATOM 2797 O O . ALA A 1 343 ? -8.307 -19.346 1.065 1.00 81.12 343 ALA A O 1
ATOM 2798 N N . ASP A 1 344 ? -8.476 -17.299 1.975 1.00 75.81 344 ASP A N 1
ATOM 2799 C CA . ASP A 1 344 ? -9.752 -16.880 1.397 1.00 75.81 344 ASP A CA 1
ATOM 2800 C C . ASP A 1 344 ? -9.654 -15.621 0.514 1.00 75.81 344 ASP A C 1
ATOM 2802 O O . ASP A 1 344 ? -10.659 -15.177 -0.038 1.00 75.81 344 ASP A O 1
ATOM 2806 N N . SER A 1 345 ? -8.471 -15.013 0.372 1.00 80.56 345 SER A N 1
ATOM 2807 C CA . SER A 1 345 ? -8.325 -13.717 -0.296 1.00 80.56 345 SER A CA 1
ATOM 2808 C C . SER A 1 345 ? -6.969 -13.546 -0.986 1.00 80.56 345 SER A C 1
ATOM 2810 O O . SER A 1 345 ? -5.925 -13.947 -0.478 1.00 80.56 345 SER A O 1
ATOM 2812 N N . CYS A 1 346 ? -6.992 -12.874 -2.138 1.00 86.94 346 CYS A N 1
ATOM 2813 C CA . CYS A 1 346 ? -5.822 -12.372 -2.849 1.00 86.94 346 CYS A CA 1
ATOM 2814 C C . CYS A 1 346 ? -6.052 -10.891 -3.157 1.00 86.94 346 CYS A C 1
ATOM 2816 O O . CYS A 1 346 ? -6.949 -10.552 -3.928 1.00 86.94 346 CYS A O 1
ATOM 2818 N N . LYS A 1 347 ? -5.270 -10.006 -2.533 1.00 88.19 347 LYS A N 1
ATOM 2819 C CA . LYS A 1 347 ? -5.390 -8.552 -2.706 1.00 88.19 347 LYS A CA 1
ATOM 2820 C C . LYS A 1 347 ? -4.069 -7.972 -3.185 1.00 88.19 347 LYS A C 1
ATOM 2822 O O . LYS A 1 347 ? -3.035 -8.193 -2.558 1.00 88.19 347 LYS A O 1
ATOM 2827 N N . GLN A 1 348 ? -4.095 -7.205 -4.271 1.00 92.44 348 GLN A N 1
ATOM 2828 C CA . GLN A 1 348 ? -2.929 -6.431 -4.691 1.00 92.44 348 GLN A CA 1
ATOM 2829 C C . GLN A 1 348 ? -2.718 -5.265 -3.717 1.00 92.44 348 GLN A C 1
ATOM 2831 O O . GLN A 1 348 ? -3.634 -4.488 -3.456 1.00 92.44 348 GLN A O 1
ATOM 2836 N N . VAL A 1 349 ? -1.507 -5.141 -3.180 1.00 92.81 349 VAL A N 1
ATOM 2837 C CA . VAL A 1 349 ? -1.142 -4.082 -2.229 1.00 92.81 349 VAL A CA 1
ATOM 2838 C C . VAL A 1 349 ? -0.571 -2.860 -2.943 1.00 92.81 349 VAL A C 1
ATOM 2840 O O . VAL A 1 349 ? -0.819 -1.724 -2.540 1.00 92.81 349 VAL A O 1
ATOM 2843 N N . THR A 1 350 ? 0.209 -3.074 -4.001 1.00 94.62 350 THR A N 1
ATOM 2844 C CA . THR A 1 350 ? 0.801 -1.987 -4.790 1.00 94.62 350 THR A CA 1
ATOM 2845 C C . THR A 1 350 ? -0.218 -1.369 -5.747 1.00 94.62 350 THR A C 1
ATOM 2847 O O . THR A 1 350 ? -1.229 -1.979 -6.107 1.00 94.62 350 THR A O 1
ATOM 2850 N N . VAL A 1 351 ? 0.062 -0.140 -6.169 1.00 93.81 351 VAL A N 1
ATOM 2851 C CA . VAL A 1 351 ? -0.603 0.512 -7.300 1.00 93.81 351 VAL A CA 1
ATOM 2852 C C . VAL A 1 351 ? 0.473 0.728 -8.341 1.00 93.81 351 VAL A C 1
ATOM 2854 O O . VAL A 1 351 ? 1.497 1.318 -8.013 1.00 93.81 351 VAL A O 1
ATOM 2857 N N . ASP A 1 352 ? 0.239 0.245 -9.552 1.00 95.69 352 ASP A N 1
ATOM 2858 C CA . ASP A 1 352 ? 1.238 0.295 -10.609 1.00 95.69 352 ASP A CA 1
ATOM 2859 C C . ASP A 1 352 ? 1.529 1.759 -10.990 1.00 95.69 352 ASP A C 1
ATOM 2861 O O . ASP A 1 352 ? 0.638 2.616 -11.076 1.00 95.69 352 ASP A O 1
ATOM 2865 N N . ASP A 1 353 ? 2.799 2.064 -11.225 1.00 95.56 353 ASP A N 1
ATOM 2866 C CA . ASP A 1 353 ? 3.235 3.344 -11.771 1.00 95.56 353 ASP A CA 1
ATOM 2867 C C . ASP A 1 353 ? 3.141 3.339 -13.301 1.00 95.56 353 ASP A C 1
ATOM 2869 O O . ASP A 1 353 ? 4.107 3.663 -13.991 1.00 95.56 353 ASP A O 1
ATOM 2873 N N . ASP A 1 354 ? 1.975 3.021 -13.851 1.00 95.62 354 ASP A N 1
ATOM 2874 C CA . ASP A 1 354 ? 1.717 2.982 -15.291 1.00 95.62 354 ASP A CA 1
ATOM 2875 C C . ASP A 1 354 ? 0.780 4.112 -15.763 1.00 95.62 354 ASP A C 1
ATOM 2877 O O . ASP A 1 354 ? 0.224 4.898 -14.979 1.00 95.62 354 ASP A O 1
ATOM 2881 N N . VAL A 1 355 ? 0.657 4.259 -17.086 1.00 95.88 355 VAL A N 1
ATOM 2882 C CA . VAL A 1 355 ? -0.238 5.251 -17.695 1.00 95.88 355 VAL A CA 1
ATOM 2883 C C . VAL A 1 355 ? -1.679 4.991 -17.264 1.00 95.88 355 VAL A C 1
ATOM 2885 O O . VAL A 1 355 ? -2.349 5.942 -16.871 1.00 95.88 355 VAL A O 1
ATOM 2888 N N . ALA A 1 356 ? -2.137 3.737 -17.260 1.00 95.06 356 ALA A N 1
ATOM 2889 C CA . ALA A 1 356 ? -3.502 3.384 -16.880 1.00 95.06 356 ALA A CA 1
ATOM 2890 C C . ALA A 1 356 ? -3.864 3.900 -15.478 1.00 95.06 356 ALA A C 1
ATOM 2892 O O . ALA A 1 356 ? -4.823 4.657 -15.311 1.00 95.06 356 ALA A O 1
ATOM 2893 N N . SER A 1 357 ? -3.053 3.570 -14.474 1.00 94.69 357 SER A N 1
ATOM 2894 C CA . SER A 1 357 ? -3.254 3.989 -13.087 1.00 94.69 357 SER A CA 1
ATOM 2895 C C . SER A 1 357 ? -3.165 5.505 -12.936 1.00 94.69 357 SER A C 1
ATOM 2897 O O . SER A 1 357 ? -3.888 6.088 -12.125 1.00 94.69 357 SER A O 1
ATOM 2899 N N . ARG A 1 358 ? -2.322 6.186 -13.725 1.00 95.00 358 ARG A N 1
ATOM 2900 C CA . ARG A 1 358 ? -2.283 7.655 -13.752 1.00 95.00 358 ARG A CA 1
ATOM 2901 C C . ARG A 1 358 ? -3.592 8.249 -14.272 1.00 95.00 358 ARG A C 1
ATOM 2903 O O . ARG A 1 358 ? -4.123 9.138 -13.609 1.00 95.00 358 ARG A O 1
ATOM 2910 N N . GLU A 1 359 ? -4.104 7.784 -15.413 1.00 94.56 359 GLU A N 1
ATOM 2911 C CA . GLU A 1 359 ? -5.355 8.300 -15.993 1.00 94.56 359 GLU A CA 1
ATOM 2912 C C . GLU A 1 359 ? -6.538 8.098 -15.030 1.00 94.56 359 GLU A C 1
ATOM 2914 O O . GLU A 1 359 ? -7.351 9.006 -14.840 1.00 94.56 359 GLU A O 1
ATOM 2919 N N . VAL A 1 360 ? -6.570 6.959 -14.327 1.00 93.50 360 VAL A N 1
ATOM 2920 C CA . VAL A 1 360 ? -7.550 6.696 -13.263 1.00 93.50 360 VAL A CA 1
ATOM 2921 C C . VAL A 1 360 ? -7.411 7.693 -12.122 1.00 93.50 360 VAL A C 1
ATOM 2923 O O . VAL A 1 360 ? -8.390 8.340 -11.771 1.00 93.50 360 VAL A O 1
ATOM 2926 N N . ARG A 1 361 ? -6.211 7.882 -11.555 1.00 93.75 361 ARG A N 1
ATOM 2927 C CA . ARG A 1 361 ? -5.993 8.817 -10.429 1.00 93.75 361 ARG A CA 1
ATOM 2928 C C . ARG A 1 361 ? -6.302 10.274 -10.784 1.00 93.75 361 ARG A C 1
ATOM 2930 O O . ARG A 1 361 ? -6.655 11.053 -9.897 1.00 93.75 361 ARG A O 1
ATOM 2937 N N . LEU A 1 362 ? -6.148 10.650 -12.054 1.00 92.88 362 LEU A N 1
ATOM 2938 C CA . LEU A 1 362 ? -6.529 11.968 -12.573 1.00 92.88 362 LEU A CA 1
ATOM 2939 C C . LEU A 1 362 ? -8.046 12.123 -12.763 1.00 92.88 362 LEU A C 1
ATOM 2941 O O . LEU A 1 362 ? -8.518 13.239 -12.964 1.00 92.88 362 LEU A O 1
ATOM 2945 N N . GLY A 1 363 ? -8.796 11.029 -12.648 1.00 91.81 363 GLY A N 1
ATOM 2946 C CA . GLY A 1 363 ? -10.242 10.975 -12.795 1.00 91.81 363 GLY A CA 1
ATOM 2947 C C . GLY A 1 363 ? -10.731 11.074 -14.230 1.00 91.81 363 GLY A C 1
ATOM 2948 O O . GLY A 1 363 ? -11.845 11.527 -14.470 1.00 91.81 363 GLY A O 1
ATOM 2949 N N . LEU A 1 364 ? -9.886 10.671 -15.181 1.00 90.88 364 LEU A N 1
ATOM 2950 C CA . LEU A 1 364 ? -10.168 10.786 -16.609 1.00 90.88 364 LEU A CA 1
ATOM 2951 C C . LEU A 1 364 ? -10.956 9.589 -17.148 1.00 90.88 364 LEU A C 1
ATOM 2953 O O . LEU A 1 364 ? -11.656 9.731 -18.143 1.00 90.88 364 LEU A O 1
ATOM 2957 N N . MET A 1 365 ? -10.848 8.421 -16.510 1.00 90.19 365 MET A N 1
ATOM 2958 C CA . MET A 1 365 ? -11.554 7.196 -16.902 1.00 90.19 365 MET A CA 1
ATOM 2959 C C . MET A 1 365 ? -11.514 6.135 -15.796 1.00 90.19 365 MET A C 1
ATOM 2961 O O . MET A 1 365 ? -10.799 6.274 -14.800 1.00 90.19 365 MET A O 1
ATOM 2965 N N . LEU A 1 366 ? -12.282 5.060 -15.972 1.00 90.75 366 LEU A N 1
ATOM 2966 C CA . LEU A 1 366 ? -12.229 3.878 -15.111 1.00 90.75 366 LEU A CA 1
ATOM 2967 C C . LEU A 1 366 ? -11.033 2.994 -15.458 1.00 90.75 366 LEU A C 1
ATOM 2969 O O . LEU A 1 366 ? -10.608 2.948 -16.610 1.00 90.75 366 LEU A O 1
ATOM 2973 N N . TYR A 1 367 ? -10.510 2.259 -14.470 1.00 89.31 367 TYR A N 1
ATOM 2974 C CA . TYR A 1 367 ? -9.319 1.419 -14.656 1.00 89.31 367 TYR A CA 1
ATOM 2975 C C . TYR A 1 367 ? -9.495 0.416 -15.792 1.00 89.31 367 TYR A C 1
ATOM 2977 O O . TYR A 1 367 ? -8.611 0.276 -16.632 1.00 89.31 367 TYR A O 1
ATOM 2985 N N . ARG A 1 368 ? -10.680 -0.194 -15.885 1.00 87.31 368 ARG A N 1
ATOM 2986 C CA . ARG A 1 368 ? -10.996 -1.150 -16.946 1.00 87.31 368 ARG A CA 1
ATOM 2987 C C . ARG A 1 368 ? -10.935 -0.566 -18.361 1.00 87.31 368 ARG A C 1
ATOM 2989 O O . ARG A 1 368 ? -10.576 -1.287 -19.276 1.00 87.31 368 ARG A O 1
ATOM 2996 N N . HIS A 1 369 ? -11.230 0.723 -18.536 1.00 88.56 369 HIS A N 1
ATOM 2997 C CA . HIS A 1 369 ? -11.077 1.409 -19.827 1.00 88.56 369 HIS A CA 1
ATOM 2998 C C . HIS A 1 369 ? -9.645 1.910 -20.020 1.00 88.56 369 HIS A C 1
ATOM 3000 O O . HIS A 1 369 ? -9.112 1.882 -21.125 1.00 88.56 369 HIS A O 1
ATOM 3006 N N . ALA A 1 370 ? -8.986 2.322 -18.934 1.00 90.81 370 ALA A N 1
ATOM 3007 C CA . ALA A 1 370 ? -7.610 2.802 -18.965 1.00 90.81 370 ALA A CA 1
ATOM 3008 C C . ALA A 1 370 ? -6.632 1.740 -19.482 1.00 90.81 370 ALA A C 1
ATOM 3010 O O . ALA A 1 370 ? -5.716 2.065 -20.237 1.00 90.81 370 ALA A O 1
ATOM 3011 N N . VAL A 1 371 ? -6.835 0.470 -19.115 1.00 90.94 371 VAL A N 1
ATOM 3012 C CA . VAL A 1 371 ? -5.979 -0.643 -19.557 1.00 90.94 371 VAL A CA 1
ATOM 3013 C C . VAL A 1 371 ? -6.121 -0.967 -21.048 1.00 90.94 371 VAL A C 1
ATOM 3015 O O . VAL A 1 371 ? -5.176 -1.489 -21.640 1.00 90.94 371 VAL A O 1
ATOM 3018 N N . GLU A 1 372 ? -7.240 -0.603 -21.680 1.00 89.75 372 GLU A N 1
ATOM 3019 C CA . GLU A 1 372 ? -7.488 -0.811 -23.116 1.00 89.75 372 GLU A CA 1
ATOM 3020 C C . GLU A 1 372 ? -6.774 0.224 -24.001 1.00 89.75 372 GLU A C 1
ATOM 3022 O O . GLU A 1 372 ? -6.624 0.024 -25.210 1.00 89.75 372 GLU A O 1
ATOM 3027 N N . LEU A 1 373 ? -6.302 1.331 -23.416 1.00 89.62 373 LEU A N 1
ATOM 3028 C CA . LEU A 1 373 ? -5.600 2.365 -24.164 1.00 89.62 373 LEU A CA 1
ATOM 3029 C C . LEU A 1 373 ? -4.272 1.855 -24.745 1.00 89.62 373 LEU A C 1
ATOM 3031 O O . LEU A 1 373 ? -3.527 1.117 -24.092 1.00 89.62 373 LEU A O 1
ATOM 3035 N N . PRO A 1 374 ? -3.875 2.331 -25.938 1.00 92.75 374 PRO A N 1
ATOM 3036 C CA . PRO A 1 374 ? -2.529 2.102 -26.434 1.00 92.75 374 PRO A CA 1
ATOM 3037 C C . PRO A 1 374 ? -1.491 2.631 -25.437 1.00 92.75 374 PRO A C 1
ATOM 3039 O O . PRO A 1 374 ? -1.531 3.801 -25.061 1.00 92.75 374 PRO A O 1
ATOM 3042 N N . ARG A 1 375 ? -0.512 1.790 -25.076 1.00 89.12 375 ARG A N 1
ATOM 3043 C CA . ARG A 1 375 ? 0.553 2.117 -24.104 1.00 89.12 375 ARG A CA 1
ATOM 3044 C C . ARG A 1 375 ? 0.047 2.357 -22.674 1.00 89.12 375 ARG A C 1
ATOM 3046 O O . ARG A 1 375 ? 0.735 3.019 -21.903 1.00 89.12 375 ARG A O 1
ATOM 3053 N N . SER A 1 376 ? -1.110 1.808 -22.313 1.00 91.69 376 SER A N 1
ATOM 3054 C CA . SER A 1 376 ? -1.653 1.822 -20.948 1.00 91.69 376 SER A CA 1
ATOM 3055 C C . SER A 1 376 ? -0.658 1.306 -19.899 1.00 91.69 376 SER A C 1
ATOM 3057 O O . SER A 1 376 ? -0.492 1.934 -18.858 1.00 91.69 376 SER A O 1
ATOM 3059 N N . GLY A 1 377 ? 0.078 0.240 -20.220 1.00 92.25 377 GLY A N 1
ATOM 3060 C CA . GLY A 1 377 ? 1.138 -0.320 -19.372 1.00 92.25 377 GLY A CA 1
ATOM 3061 C C . GLY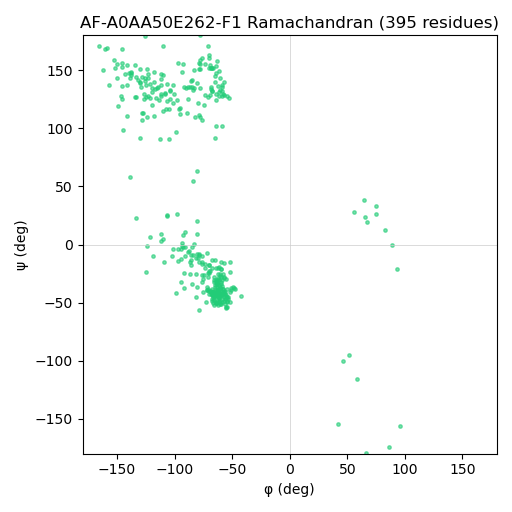 A 1 377 ? 2.490 0.402 -19.448 1.00 92.25 377 GLY A C 1
ATOM 3062 O O . GLY A 1 377 ? 3.484 -0.118 -18.960 1.00 92.25 377 GLY A O 1
ATOM 3063 N 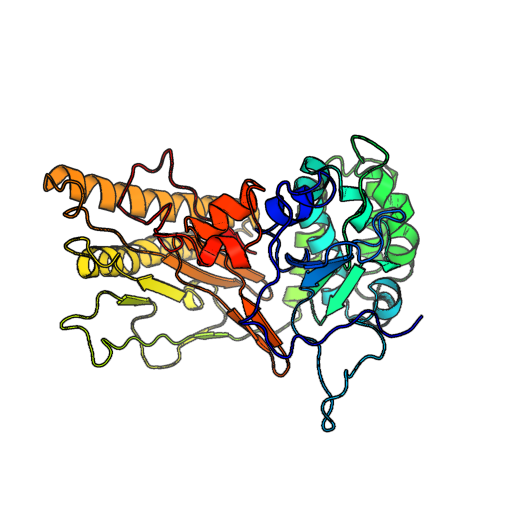N . ALA A 1 378 ? 2.596 1.564 -20.104 1.00 93.06 378 ALA A N 1
ATOM 3064 C CA . ALA A 1 378 ? 3.863 2.292 -20.121 1.00 93.06 378 ALA A CA 1
ATOM 3065 C C . ALA A 1 378 ? 4.171 2.866 -18.732 1.00 93.06 378 ALA A C 1
ATOM 3067 O O . ALA A 1 378 ? 3.350 3.585 -18.159 1.00 93.06 378 ALA A O 1
ATOM 3068 N N . LEU A 1 379 ? 5.378 2.603 -18.231 1.00 94.19 379 LEU A N 1
ATOM 3069 C CA . LEU A 1 379 ? 5.822 3.116 -16.940 1.00 94.19 379 LEU A CA 1
ATOM 3070 C C . LEU A 1 379 ? 5.877 4.648 -16.924 1.00 94.19 379 LEU A C 1
ATOM 3072 O O . LEU A 1 379 ? 6.374 5.302 -17.842 1.00 94.19 379 LEU A O 1
ATOM 3076 N N . THR A 1 380 ? 5.386 5.220 -15.832 1.00 94.19 380 THR A N 1
ATOM 3077 C CA . THR A 1 380 ? 5.434 6.652 -15.517 1.00 94.19 380 THR A CA 1
ATOM 3078 C C . THR A 1 380 ? 6.664 7.017 -14.695 1.00 94.19 380 THR A C 1
ATOM 3080 O O . THR A 1 380 ? 7.119 8.159 -14.762 1.00 94.19 380 THR A O 1
ATOM 3083 N N . GLN A 1 381 ? 7.228 6.052 -13.966 1.00 95.00 381 GLN A N 1
ATOM 3084 C CA . GLN A 1 381 ? 8.515 6.156 -13.286 1.00 95.00 381 GLN A CA 1
ATOM 3085 C C . GLN A 1 381 ? 9.175 4.778 -13.154 1.00 95.00 381 GLN A C 1
ATOM 3087 O O . GLN A 1 381 ? 8.500 3.755 -13.093 1.00 95.00 381 GLN A O 1
ATOM 3092 N N . ALA A 1 382 ? 10.506 4.775 -13.108 1.00 96.00 382 ALA A N 1
ATOM 3093 C CA . ALA A 1 382 ? 11.345 3.618 -12.811 1.00 96.00 382 ALA A CA 1
ATOM 3094 C C . ALA A 1 382 ? 12.663 4.109 -12.193 1.00 96.00 382 ALA A C 1
ATOM 3096 O O . ALA A 1 382 ? 13.049 5.271 -12.375 1.00 96.00 382 ALA A O 1
ATOM 3097 N N . VAL A 1 383 ? 13.365 3.237 -11.474 1.00 97.44 383 VAL A N 1
ATOM 3098 C CA . VAL A 1 383 ? 14.670 3.543 -10.879 1.00 97.44 383 VAL A CA 1
ATOM 3099 C C . VAL A 1 383 ? 15.701 3.742 -11.994 1.00 97.44 383 VAL A C 1
ATOM 3101 O O . VAL A 1 383 ? 15.789 2.929 -12.906 1.00 97.44 383 VAL A O 1
ATOM 3104 N N . GLY A 1 384 ? 16.492 4.814 -11.933 1.00 95.38 384 GLY A N 1
ATOM 3105 C CA . GLY A 1 384 ? 17.603 5.114 -12.849 1.00 95.38 384 GLY A CA 1
ATOM 3106 C C . GLY A 1 384 ? 17.250 5.994 -14.053 1.00 95.38 384 GLY A C 1
ATOM 3107 O O . GLY A 1 384 ? 18.134 6.668 -14.599 1.00 95.38 384 GLY A O 1
ATOM 3108 N N . LEU A 1 385 ? 15.972 6.074 -14.440 1.00 92.50 385 LEU A N 1
ATOM 3109 C CA . LEU A 1 385 ? 15.554 6.775 -15.663 1.00 92.50 385 LEU A CA 1
ATOM 3110 C C . LEU A 1 385 ? 15.548 8.304 -15.536 1.00 92.50 385 LEU A C 1
ATOM 3112 O O . LEU A 1 385 ? 15.752 8.996 -16.533 1.00 92.50 385 LEU A O 1
ATOM 3116 N N . GLY A 1 386 ? 15.384 8.846 -14.328 1.00 90.75 386 GLY A N 1
ATOM 3117 C CA . GLY A 1 386 ? 15.299 10.289 -14.094 1.00 90.75 386 GLY A CA 1
ATOM 3118 C C . GLY A 1 386 ? 15.922 10.747 -12.770 1.00 90.75 386 GLY A C 1
ATOM 3119 O O . GLY A 1 386 ? 16.238 9.920 -11.911 1.00 90.75 386 GLY A O 1
ATOM 3120 N N . PRO A 1 387 ? 16.103 12.068 -12.595 1.00 90.62 387 PRO A N 1
ATOM 3121 C CA . PRO A 1 387 ? 16.669 12.636 -11.376 1.00 90.62 387 PRO A CA 1
ATOM 3122 C C . PRO A 1 387 ? 15.715 12.474 -10.189 1.00 90.62 387 PRO A C 1
ATOM 3124 O O . PRO A 1 387 ? 14.490 12.527 -10.343 1.00 90.62 387 PRO A O 1
ATOM 3127 N N . SER A 1 388 ? 16.270 12.393 -8.976 1.00 91.81 388 SER A N 1
ATOM 3128 C CA . SER A 1 388 ? 15.477 12.130 -7.765 1.00 91.81 388 SER A CA 1
ATOM 3129 C C . SER A 1 388 ? 14.467 13.229 -7.394 1.00 91.81 388 SER A C 1
ATOM 3131 O O . SER A 1 388 ? 13.567 12.992 -6.593 1.00 91.81 388 SER A O 1
ATOM 3133 N N . ALA A 1 389 ? 14.559 14.416 -8.005 1.00 87.00 389 ALA A N 1
ATOM 3134 C CA . ALA A 1 389 ? 13.610 15.515 -7.804 1.00 87.00 389 ALA A CA 1
ATOM 3135 C C . ALA A 1 389 ? 12.172 15.181 -8.251 1.00 87.00 389 ALA A C 1
ATOM 3137 O O . ALA A 1 389 ? 11.224 15.683 -7.651 1.00 87.00 389 ALA A O 1
ATOM 3138 N N . ASN A 1 390 ? 12.015 14.325 -9.268 1.00 85.06 390 ASN A N 1
ATOM 3139 C CA . ASN A 1 390 ? 10.714 13.925 -9.825 1.00 85.06 390 ASN A CA 1
ATOM 3140 C C . ASN A 1 390 ? 10.380 12.448 -9.553 1.00 85.06 390 ASN A C 1
ATOM 3142 O O . ASN A 1 390 ? 9.425 11.920 -10.112 1.00 85.06 390 ASN A O 1
ATOM 3146 N N . PHE A 1 391 ? 11.176 11.784 -8.719 1.00 91.31 391 PHE A N 1
ATOM 3147 C CA . PHE A 1 391 ? 11.070 10.362 -8.423 1.00 91.31 391 PHE A CA 1
ATOM 3148 C C . PHE A 1 391 ? 10.458 10.172 -7.034 1.00 91.31 391 PHE A C 1
ATOM 3150 O O . PHE A 1 391 ? 11.017 10.614 -6.018 1.00 91.31 391 PHE A O 1
ATOM 3157 N N . ILE A 1 392 ? 9.281 9.549 -6.990 1.00 92.00 392 ILE A N 1
ATOM 3158 C CA . ILE A 1 392 ? 8.462 9.467 -5.782 1.00 92.00 392 ILE A CA 1
ATOM 3159 C C . ILE A 1 392 ? 8.058 8.006 -5.573 1.00 92.00 392 ILE A C 1
ATOM 3161 O O . ILE A 1 392 ? 7.009 7.594 -6.068 1.00 92.00 392 ILE A O 1
ATOM 3165 N N . PRO A 1 393 ? 8.857 7.232 -4.813 1.00 93.50 393 PRO A N 1
ATOM 3166 C CA . PRO A 1 393 ? 8.466 5.889 -4.418 1.00 93.50 393 PRO A CA 1
ATOM 3167 C C . PRO A 1 393 ? 7.166 5.910 -3.620 1.00 93.50 393 PRO A C 1
ATOM 3169 O O . PRO A 1 393 ? 6.978 6.754 -2.733 1.00 93.50 393 PRO A O 1
ATOM 3172 N N . SER A 1 394 ? 6.294 4.960 -3.926 1.00 92.88 394 SER A N 1
ATOM 3173 C CA . SER A 1 394 ? 5.045 4.741 -3.208 1.00 92.88 394 SER A CA 1
ATOM 3174 C C . SER A 1 394 ? 5.302 3.865 -1.987 1.00 92.88 394 SER A C 1
ATOM 3176 O O . SER A 1 394 ? 5.998 2.858 -2.086 1.00 92.88 394 SER A O 1
ATOM 3178 N N . PHE A 1 395 ? 4.728 4.232 -0.839 1.00 90.19 395 PHE A N 1
ATOM 3179 C CA . PHE A 1 395 ? 4.877 3.486 0.412 1.00 90.19 395 PHE A CA 1
ATOM 3180 C C . PHE A 1 395 ? 3.532 2.997 0.940 1.00 90.19 395 PHE A C 1
ATOM 3182 O O . PHE A 1 395 ? 2.598 3.786 1.089 1.00 90.19 395 PHE A O 1
ATOM 3189 N N . ASN A 1 396 ? 3.477 1.717 1.300 1.00 80.69 396 ASN A N 1
ATOM 3190 C CA . ASN A 1 396 ? 2.385 1.106 2.048 1.00 80.69 396 ASN A CA 1
ATOM 3191 C C . ASN A 1 396 ? 2.951 0.555 3.361 1.00 80.69 396 ASN A C 1
ATOM 3193 O O . ASN A 1 396 ? 4.025 -0.035 3.358 1.00 80.69 396 ASN A O 1
ATOM 3197 N N . ALA A 1 397 ? 2.269 0.807 4.476 1.00 59.03 397 ALA A N 1
ATOM 3198 C CA . ALA A 1 397 ? 2.660 0.348 5.809 1.00 59.03 397 ALA A CA 1
ATOM 3199 C C . ALA A 1 397 ? 1.442 -0.136 6.589 1.00 59.03 397 ALA A C 1
ATOM 3201 O O . ALA A 1 397 ? 0.349 0.444 6.346 1.00 59.03 397 ALA A O 1
#

Nearest PDB structures (foldseek):
  6ihw-assembly1_A  TM=7.850E-01  e=1.929E-08  Staphylococcus aureus
  2xzv-assembly1_A  TM=8.236E-01  e=4.833E-08  Synechococcus elongatus
  5f1m-assembly1_A  TM=7.898E-01  e=4.593E-08  Staphylococcus aureus
  4yzh-assembly1_A  TM=7.401E-01  e=7.906E-05  Arabidopsis thaliana
  7n0z-assembly1_B  TM=6.691E-01  e=4.234E-03  Homo sapiens

Sequence (397 aa):
MRPQVLLDTTPALGVEGPEEIPNYILPYQKLLPFRLNVPEVYDYFPSWDEEKDLSVWLLDYGPVALDEAGEPVHEQLLPSLGEMWEHACPLQQLTWLWQMIRLWQPLQRQGVVSSLLEFDWLRVQGLQVLLQQLKLDEHQFYEMKYLAGVWEPLLTNAHPAIADFCQTLWKKLKQGKIPHADHLLRVLDTGIQSLAEQYDFSYTVFALTDGGPSRDHNEDACFPVSETPIEGQQLANTMTLICDGVGGQEGGEIASQWVIEHLPVRVISKIQKQMNEPEQIRTFIQHLKEDIQEVNEQLNRRNDREERTERERMGTTLVMALADFQQFFLANVGDSRCYWLTADSCKQVTVDDDVASREVRLGLMLYRHAVELPRSGALTQAVGLGPSANFIPSFNA

Solvent-accessible surface area (backbone atoms only — not comparable to full-atom values): 22332 Å² total; per-residue (Å²): 130,77,74,91,73,80,83,79,89,53,81,88,66,76,69,80,68,72,95,66,70,53,80,88,52,42,47,40,36,60,39,49,90,42,53,84,34,38,40,40,71,61,49,55,45,75,44,93,40,94,92,45,94,60,54,44,78,42,65,41,80,67,71,72,48,56,42,99,86,68,46,61,71,44,89,64,72,63,55,34,41,68,79,42,48,75,77,42,52,62,65,36,56,49,44,36,55,39,51,57,47,68,44,39,63,66,29,41,77,57,37,26,39,58,31,78,68,40,47,88,34,27,22,45,58,88,63,46,51,31,37,75,63,82,37,81,41,97,53,90,72,84,63,52,49,58,48,32,65,67,43,41,65,58,36,71,54,38,46,78,95,42,29,70,59,34,49,51,50,43,53,35,22,66,69,54,73,37,75,44,58,72,57,47,45,54,56,43,50,55,54,48,51,67,54,48,78,77,56,93,65,77,44,77,41,66,33,86,86,77,45,66,96,85,48,99,64,57,29,60,33,52,28,50,91,36,81,61,70,40,76,33,75,50,46,71,58,42,49,34,38,43,17,44,19,41,83,85,32,41,51,13,41,58,30,9,46,49,49,63,65,50,47,55,57,55,52,40,56,47,53,67,72,43,72,88,53,94,72,52,70,67,59,51,54,52,52,52,51,52,50,54,38,49,54,19,37,53,44,23,52,49,27,58,75,70,68,39,54,87,50,47,30,30,17,10,27,35,32,36,41,32,46,50,93,91,42,47,46,33,40,37,35,16,70,61,80,47,70,52,74,58,101,64,38,75,42,73,69,57,72,50,30,20,41,17,53,48,42,18,42,72,44,74,48,51,54,78,60,28,60,72,39,90,66,14,81,40,68,73,47,43,43,18,70,52,60,48,91,83,60,75,74,45,77,50,109

Radius of gyration: 22.72 Å; Cα contacts (8 Å, |Δi|>4): 679; chains: 1; bounding box: 65×47×57 Å

pLDDT: mean 88.27, std 9.48, range [38.16, 98.06]

Mean predicted aligned error: 6.32 Å